Protein AF-A0A7V2ATK8-F1 (afdb_monomer)

Solvent-accessible surface area (backbone atoms only — not comparable to full-atom values): 25005 Å² total; per-residue (Å²): 130,80,75,52,64,51,72,69,40,52,53,53,44,49,57,53,54,50,50,41,46,72,74,73,40,47,52,65,52,58,71,57,48,42,53,46,40,42,64,72,70,39,56,60,68,49,69,48,78,30,74,48,62,85,65,54,37,71,79,61,50,65,74,38,65,80,65,39,28,36,37,32,56,36,33,90,87,51,83,70,33,68,83,74,60,32,58,45,78,42,64,74,40,50,69,60,49,36,50,51,46,51,53,43,51,53,44,25,58,74,71,76,41,70,70,64,30,38,34,40,28,40,59,75,93,74,73,95,51,88,72,29,25,24,26,44,33,27,35,60,40,96,88,73,39,31,28,26,35,45,29,60,23,46,94,59,33,68,67,52,51,73,76,41,62,90,60,27,50,42,40,78,42,51,21,79,55,43,74,44,87,65,42,46,57,58,58,41,60,64,26,66,53,47,39,42,41,59,17,72,34,95,92,26,64,59,52,50,37,60,91,63,51,66,52,49,52,51,22,39,44,16,34,46,27,49,44,21,22,33,79,26,86,82,43,78,48,14,50,46,31,40,41,25,56,24,29,30,48,40,97,88,28,46,59,30,54,78,34,60,50,44,36,44,43,70,66,64,53,71,79,62,68,78,46,67,80,36,50,51,27,62,43,47,36,73,27,35,34,38,35,48,48,50,93,86,56,91,44,57,28,32,46,20,49,54,41,39,61,64,24,88,64,35,54,40,89,37,32,38,32,52,32,86,79,57,61,58,57,89,77,18,47,31,29,73,48,80,85,69,51,95,63,66,27,24,22,33,39,37,48,54,59,64,47,72,71,50,48,53,51,50,40,50,35,35,70,63,59,40,30,40,8,34,37,30,38,24,46,55,59,63,79,41,81,72,13,42,55,53,40,49,50,52,52,49,44,50,50,56,13,26,74,40,96,83,33,28,50,40,72,50,57,65,55,39,56,62,53,76,29,32,90,22,36,36,37,44,51,53,70,56,65,92,83,52,69,84,85,73,77,66,67,68,102,69,86,88,86,66,91,49,49,69,57,46,52,50,54,52,62,73,73,105

Secondary structure (DSSP, 8-state):
--SS--HHHHHHHHHHHHHHHHTT-SS--HHHHHHHHHHTT-----EEEESSGGG--HHHHTTS-SSEEEEEEE-TT-S-TTTTT-EEEEES-HHHHHHHHHHHHHHHHHTT----EEEEEEPP-----TTSEEEEEEEEETTTEEEEEEEE-STTHHHHHHHSPTTSSEEEEETTGGGSTTHHHHHHHTSSHHHHHTT-SSS--S-SS-TTHHHHHHHHHHHHHHHTSTT-TT-S-EEEEEEEEEEEE-TTS-EEES-EEEEEE---SPPPPP-GGGHHHHHS-S-EEEES--SSS--HHHHHHHHHTT-SSS-GGGEEEE-SS-SEETTEEEESSGGG-SS-EEEEEE-SPS-HHHHHHHHHHHHTT-EEEEEE----SSSSHHHHHHHHHHHHHHHHHHTSTT---EEE-SS----EETTTTEE-----TTT----S-S--S-----S-HHHHHHHHHHH-

Structure (mmCIF, N/CA/C/O backbone):
data_AF-A0A7V2ATK8-F1
#
_entry.id   AF-A0A7V2ATK8-F1
#
loop_
_atom_site.group_PDB
_atom_site.id
_atom_site.type_symbol
_atom_site.label_atom_id
_atom_site.label_alt_id
_atom_site.label_comp_id
_atom_site.label_asym_id
_atom_site.label_entity_id
_atom_site.label_seq_id
_atom_site.pdbx_PDB_ins_code
_atom_site.Cartn_x
_atom_site.Cartn_y
_atom_site.Cartn_z
_atom_site.occupancy
_atom_site.B_iso_or_equiv
_atom_site.auth_seq_id
_atom_site.auth_comp_id
_atom_site.auth_asym_id
_atom_site.auth_atom_id
_atom_site.pdbx_PDB_model_num
ATOM 1 N N . MET A 1 1 ? 10.519 -24.478 -20.041 1.00 38.47 1 MET A N 1
ATOM 2 C CA . MET A 1 1 ? 11.430 -23.539 -19.350 1.00 38.47 1 MET A CA 1
ATOM 3 C C . MET A 1 1 ? 10.728 -23.119 -18.071 1.00 38.47 1 MET A C 1
ATOM 5 O O . MET A 1 1 ? 9.508 -23.027 -18.102 1.00 38.47 1 MET A O 1
ATOM 9 N N . SER A 1 2 ? 11.445 -23.041 -16.950 1.00 41.34 2 SER A N 1
ATOM 10 C CA . SER A 1 2 ? 10.868 -22.871 -15.607 1.00 41.34 2 SER A CA 1
ATOM 11 C C . SER A 1 2 ? 9.946 -21.646 -15.541 1.00 41.34 2 SER A C 1
ATOM 13 O O . SER A 1 2 ? 10.397 -20.537 -15.789 1.00 41.34 2 SER A O 1
ATOM 15 N N . ASN A 1 3 ? 8.671 -21.837 -15.177 1.00 53.31 3 ASN A N 1
ATOM 16 C CA . ASN A 1 3 ? 7.683 -20.761 -14.963 1.00 53.31 3 ASN A CA 1
ATOM 17 C C . ASN A 1 3 ? 7.953 -19.946 -13.675 1.00 53.31 3 ASN A C 1
ATOM 19 O O . ASN A 1 3 ? 7.067 -19.247 -13.187 1.00 53.31 3 ASN A O 1
ATOM 23 N N . THR A 1 4 ? 9.138 -20.093 -13.082 1.00 65.12 4 THR A N 1
ATOM 24 C CA . THR A 1 4 ? 9.500 -19.541 -11.775 1.00 65.12 4 THR A CA 1
ATOM 25 C C . THR A 1 4 ? 10.707 -18.644 -11.958 1.00 65.12 4 THR A C 1
ATOM 27 O O . THR A 1 4 ? 11.659 -19.031 -12.634 1.00 65.12 4 THR A O 1
ATOM 30 N N . ILE A 1 5 ? 10.685 -17.466 -11.335 1.00 77.50 5 ILE A N 1
ATOM 31 C CA . ILE A 1 5 ? 11.885 -16.641 -11.230 1.00 77.50 5 ILE A CA 1
ATOM 32 C C . ILE A 1 5 ? 12.997 -17.479 -10.584 1.00 77.50 5 ILE A C 1
ATOM 34 O O . ILE A 1 5 ? 12.778 -18.168 -9.583 1.00 77.50 5 ILE A O 1
ATOM 38 N N . GLU A 1 6 ? 14.178 -17.467 -11.193 1.00 81.38 6 GLU A N 1
ATOM 39 C CA . GLU A 1 6 ? 15.278 -18.312 -10.747 1.00 81.38 6 GLU A CA 1
ATOM 40 C C . GLU A 1 6 ? 15.703 -17.949 -9.309 1.00 81.38 6 GLU A C 1
ATOM 42 O O . GLU A 1 6 ? 15.742 -16.763 -8.963 1.00 81.38 6 GLU A O 1
ATOM 47 N N . PRO A 1 7 ? 16.078 -18.920 -8.453 1.00 84.44 7 PRO A N 1
ATOM 48 C CA . PRO A 1 7 ? 16.456 -18.641 -7.063 1.00 84.44 7 PRO A CA 1
ATOM 49 C C . PRO A 1 7 ? 17.575 -17.598 -6.921 1.00 84.44 7 PRO A C 1
ATOM 51 O O . PRO A 1 7 ? 17.558 -16.777 -6.003 1.00 84.44 7 PRO A O 1
ATOM 54 N N . HIS A 1 8 ? 18.529 -17.587 -7.858 1.00 87.69 8 HIS A N 1
ATOM 55 C CA . HIS A 1 8 ? 19.602 -16.593 -7.876 1.00 87.69 8 HIS A CA 1
ATOM 56 C C . HIS A 1 8 ? 19.074 -15.174 -8.144 1.00 87.69 8 HIS A C 1
ATOM 58 O O . HIS A 1 8 ? 19.567 -14.218 -7.547 1.00 87.69 8 HIS A O 1
ATOM 64 N N . ALA A 1 9 ? 18.050 -15.036 -8.993 1.00 90.69 9 ALA A N 1
ATOM 65 C CA . ALA A 1 9 ? 17.414 -13.760 -9.286 1.00 90.69 9 ALA A CA 1
ATOM 66 C C . ALA A 1 9 ? 16.624 -13.252 -8.071 1.00 90.69 9 ALA A C 1
ATOM 68 O O . ALA A 1 9 ? 16.753 -12.080 -7.735 1.00 90.69 9 ALA A O 1
ATOM 69 N N . VAL A 1 10 ? 15.913 -14.124 -7.339 1.00 93.75 10 VAL A N 1
ATOM 70 C CA . VAL A 1 10 ? 15.263 -13.747 -6.062 1.00 93.75 10 VAL A CA 1
ATOM 71 C C . VAL A 1 10 ? 16.282 -13.185 -5.077 1.00 93.75 10 VAL A C 1
ATOM 73 O O . VAL A 1 10 ? 16.075 -12.100 -4.543 1.00 93.75 10 VAL A O 1
ATOM 76 N N . SER A 1 11 ? 17.402 -13.885 -4.873 1.00 95.25 11 SER A N 1
ATOM 77 C CA . SER A 1 11 ? 18.446 -13.434 -3.947 1.00 95.25 11 SER A CA 1
ATOM 78 C C . SER A 1 11 ? 19.074 -12.104 -4.380 1.00 95.25 11 SER A C 1
ATOM 80 O O . SER A 1 11 ? 19.348 -11.247 -3.541 1.00 95.25 11 SER A O 1
ATOM 82 N N . ALA A 1 12 ? 19.291 -11.901 -5.683 1.00 96.62 12 ALA A N 1
ATOM 83 C CA . ALA A 1 12 ? 19.823 -10.647 -6.211 1.00 96.62 12 ALA A CA 1
ATOM 84 C C . ALA A 1 12 ? 18.840 -9.477 -6.030 1.00 96.62 12 ALA A C 1
ATOM 86 O O . ALA A 1 12 ? 19.255 -8.4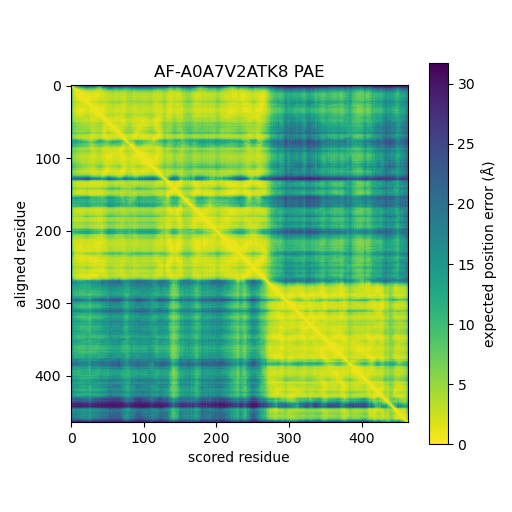06 -5.583 1.00 96.62 12 ALA A O 1
ATOM 87 N N . VAL A 1 13 ? 17.549 -9.693 -6.312 1.00 97.62 13 VAL A N 1
ATOM 88 C CA . VAL A 1 13 ? 16.494 -8.699 -6.063 1.00 97.62 13 VAL A CA 1
ATOM 89 C C . VAL A 1 13 ? 16.418 -8.379 -4.571 1.00 97.62 13 VAL A C 1
ATOM 91 O O . VAL A 1 13 ? 16.450 -7.213 -4.200 1.00 97.62 13 VAL A O 1
ATOM 94 N N . GLU A 1 14 ? 16.395 -9.385 -3.698 1.00 97.44 14 GLU A N 1
ATOM 95 C CA . GLU A 1 14 ? 16.317 -9.172 -2.251 1.00 97.44 14 GLU A CA 1
ATOM 96 C C . GLU A 1 14 ? 17.494 -8.348 -1.720 1.00 97.44 14 GLU A C 1
ATOM 98 O O . GLU A 1 14 ? 17.276 -7.389 -0.983 1.00 97.44 14 GLU A O 1
ATOM 103 N N . LYS A 1 15 ? 18.728 -8.661 -2.134 1.00 97.69 15 LYS A N 1
ATOM 104 C CA . LYS A 1 15 ? 19.919 -7.888 -1.743 1.00 97.69 15 LYS A CA 1
ATOM 105 C C . LYS A 1 15 ? 19.829 -6.422 -2.162 1.00 97.69 15 LYS A C 1
ATOM 107 O O . LYS A 1 15 ? 20.250 -5.552 -1.404 1.00 97.69 15 LYS A O 1
ATOM 112 N N . LEU A 1 16 ? 19.308 -6.147 -3.359 1.00 97.56 16 LEU A N 1
ATOM 113 C CA . LEU A 1 16 ? 19.101 -4.781 -3.836 1.00 97.56 16 LEU A CA 1
ATOM 114 C C . LEU A 1 16 ? 18.055 -4.056 -2.980 1.00 97.56 16 LEU A C 1
ATOM 116 O O . LEU A 1 16 ? 18.319 -2.961 -2.496 1.00 97.56 16 LEU A O 1
ATOM 120 N N . LEU A 1 17 ? 16.894 -4.676 -2.760 1.00 98.06 17 LEU A N 1
ATOM 121 C CA . LEU A 1 17 ? 15.796 -4.048 -2.024 1.00 98.06 17 LEU A CA 1
ATOM 122 C C . LEU A 1 17 ? 16.108 -3.865 -0.529 1.00 98.06 17 LEU A C 1
ATOM 124 O O . LEU A 1 17 ? 15.699 -2.868 0.058 1.00 98.06 17 LEU A O 1
ATOM 128 N N . LEU A 1 18 ? 16.861 -4.785 0.085 1.00 97.44 18 LEU A N 1
ATOM 129 C CA . LEU A 1 18 ? 17.327 -4.640 1.468 1.00 97.44 18 LEU A CA 1
ATOM 130 C C . LEU A 1 18 ? 18.228 -3.421 1.638 1.00 97.44 18 LEU A C 1
ATOM 132 O O . LEU A 1 18 ? 18.026 -2.670 2.587 1.00 97.44 18 LEU A O 1
ATOM 136 N N . ARG A 1 19 ? 19.152 -3.186 0.699 1.00 97.12 19 ARG A N 1
ATOM 137 C CA . ARG A 1 19 ? 20.018 -2.000 0.717 1.00 97.12 19 ARG A CA 1
ATOM 138 C C . ARG A 1 19 ? 19.205 -0.709 0.644 1.00 97.12 19 ARG A C 1
ATOM 140 O O . ARG A 1 19 ? 19.450 0.213 1.402 1.00 97.12 19 ARG A O 1
ATOM 147 N N . ILE A 1 20 ? 18.197 -0.669 -0.226 1.00 95.38 20 ILE A N 1
ATOM 148 C CA . ILE A 1 20 ? 17.306 0.494 -0.361 1.00 95.38 20 ILE A CA 1
ATOM 149 C C . ILE A 1 20 ? 16.570 0.773 0.963 1.00 95.38 20 ILE A C 1
ATOM 151 O O . ILE A 1 20 ? 16.494 1.920 1.394 1.00 95.38 20 ILE A O 1
ATOM 155 N N . LEU A 1 21 ? 16.094 -0.274 1.646 1.00 94.75 21 LEU A N 1
ATOM 156 C CA . LEU A 1 21 ? 15.472 -0.150 2.969 1.00 94.75 21 LEU A CA 1
ATOM 157 C C . LEU A 1 21 ? 16.470 0.233 4.073 1.00 94.75 21 LEU A C 1
ATOM 159 O O . LEU A 1 21 ? 16.082 0.888 5.035 1.00 94.75 21 LEU A O 1
ATOM 163 N N . GLU A 1 22 ? 17.728 -0.204 3.985 1.00 95.12 22 GLU A N 1
ATOM 164 C CA . GLU A 1 22 ? 18.815 0.206 4.891 1.00 95.12 22 GLU A CA 1
ATOM 165 C C . GLU A 1 22 ? 19.172 1.688 4.718 1.00 95.12 22 GLU A C 1
ATOM 167 O O . GLU A 1 22 ? 19.457 2.354 5.709 1.00 95.12 22 GLU A O 1
ATOM 172 N N . ASP A 1 23 ? 19.036 2.226 3.501 1.00 91.12 23 ASP A N 1
ATOM 173 C CA . ASP A 1 23 ? 19.121 3.666 3.216 1.00 91.12 23 ASP A CA 1
ATOM 174 C C . ASP A 1 23 ? 17.888 4.452 3.724 1.00 91.12 23 ASP A C 1
ATOM 176 O O . ASP A 1 23 ? 17.776 5.654 3.483 1.00 91.12 23 ASP A O 1
ATOM 180 N N . GLY A 1 24 ? 16.922 3.791 4.376 1.00 89.31 24 GLY A N 1
ATOM 181 C CA . GLY A 1 24 ? 15.690 4.408 4.875 1.00 89.31 24 GLY A CA 1
ATOM 182 C C . GLY A 1 24 ? 14.647 4.712 3.794 1.00 89.31 24 GLY A C 1
ATOM 183 O O . GLY A 1 24 ? 13.731 5.495 4.037 1.00 89.31 24 GLY A O 1
ATOM 184 N N . ARG A 1 25 ? 14.765 4.115 2.599 1.00 90.38 25 ARG A N 1
ATOM 185 C CA . ARG A 1 25 ? 13.852 4.348 1.470 1.00 90.38 25 ARG A CA 1
ATOM 186 C C . ARG A 1 25 ? 12.896 3.170 1.273 1.00 90.38 25 ARG A C 1
ATOM 188 O O . ARG A 1 25 ? 13.310 2.019 1.202 1.00 90.38 25 ARG A O 1
ATOM 195 N N . GLU A 1 26 ? 11.613 3.471 1.093 1.00 92.31 26 GLU A N 1
ATOM 196 C CA . GLU A 1 26 ? 10.569 2.487 0.737 1.00 92.31 26 GLU A CA 1
ATOM 197 C C . GLU A 1 26 ? 10.132 2.581 -0.734 1.00 92.31 26 GLU A C 1
ATOM 199 O O . GLU A 1 26 ? 9.349 1.763 -1.223 1.00 92.31 26 GLU A O 1
ATOM 204 N N . VAL A 1 27 ? 10.669 3.567 -1.454 1.00 92.12 27 VAL A N 1
ATOM 205 C CA . VAL A 1 27 ? 10.418 3.808 -2.876 1.00 92.12 27 VAL A CA 1
ATOM 206 C C . VAL A 1 27 ? 11.755 3.712 -3.617 1.00 92.12 27 VAL A C 1
ATOM 208 O O . VAL A 1 27 ? 12.573 4.636 -3.537 1.00 92.12 27 VAL A O 1
ATOM 211 N N . PRO A 1 28 ? 12.032 2.585 -4.297 1.00 93.62 28 PRO A N 1
ATOM 212 C CA . PRO A 1 28 ? 13.175 2.461 -5.191 1.00 93.62 28 PRO A CA 1
ATOM 213 C C . PRO A 1 28 ? 13.142 3.515 -6.301 1.00 93.62 28 PRO A C 1
ATOM 215 O O . PRO A 1 28 ? 12.077 3.853 -6.820 1.00 93.62 28 PRO A O 1
ATOM 218 N N . ARG A 1 29 ? 14.317 4.001 -6.709 1.00 91.75 29 ARG A N 1
ATOM 219 C CA . ARG A 1 29 ? 14.435 4.833 -7.912 1.00 91.75 29 ARG A CA 1
ATOM 220 C C . ARG A 1 29 ? 14.192 3.987 -9.157 1.00 91.75 29 ARG A C 1
ATOM 222 O O . ARG A 1 29 ? 14.387 2.774 -9.160 1.00 91.75 29 ARG A O 1
ATOM 229 N N . GLU A 1 30 ? 13.828 4.635 -10.252 1.00 91.94 30 GLU A N 1
ATOM 230 C CA . GLU A 1 30 ? 13.503 3.937 -11.496 1.00 91.94 30 GLU A CA 1
ATOM 231 C C . GLU A 1 30 ? 14.675 3.111 -12.065 1.00 91.94 30 GLU A C 1
ATOM 233 O O . GLU A 1 30 ? 14.456 2.002 -12.547 1.00 91.94 30 GLU A O 1
ATOM 238 N N . ASP A 1 31 ? 15.926 3.568 -11.926 1.00 92.31 31 ASP A N 1
ATOM 239 C CA . ASP A 1 31 ? 17.127 2.809 -12.314 1.00 92.31 31 ASP A CA 1
ATOM 240 C C . ASP A 1 31 ? 17.302 1.514 -11.495 1.00 92.31 31 ASP A C 1
ATOM 242 O O . ASP A 1 31 ? 17.701 0.470 -12.030 1.00 92.31 31 ASP A O 1
ATOM 246 N N . GLU A 1 32 ? 16.949 1.560 -10.207 1.00 95.44 32 GLU A N 1
ATOM 247 C CA . GLU A 1 32 ? 16.950 0.408 -9.300 1.00 95.44 32 GLU A CA 1
ATOM 248 C C . GLU A 1 32 ? 15.815 -0.563 -9.667 1.00 95.44 32 GLU A C 1
ATOM 250 O O . GLU A 1 32 ? 16.020 -1.778 -9.703 1.00 95.44 32 GLU A O 1
ATOM 255 N N . ILE A 1 33 ? 14.640 -0.042 -10.038 1.00 96.81 33 ILE A N 1
ATOM 256 C CA . ILE A 1 33 ? 13.518 -0.851 -10.537 1.00 96.81 33 ILE A CA 1
ATOM 257 C C . ILE A 1 33 ? 13.897 -1.534 -11.856 1.00 96.81 33 ILE A C 1
ATOM 259 O O . ILE A 1 33 ? 13.643 -2.726 -12.034 1.00 96.81 33 ILE A O 1
ATOM 263 N N . TYR A 1 34 ? 14.573 -0.833 -12.766 1.00 96.81 34 TYR A N 1
ATOM 264 C CA . TYR A 1 34 ? 15.084 -1.426 -14.000 1.00 96.81 34 TYR A CA 1
ATOM 265 C C . TYR A 1 34 ? 16.106 -2.533 -13.732 1.00 96.81 34 TYR A C 1
ATOM 267 O O . TYR A 1 34 ? 16.124 -3.525 -14.459 1.00 96.81 34 TYR A O 1
ATOM 275 N N . ALA A 1 35 ? 16.915 -2.436 -12.673 1.00 96.69 35 ALA A N 1
ATOM 276 C CA . ALA A 1 35 ? 17.786 -3.538 -12.269 1.00 96.69 35 ALA A CA 1
ATOM 277 C C . ALA A 1 35 ? 16.985 -4.789 -11.865 1.00 96.69 35 ALA A C 1
ATOM 279 O O . ALA A 1 35 ? 17.347 -5.893 -12.276 1.00 96.69 35 ALA A O 1
ATOM 280 N N . VAL A 1 36 ? 15.865 -4.624 -11.151 1.00 97.44 36 VAL A N 1
ATOM 281 C CA . VAL A 1 36 ? 14.931 -5.725 -10.854 1.00 97.44 36 VAL A CA 1
ATOM 282 C C . VAL A 1 36 ? 14.334 -6.292 -12.144 1.00 97.44 36 VAL A C 1
ATOM 284 O O . VAL A 1 36 ? 14.391 -7.499 -12.364 1.00 97.44 36 VAL A O 1
ATOM 287 N N . LEU A 1 37 ? 13.824 -5.447 -13.044 1.00 97.25 37 LEU A N 1
ATOM 288 C CA . LEU A 1 37 ? 13.221 -5.897 -14.306 1.00 97.25 37 LEU A CA 1
ATOM 289 C C . LEU A 1 37 ? 14.224 -6.632 -15.213 1.00 97.25 37 LEU A C 1
ATOM 291 O O . LEU A 1 37 ? 13.864 -7.632 -15.835 1.00 97.25 37 LEU A O 1
ATOM 295 N N . ARG A 1 38 ? 15.500 -6.223 -15.239 1.00 96.06 38 ARG A N 1
ATOM 296 C CA . ARG A 1 38 ? 16.567 -6.961 -15.940 1.00 96.06 38 ARG A CA 1
ATOM 297 C C . ARG A 1 38 ? 16.782 -8.361 -15.362 1.00 96.06 38 ARG A C 1
ATOM 299 O O . ARG A 1 38 ? 16.959 -9.303 -16.129 1.00 96.06 38 ARG A O 1
ATOM 306 N N . LEU A 1 39 ? 16.701 -8.528 -14.039 1.00 95.25 39 LEU A N 1
ATOM 307 C CA . LEU A 1 39 ? 16.750 -9.849 -13.387 1.00 95.25 39 LEU A CA 1
ATOM 308 C C . LEU A 1 39 ? 15.517 -10.712 -13.710 1.00 95.25 39 LEU A C 1
ATOM 310 O O . LEU A 1 39 ? 15.601 -11.937 -13.677 1.00 95.25 39 LEU A O 1
ATOM 314 N N . LEU A 1 40 ? 14.394 -10.087 -14.080 1.00 93.06 40 LEU A N 1
ATOM 315 C CA . LEU A 1 40 ? 13.214 -10.752 -14.648 1.00 93.06 40 LEU A CA 1
ATOM 316 C C . LEU A 1 40 ? 13.329 -10.968 -16.172 1.00 93.06 40 LEU A C 1
ATOM 318 O O . LEU A 1 40 ? 12.394 -11.461 -16.803 1.00 93.06 40 LEU A O 1
ATOM 322 N N . GLY A 1 41 ? 14.457 -10.619 -16.791 1.00 92.56 41 GLY A N 1
ATOM 323 C CA . GLY A 1 41 ? 14.716 -10.830 -18.215 1.00 92.56 41 GLY A CA 1
ATOM 324 C C . GLY A 1 41 ? 14.070 -9.806 -19.152 1.00 92.56 41 GLY A C 1
ATOM 325 O O . GLY A 1 41 ? 13.921 -10.103 -20.337 1.00 92.56 41 GLY A O 1
ATOM 326 N N . PHE A 1 42 ? 13.675 -8.630 -18.657 1.00 94.50 42 PHE A N 1
ATOM 327 C CA . PHE A 1 42 ? 13.264 -7.515 -19.513 1.00 94.50 42 PHE A CA 1
ATOM 328 C C . PHE A 1 42 ? 14.484 -6.773 -20.066 1.00 94.50 42 PHE A C 1
ATOM 330 O O . PHE A 1 42 ? 15.489 -6.590 -19.373 1.00 94.50 42 PHE A O 1
ATOM 337 N N . LYS A 1 43 ? 14.371 -6.282 -21.304 1.00 94.00 43 LYS A N 1
ATOM 338 C CA . LYS A 1 43 ? 15.265 -5.235 -21.810 1.00 94.00 43 LYS A CA 1
ATOM 339 C C . LYS A 1 43 ? 14.813 -3.913 -21.199 1.00 94.00 43 LYS A C 1
ATOM 341 O O . LYS A 1 43 ? 13.623 -3.632 -21.203 1.00 94.00 43 LYS A O 1
ATOM 346 N N . THR A 1 44 ? 15.737 -3.102 -20.702 1.00 95.62 44 THR A N 1
ATOM 347 C CA . THR A 1 44 ? 15.439 -1.783 -20.121 1.00 95.62 44 THR A CA 1
ATOM 348 C C . THR A 1 44 ? 16.281 -0.716 -20.808 1.00 95.62 44 THR A C 1
ATOM 350 O O . THR A 1 44 ? 17.402 -1.043 -21.208 1.00 95.62 44 THR A O 1
ATOM 353 N N . PRO A 1 45 ? 15.820 0.543 -20.886 1.00 94.19 45 PRO A N 1
ATOM 354 C CA . PRO A 1 45 ? 16.662 1.644 -21.339 1.00 94.19 45 PRO A CA 1
ATOM 355 C C . PRO A 1 45 ? 17.936 1.763 -20.494 1.00 94.19 45 PRO A C 1
ATOM 357 O O . PRO A 1 45 ? 17.917 1.510 -19.286 1.00 94.19 45 PRO A O 1
ATOM 360 N N . GLU A 1 46 ? 19.039 2.167 -21.117 1.00 94.44 46 GLU A N 1
ATOM 361 C CA . GLU A 1 46 ? 20.226 2.622 -20.401 1.00 94.44 46 GLU A CA 1
ATOM 362 C C . GLU A 1 46 ? 19.908 3.933 -19.676 1.00 94.44 46 GLU A C 1
ATOM 364 O O . GLU A 1 46 ? 19.253 4.822 -20.230 1.00 94.44 46 GLU A O 1
ATOM 369 N N . THR A 1 47 ? 20.364 4.047 -18.430 1.00 95.50 47 THR A N 1
ATOM 370 C CA . THR A 1 47 ? 20.045 5.171 -17.546 1.00 95.50 47 THR A CA 1
ATOM 371 C C . THR A 1 47 ? 21.272 5.628 -16.773 1.00 95.50 47 THR A C 1
ATOM 373 O O . THR A 1 47 ? 22.079 4.802 -16.350 1.00 95.50 47 THR A O 1
ATOM 376 N N . VAL A 1 48 ? 21.359 6.929 -16.513 1.00 95.50 48 VAL A N 1
ATOM 377 C CA . VAL A 1 48 ? 22.313 7.537 -15.580 1.00 95.50 48 VAL A CA 1
ATOM 378 C C . VAL A 1 48 ? 21.528 8.402 -14.600 1.00 95.50 48 VAL A C 1
ATOM 380 O O . VAL A 1 48 ? 20.655 9.169 -15.008 1.00 95.50 48 VAL A O 1
ATOM 383 N N . PHE A 1 49 ? 21.812 8.253 -13.310 1.00 95.44 49 PHE A N 1
ATOM 384 C CA . PHE A 1 49 ? 21.230 9.071 -12.252 1.00 95.44 49 PHE A CA 1
ATOM 385 C C . PHE A 1 49 ? 22.226 10.147 -11.821 1.00 95.44 49 PHE A C 1
ATOM 387 O O . PHE A 1 49 ? 23.415 9.867 -11.688 1.00 95.44 49 PHE A O 1
ATOM 394 N N . PHE A 1 50 ? 21.715 11.352 -11.588 1.00 96.06 50 PHE A N 1
ATOM 395 C CA . PHE A 1 50 ? 22.461 12.501 -11.103 1.00 96.06 50 PHE A CA 1
ATOM 396 C C . PHE A 1 50 ? 21.825 12.985 -9.803 1.00 96.06 50 PHE A C 1
ATOM 398 O O . PHE A 1 50 ? 20.644 13.346 -9.790 1.00 96.06 50 PHE A O 1
ATOM 405 N N . SER A 1 51 ? 22.602 13.015 -8.722 1.00 95.12 51 SER A N 1
ATOM 406 C CA . SER A 1 51 ? 22.178 13.586 -7.438 1.00 95.12 51 SER A CA 1
ATOM 407 C C . SER A 1 51 ? 22.378 15.103 -7.391 1.00 95.12 51 SER A C 1
ATOM 409 O O . SER A 1 51 ? 21.711 15.814 -6.641 1.00 95.12 51 SER A O 1
ATOM 411 N N . SER A 1 52 ? 23.266 15.619 -8.245 1.00 95.69 52 SER A N 1
ATOM 412 C CA . SER A 1 52 ? 23.578 17.039 -8.339 1.00 95.69 52 SER A CA 1
ATOM 413 C C . SER A 1 52 ? 23.923 17.456 -9.776 1.00 95.69 52 SER A C 1
ATOM 415 O O . SER A 1 52 ? 24.375 16.628 -10.572 1.00 95.69 52 SER A O 1
ATOM 417 N N . PRO A 1 53 ? 23.795 18.751 -10.125 1.00 94.88 53 PRO A N 1
ATOM 418 C CA . PRO A 1 53 ? 24.210 19.254 -11.438 1.00 94.88 53 PRO A CA 1
ATOM 419 C C . PRO A 1 53 ? 25.704 19.054 -11.745 1.00 94.88 53 PRO A C 1
ATOM 421 O O . PRO A 1 53 ? 26.094 19.050 -12.913 1.00 94.88 53 PRO A O 1
ATOM 424 N N . GLY A 1 54 ? 26.544 18.917 -10.711 1.00 94.50 54 GLY A N 1
ATOM 425 C CA . GLY A 1 54 ? 27.991 18.740 -10.852 1.00 94.50 54 GLY A CA 1
ATOM 426 C C . GLY A 1 54 ? 28.393 17.385 -11.438 1.00 94.50 54 GLY A C 1
ATOM 427 O O . GLY A 1 54 ? 29.438 17.292 -12.061 1.00 94.50 54 GLY A O 1
ATOM 428 N N . GLU A 1 55 ? 27.548 16.360 -11.307 1.00 96.12 55 GLU A N 1
ATOM 429 C CA . GLU A 1 55 ? 27.802 15.006 -11.834 1.00 96.12 55 GLU A CA 1
ATOM 430 C C . GLU A 1 55 ? 27.517 14.871 -13.340 1.00 96.12 55 GLU A C 1
ATOM 432 O O . GLU A 1 55 ? 27.844 13.860 -13.969 1.00 96.12 55 GLU A O 1
ATOM 437 N N . ILE A 1 56 ? 26.870 15.879 -13.928 1.00 96.69 56 ILE A N 1
ATOM 438 C CA . ILE A 1 56 ? 26.495 15.892 -15.339 1.00 96.69 56 ILE A CA 1
ATOM 439 C C . ILE A 1 56 ? 27.723 16.311 -16.146 1.00 96.69 56 ILE A C 1
ATOM 441 O O . ILE A 1 56 ? 28.019 17.499 -16.262 1.00 96.69 56 ILE A O 1
ATOM 445 N N . GLU A 1 57 ? 28.436 15.345 -16.714 1.00 95.44 57 GLU A N 1
ATOM 446 C CA . GLU A 1 57 ? 29.665 15.538 -17.485 1.00 95.44 57 GLU A CA 1
ATOM 447 C C . GLU A 1 57 ? 29.637 14.678 -18.756 1.00 95.44 57 GLU A C 1
ATOM 449 O O . GLU A 1 57 ? 28.875 13.719 -18.863 1.00 95.44 57 GLU A O 1
ATOM 454 N N . GLU A 1 58 ? 30.483 14.984 -19.743 1.00 93.12 58 GLU A N 1
ATOM 455 C CA . GLU A 1 58 ? 30.570 14.162 -20.963 1.00 93.12 58 GLU A CA 1
ATOM 456 C C . GLU A 1 58 ? 30.941 12.702 -20.656 1.00 93.12 58 GLU A C 1
ATOM 458 O O . GLU A 1 58 ? 30.423 11.780 -21.285 1.00 93.12 58 GLU A O 1
ATOM 463 N N . SER A 1 59 ? 31.794 12.493 -19.649 1.00 93.25 59 SER A N 1
ATOM 464 C CA . SER A 1 59 ? 32.248 11.182 -19.181 1.00 93.25 59 SER A CA 1
ATOM 465 C C . SER A 1 59 ? 31.095 10.318 -18.656 1.00 93.25 59 SER A C 1
ATOM 467 O O . SER A 1 59 ? 31.008 9.137 -18.992 1.00 93.25 59 SER A O 1
ATOM 469 N N . THR A 1 60 ? 30.179 10.902 -17.877 1.00 92.62 60 THR A N 1
ATOM 470 C CA . THR A 1 60 ? 29.016 10.200 -17.323 1.00 92.62 60 THR A CA 1
ATOM 471 C C . THR A 1 60 ? 27.950 9.966 -18.392 1.00 92.62 60 THR A C 1
ATOM 473 O O . THR A 1 60 ? 27.356 8.889 -18.451 1.00 92.62 60 THR A O 1
ATOM 476 N N . LEU A 1 61 ? 27.767 10.914 -19.317 1.00 93.38 61 LEU A N 1
ATOM 477 C CA . LEU A 1 61 ? 26.841 10.776 -20.446 1.00 93.38 61 LEU A CA 1
ATOM 478 C C . LEU A 1 61 ? 27.317 9.801 -21.530 1.00 93.38 61 LEU A C 1
ATOM 480 O O . LEU A 1 61 ? 26.491 9.314 -22.305 1.00 93.38 61 LEU A O 1
ATOM 484 N N . ALA A 1 62 ? 28.609 9.470 -21.584 1.00 92.69 62 ALA A N 1
ATOM 485 C CA . ALA A 1 62 ? 29.143 8.475 -22.515 1.00 92.69 62 ALA A CA 1
ATOM 486 C C . ALA A 1 62 ? 28.523 7.078 -22.320 1.00 92.69 62 ALA A C 1
ATOM 488 O O . ALA A 1 62 ? 28.490 6.288 -23.262 1.00 92.69 62 ALA A O 1
ATOM 489 N N . ALA A 1 63 ? 27.975 6.791 -21.132 1.00 91.38 63 ALA A N 1
ATOM 490 C CA . ALA A 1 63 ? 27.240 5.559 -20.850 1.00 91.38 63 ALA A CA 1
ATOM 491 C C . ALA A 1 63 ? 25.878 5.471 -21.570 1.00 91.38 63 ALA A C 1
ATOM 493 O O . ALA A 1 63 ? 25.320 4.381 -21.691 1.00 91.38 63 ALA A O 1
ATOM 494 N N . LEU A 1 64 ? 25.334 6.596 -22.051 1.00 93.31 64 LEU A N 1
ATOM 495 C CA . LEU A 1 64 ? 24.054 6.648 -22.756 1.00 93.31 64 LEU A CA 1
ATOM 496 C C . LEU A 1 64 ? 24.284 6.637 -24.275 1.00 93.31 64 LEU A C 1
ATOM 498 O O . LEU A 1 64 ? 24.956 7.533 -24.799 1.00 93.31 64 LEU A O 1
ATOM 502 N N . PRO A 1 65 ? 23.725 5.671 -25.022 1.00 91.31 65 PRO A N 1
ATOM 503 C CA . PRO A 1 65 ? 23.849 5.641 -26.474 1.00 91.31 65 PRO A CA 1
ATOM 504 C C . PRO A 1 65 ? 22.952 6.700 -27.138 1.00 91.31 65 PRO A C 1
ATOM 506 O O . PRO A 1 65 ? 21.961 7.152 -26.567 1.00 91.31 65 PRO A O 1
ATOM 509 N N . GLY A 1 66 ? 23.282 7.066 -28.379 1.00 90.81 66 GLY A N 1
ATOM 510 C CA . GLY A 1 66 ? 22.530 8.057 -29.157 1.00 90.81 66 GLY A CA 1
ATOM 511 C C . GLY A 1 66 ? 22.842 9.513 -28.787 1.00 90.81 66 GLY A C 1
ATOM 512 O O . GLY A 1 66 ? 23.682 9.789 -27.926 1.00 90.81 66 GLY A O 1
ATOM 513 N N . GLY A 1 67 ? 22.197 10.443 -29.497 1.00 92.50 67 GLY A N 1
ATOM 514 C CA . GLY A 1 67 ? 22.358 11.893 -29.320 1.00 92.50 67 GLY A CA 1
ATOM 515 C C . GLY A 1 67 ? 21.267 12.557 -28.477 1.00 92.50 67 GLY A C 1
ATOM 516 O O . GLY A 1 67 ? 21.378 13.741 -28.182 1.00 92.50 67 GLY A O 1
ATOM 517 N N . GLU A 1 68 ? 20.237 11.811 -28.075 1.00 95.25 68 GLU A N 1
ATOM 518 C CA . GLU A 1 68 ? 19.077 12.320 -27.341 1.00 95.25 68 GLU A CA 1
ATOM 519 C C . GLU A 1 68 ? 18.781 11.472 -26.104 1.00 95.25 68 GLU A C 1
ATOM 521 O O . GLU A 1 68 ? 18.987 10.254 -26.083 1.00 95.25 68 GLU A O 1
ATOM 526 N N . VAL A 1 69 ? 18.258 12.130 -25.075 1.00 96.56 69 VAL A N 1
ATOM 527 C CA . VAL A 1 69 ? 17.902 11.531 -23.791 1.00 96.56 69 VAL A CA 1
ATOM 528 C C . VAL A 1 69 ? 16.532 12.011 -23.323 1.00 96.56 69 VAL A C 1
ATOM 530 O O . VAL A 1 69 ? 16.026 13.058 -23.733 1.00 96.56 69 VAL A O 1
ATOM 533 N N . VAL A 1 70 ? 15.934 11.228 -22.431 1.00 95.50 70 VAL A N 1
ATOM 534 C CA . VAL A 1 70 ? 14.744 11.601 -21.669 1.00 95.50 70 VAL A CA 1
ATOM 535 C C . VAL A 1 70 ? 15.160 11.828 -20.225 1.00 95.50 70 VAL A C 1
ATOM 537 O O . VAL A 1 70 ? 15.621 10.909 -19.552 1.00 95.50 70 VAL A O 1
ATOM 540 N N . CYS A 1 71 ? 14.994 13.052 -19.749 1.00 96.00 71 CYS A N 1
ATOM 541 C CA . CYS A 1 71 ? 15.253 13.449 -18.377 1.00 96.00 71 CYS A CA 1
ATOM 542 C C . CYS A 1 71 ? 13.981 13.320 -17.552 1.00 96.00 71 CYS A C 1
ATOM 544 O O . CYS A 1 71 ? 12.927 13.827 -17.940 1.00 96.00 71 CYS A O 1
ATOM 546 N N . LYS A 1 72 ? 14.097 12.669 -16.399 1.00 94.75 72 LYS A N 1
ATOM 547 C CA . LYS A 1 72 ? 13.010 12.455 -15.455 1.00 94.75 72 LYS A CA 1
ATOM 548 C C . LYS A 1 72 ? 13.396 12.970 -14.077 1.00 94.75 72 LYS A C 1
ATOM 550 O O . LYS A 1 72 ? 14.471 12.652 -13.568 1.00 94.75 72 LYS A O 1
ATOM 555 N N . LEU A 1 73 ? 12.497 13.736 -13.477 1.00 93.75 73 LEU A N 1
ATOM 556 C CA . LEU A 1 73 ? 12.567 14.164 -12.086 1.00 93.75 73 LEU A CA 1
ATOM 557 C C . LEU A 1 73 ? 12.415 12.939 -11.176 1.00 93.75 73 LEU A C 1
ATOM 559 O O . LEU A 1 73 ? 11.504 12.137 -11.377 1.00 93.75 73 LEU A O 1
ATOM 563 N N . ILE A 1 74 ? 13.288 12.784 -10.181 1.00 91.69 74 ILE A N 1
ATOM 564 C CA . ILE A 1 74 ? 13.207 11.700 -9.197 1.00 91.69 74 ILE A CA 1
ATOM 565 C C . ILE A 1 74 ? 12.854 12.289 -7.835 1.00 91.69 74 ILE A C 1
ATOM 567 O O . ILE A 1 74 ? 13.588 13.117 -7.299 1.00 91.69 74 ILE A O 1
ATOM 571 N N . SER A 1 75 ? 11.723 11.854 -7.285 1.00 87.38 75 SER A N 1
ATOM 572 C CA . SER A 1 75 ? 11.233 12.249 -5.965 1.00 87.38 75 SER A CA 1
ATOM 573 C C . SER A 1 75 ? 10.478 11.082 -5.323 1.00 87.38 75 SER A C 1
ATOM 575 O O . SER A 1 75 ? 9.690 10.441 -6.023 1.00 87.38 75 SER A O 1
ATOM 577 N N . PRO A 1 76 ? 10.633 10.817 -4.012 1.00 76.06 76 PRO A N 1
ATOM 578 C CA . PRO A 1 76 ? 9.877 9.773 -3.321 1.00 76.06 76 PRO A CA 1
ATOM 579 C C . PRO A 1 76 ? 8.372 10.074 -3.272 1.00 76.06 76 PRO A C 1
ATOM 581 O O . PRO A 1 76 ? 7.560 9.160 -3.159 1.00 76.06 76 PRO A O 1
ATOM 584 N N . ALA A 1 77 ? 8.000 11.357 -3.358 1.00 73.38 77 ALA A N 1
ATOM 585 C CA . ALA A 1 77 ? 6.623 11.828 -3.250 1.00 73.38 77 ALA A CA 1
ATOM 586 C C . ALA A 1 77 ? 5.885 11.900 -4.599 1.00 73.38 77 ALA A C 1
ATOM 588 O O . ALA A 1 77 ? 4.677 12.133 -4.616 1.00 73.38 77 ALA A O 1
ATOM 589 N N . VAL A 1 78 ? 6.582 11.719 -5.729 1.00 71.25 78 VAL A N 1
ATOM 590 C CA . VAL A 1 78 ? 6.015 11.923 -7.071 1.00 71.25 78 VAL A CA 1
ATOM 591 C C . VAL A 1 78 ? 6.077 10.636 -7.887 1.00 71.25 78 VAL A C 1
ATOM 593 O O . VAL A 1 78 ? 7.073 10.339 -8.543 1.00 71.25 78 VAL A O 1
ATOM 596 N N . ALA A 1 79 ? 4.963 9.906 -7.895 1.00 65.19 79 ALA A N 1
ATOM 597 C CA . ALA A 1 79 ? 4.748 8.764 -8.780 1.00 65.19 79 ALA A CA 1
ATOM 598 C C . ALA A 1 79 ? 4.479 9.211 -10.233 1.00 65.19 79 ALA A C 1
ATOM 600 O O . ALA A 1 79 ? 5.217 8.848 -11.150 1.00 65.19 79 ALA A O 1
ATOM 601 N N . HIS A 1 80 ? 3.472 10.070 -10.441 1.00 72.50 80 HIS A N 1
ATOM 602 C CA . HIS A 1 80 ? 3.043 10.555 -11.761 1.00 72.50 80 HIS A CA 1
ATOM 603 C C . HIS A 1 80 ? 3.760 11.850 -12.164 1.00 72.50 80 HIS A C 1
ATOM 605 O O . HIS A 1 80 ? 3.232 12.958 -12.104 1.00 72.50 80 HIS A O 1
ATOM 611 N N . ARG A 1 81 ? 5.011 11.711 -12.603 1.00 80.19 81 ARG A N 1
ATOM 612 C CA . ARG A 1 81 ? 5.917 12.845 -12.878 1.00 80.19 81 ARG A CA 1
ATOM 613 C C . ARG A 1 81 ? 5.442 13.736 -14.021 1.00 80.19 81 ARG A C 1
ATOM 615 O O . ARG A 1 81 ? 5.741 14.926 -14.024 1.00 80.19 81 ARG A O 1
ATOM 622 N N . THR A 1 82 ? 4.716 13.182 -14.989 1.00 77.06 82 THR A N 1
ATOM 623 C CA . THR A 1 82 ? 4.198 13.930 -16.143 1.00 77.06 82 THR A CA 1
ATOM 624 C C . THR A 1 82 ? 3.298 15.090 -15.714 1.00 77.06 82 THR A C 1
ATOM 626 O O . THR A 1 82 ? 3.397 16.169 -16.291 1.00 77.06 82 THR A O 1
ATOM 629 N N . GLU A 1 83 ? 2.488 14.906 -14.669 1.00 77.00 83 GLU A N 1
ATOM 630 C CA . GLU A 1 83 ? 1.504 15.896 -14.203 1.00 77.00 83 GLU A CA 1
ATOM 631 C C . GLU A 1 83 ? 2.156 17.163 -13.646 1.00 77.00 83 GLU A C 1
ATOM 633 O O . GLU A 1 83 ? 1.648 18.265 -13.840 1.00 77.00 83 GLU A O 1
ATOM 638 N N . ILE A 1 84 ? 3.326 17.023 -13.018 1.00 82.19 84 ILE A N 1
ATOM 639 C CA . ILE A 1 84 ? 4.115 18.161 -12.527 1.00 82.19 84 IL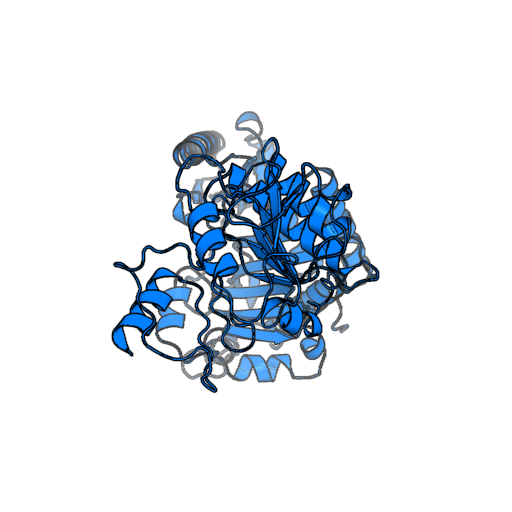E A CA 1
ATOM 640 C C . ILE A 1 84 ? 5.123 18.669 -13.566 1.00 82.19 84 ILE A C 1
ATOM 642 O O . ILE A 1 84 ? 5.957 19.520 -13.271 1.00 82.19 84 ILE A O 1
ATOM 646 N N . GLY A 1 85 ? 5.099 18.130 -14.789 1.00 84.31 85 GLY A N 1
ATOM 647 C CA . GLY A 1 85 ? 6.073 18.460 -15.825 1.00 84.31 85 GLY A CA 1
ATOM 648 C C . GLY A 1 85 ? 7.478 17.918 -15.542 1.00 84.31 85 GLY A C 1
ATOM 649 O O . GLY A 1 85 ? 8.450 18.487 -16.031 1.00 84.31 85 GLY A O 1
ATOM 650 N N . GLY A 1 86 ? 7.600 16.821 -14.797 1.00 89.50 86 GLY A N 1
ATOM 651 C CA . GLY A 1 86 ? 8.853 16.161 -14.421 1.00 89.50 86 GLY A CA 1
ATOM 652 C C . GLY A 1 86 ? 9.485 15.279 -15.506 1.00 89.50 86 GLY A C 1
ATOM 653 O O . GLY A 1 86 ? 10.318 14.441 -15.176 1.00 89.50 86 GLY A O 1
ATOM 654 N N . ILE A 1 87 ? 9.094 15.427 -16.778 1.00 91.88 87 ILE A N 1
ATOM 655 C CA . ILE A 1 87 ? 9.690 14.726 -17.929 1.00 91.88 87 ILE A CA 1
ATOM 656 C C . ILE A 1 87 ? 10.103 15.751 -18.993 1.00 91.88 87 ILE A C 1
ATOM 658 O O . ILE A 1 87 ? 9.328 16.648 -19.341 1.00 91.88 87 ILE A O 1
ATOM 662 N N . ARG A 1 88 ? 11.327 15.631 -19.519 1.00 94.38 88 ARG A N 1
ATOM 663 C CA . ARG A 1 88 ? 11.868 16.481 -20.593 1.00 94.38 88 ARG A CA 1
ATOM 664 C C . ARG A 1 88 ? 12.665 15.655 -21.597 1.00 94.38 88 ARG A C 1
ATOM 666 O O . ARG A 1 88 ? 13.507 14.857 -21.208 1.00 94.38 88 ARG A O 1
ATOM 673 N N . PHE A 1 89 ? 12.422 15.877 -22.883 1.00 94.25 89 PHE A N 1
ATOM 674 C CA . PHE A 1 89 ? 13.261 15.356 -23.964 1.00 94.25 89 PHE A CA 1
ATOM 675 C C . PHE A 1 89 ? 14.360 16.374 -24.263 1.00 94.25 89 PHE A C 1
ATOM 677 O O . PHE A 1 89 ? 14.082 17.573 -24.285 1.00 94.25 89 PHE A O 1
ATOM 684 N N . SER A 1 90 ? 15.593 15.912 -24.460 1.00 94.88 90 SER A N 1
ATOM 685 C CA . SER A 1 90 ? 16.743 16.798 -24.642 1.00 94.88 90 SER A CA 1
ATOM 686 C C . SER A 1 90 ? 17.828 16.157 -25.504 1.00 94.88 90 SER A C 1
ATOM 688 O O . SER A 1 90 ? 18.025 14.941 -25.414 1.00 94.88 90 SER A O 1
ATOM 690 N N . PRO A 1 91 ? 18.609 16.948 -26.265 1.00 95.69 91 PRO A N 1
ATOM 691 C CA . PRO A 1 91 ? 19.910 16.488 -26.728 1.00 95.69 91 PRO A CA 1
ATOM 692 C C . PRO A 1 91 ? 20.789 16.088 -25.535 1.00 95.69 91 PRO A C 1
ATOM 694 O O . PRO A 1 91 ? 20.652 16.616 -24.424 1.00 95.69 91 PRO A O 1
ATOM 697 N N . LYS A 1 92 ? 21.710 15.156 -25.779 1.00 95.12 92 LYS A N 1
ATOM 698 C CA . LYS A 1 92 ? 22.708 14.683 -24.817 1.00 95.12 92 LYS A CA 1
ATOM 699 C C . LYS A 1 92 ? 23.849 15.700 -24.684 1.00 95.12 92 LYS A C 1
ATOM 701 O O . LYS A 1 92 ? 24.984 15.424 -25.057 1.00 95.12 92 LYS A O 1
ATOM 706 N N . ASP A 1 93 ? 23.511 16.882 -24.180 1.00 96.25 93 ASP A N 1
ATOM 707 C CA . ASP A 1 93 ? 24.422 18.007 -23.970 1.00 96.25 93 ASP A CA 1
ATOM 708 C C . ASP A 1 93 ? 24.524 18.344 -22.468 1.00 96.25 93 ASP A C 1
ATOM 710 O O . ASP A 1 93 ? 23.502 18.656 -21.847 1.00 96.25 93 ASP A O 1
ATOM 714 N N . PRO A 1 94 ? 25.724 18.304 -21.854 1.00 96.81 94 PRO A N 1
ATOM 715 C CA . PRO A 1 94 ? 25.881 18.560 -20.424 1.00 96.81 94 PRO A CA 1
ATOM 716 C C . PRO A 1 94 ? 25.331 19.912 -19.952 1.00 96.81 94 PRO A C 1
ATOM 718 O O . PRO A 1 94 ? 24.798 19.998 -18.846 1.00 96.81 94 PRO A O 1
ATOM 721 N N . ALA A 1 95 ? 25.455 20.979 -20.747 1.00 96.81 95 ALA A N 1
ATOM 722 C CA . ALA A 1 95 ? 24.975 22.300 -20.353 1.00 96.81 95 ALA A CA 1
ATOM 723 C C . ALA A 1 95 ? 23.441 22.347 -20.339 1.00 96.81 95 ALA A C 1
ATOM 725 O O . ALA A 1 95 ? 22.855 22.823 -19.364 1.00 96.81 95 ALA A O 1
ATOM 726 N N . VAL A 1 96 ? 22.794 21.777 -21.361 1.00 97.31 96 VAL A N 1
ATOM 727 C CA . VAL A 1 96 ? 21.328 21.665 -21.420 1.00 97.31 96 VAL A CA 1
ATOM 728 C C . VAL A 1 96 ? 20.802 20.810 -20.265 1.00 97.31 96 VAL A C 1
ATOM 730 O O . VAL A 1 96 ? 19.845 21.194 -19.594 1.00 97.31 96 VAL A O 1
ATOM 733 N N . LEU A 1 97 ? 21.455 19.685 -19.966 1.00 97.50 97 LEU A N 1
ATOM 734 C CA . LEU A 1 97 ? 21.029 18.798 -18.883 1.00 97.50 97 LEU A CA 1
ATOM 735 C C . LEU A 1 97 ? 21.159 19.436 -17.492 1.00 97.50 97 LEU A C 1
ATOM 737 O O . LEU A 1 97 ? 20.288 19.230 -16.646 1.00 97.50 97 LEU A O 1
ATOM 741 N N . ARG A 1 98 ? 22.189 20.259 -17.252 1.00 98.00 98 ARG A N 1
ATOM 742 C CA . ARG A 1 98 ? 22.300 21.043 -16.006 1.00 98.00 98 ARG A CA 1
ATOM 743 C C . ARG A 1 98 ? 21.184 22.073 -15.873 1.00 98.00 98 ARG A C 1
ATOM 745 O O . ARG A 1 98 ? 20.677 22.269 -14.768 1.00 98.00 98 ARG A O 1
ATOM 752 N N . GLN A 1 99 ? 20.771 22.692 -16.978 1.00 97.44 99 GLN A N 1
ATOM 753 C CA . GLN A 1 99 ? 19.626 23.597 -16.966 1.00 97.44 99 GLN A CA 1
ATOM 754 C C . GLN A 1 99 ? 18.332 22.847 -16.626 1.00 97.44 99 GLN A C 1
ATOM 756 O O . GLN A 1 99 ? 17.601 23.279 -15.739 1.00 97.44 99 GLN A O 1
ATOM 761 N N . ILE A 1 100 ? 18.094 21.686 -17.246 1.00 97.44 100 ILE A N 1
ATOM 762 C CA . ILE A 1 100 ? 16.929 20.840 -16.940 1.00 97.44 100 ILE A CA 1
ATOM 763 C C . ILE A 1 100 ? 16.916 20.429 -15.464 1.00 97.44 100 ILE A C 1
ATOM 765 O O . ILE A 1 100 ? 15.862 20.461 -14.833 1.00 97.44 100 ILE A O 1
ATOM 769 N N . PHE A 1 101 ? 18.074 20.091 -14.887 1.00 97.44 101 PHE A N 1
ATOM 770 C CA . PHE A 1 101 ? 18.171 19.793 -13.459 1.00 97.44 101 PHE A CA 1
ATOM 771 C C . PHE A 1 101 ? 17.710 20.986 -12.608 1.00 97.44 101 PHE A C 1
ATOM 773 O O . PHE A 1 101 ? 16.897 20.820 -11.700 1.00 97.44 101 PHE A O 1
ATOM 780 N N . SER A 1 102 ? 18.192 22.196 -12.911 1.00 96.06 102 SER A N 1
ATOM 781 C CA . SER A 1 102 ? 17.778 23.424 -12.214 1.00 96.06 102 SER A CA 1
ATOM 782 C C . SER A 1 102 ? 16.266 23.666 -12.325 1.00 96.06 102 SER A C 1
ATOM 784 O O . SER A 1 102 ? 15.598 23.964 -11.331 1.00 96.06 102 SER A O 1
ATOM 786 N N . ASP A 1 103 ? 15.697 23.446 -13.512 1.00 95.94 103 ASP A N 1
ATOM 787 C CA . ASP A 1 103 ? 14.260 23.578 -13.757 1.00 95.94 103 ASP A CA 1
ATOM 788 C C . ASP A 1 103 ? 13.446 22.543 -12.961 1.00 95.94 103 ASP A C 1
ATOM 790 O O . ASP A 1 103 ? 12.367 22.853 -12.442 1.00 95.94 103 ASP A O 1
ATOM 794 N N . PHE A 1 104 ? 13.960 21.317 -12.815 1.00 96.06 104 PHE A N 1
ATOM 795 C CA . PHE A 1 104 ? 13.372 20.292 -11.953 1.00 96.06 104 PHE A CA 1
ATOM 796 C C . PHE A 1 104 ? 13.446 20.669 -10.472 1.00 96.06 104 PHE A C 1
ATOM 798 O O . PHE A 1 104 ? 12.441 20.514 -9.783 1.00 96.06 104 PHE A O 1
ATOM 805 N N . SER A 1 105 ? 14.547 21.254 -9.992 1.00 94.62 105 SER A N 1
ATOM 806 C CA . SER A 1 105 ? 14.646 21.786 -8.621 1.00 94.62 105 SER A CA 1
ATOM 807 C C . SER A 1 105 ? 13.617 22.885 -8.350 1.00 94.62 105 SER A C 1
ATOM 809 O O . SER A 1 105 ? 12.961 22.891 -7.303 1.00 94.62 105 SER A O 1
ATOM 811 N N . ALA A 1 106 ? 13.419 23.791 -9.312 1.00 94.25 106 ALA A N 1
ATOM 812 C CA . ALA A 1 106 ? 12.405 24.838 -9.222 1.00 94.25 106 ALA A CA 1
ATOM 813 C C . ALA A 1 106 ? 10.979 24.261 -9.253 1.00 94.25 106 ALA A C 1
ATOM 815 O O . ALA A 1 106 ? 10.095 24.725 -8.533 1.00 94.25 106 ALA A O 1
ATOM 816 N N . THR A 1 107 ? 10.754 23.231 -10.070 1.00 92.56 107 THR A N 1
ATOM 817 C CA . THR A 1 107 ? 9.470 22.524 -10.166 1.00 92.56 107 THR A CA 1
ATOM 818 C C . THR A 1 107 ? 9.143 21.795 -8.867 1.00 92.56 107 THR A C 1
ATOM 820 O O . THR A 1 107 ? 8.051 21.976 -8.335 1.00 92.56 107 THR A O 1
ATOM 823 N N . ALA A 1 108 ? 10.097 21.052 -8.309 1.00 90.88 108 ALA A N 1
ATOM 824 C CA . ALA A 1 108 ? 9.944 20.354 -7.040 1.00 90.88 108 ALA A CA 1
ATOM 825 C C . ALA A 1 108 ? 9.590 21.332 -5.905 1.00 90.88 108 ALA A C 1
ATOM 827 O O . ALA A 1 108 ? 8.571 21.168 -5.235 1.00 90.88 108 ALA A O 1
ATOM 828 N N . SER A 1 109 ? 10.340 22.435 -5.802 1.00 91.75 109 SER A N 1
ATOM 829 C CA . SER A 1 109 ? 10.070 23.517 -4.844 1.00 91.75 109 SER A CA 1
ATOM 830 C C . SER A 1 109 ? 8.663 24.109 -4.995 1.00 91.75 109 SER A C 1
ATOM 832 O O . SER A 1 109 ? 7.969 24.310 -4.003 1.00 91.75 109 SER A O 1
ATOM 834 N N . ARG A 1 110 ? 8.209 24.361 -6.233 1.00 91.75 110 ARG A N 1
ATOM 835 C CA . ARG A 1 110 ? 6.870 24.916 -6.511 1.00 91.75 110 ARG A CA 1
ATOM 836 C C . ARG A 1 110 ? 5.747 23.987 -6.050 1.00 91.75 110 ARG A C 1
ATOM 838 O O . ARG A 1 110 ? 4.710 24.469 -5.608 1.00 91.75 110 ARG A O 1
ATOM 845 N N . HIS A 1 111 ? 5.952 22.680 -6.175 1.00 88.25 111 HIS A N 1
ATOM 846 C CA . HIS A 1 111 ? 4.982 21.662 -5.777 1.00 88.25 111 HIS A CA 1
ATOM 847 C C . HIS A 1 111 ? 5.163 21.183 -4.329 1.00 88.25 111 HIS A C 1
ATOM 849 O O . HIS A 1 111 ? 4.418 20.309 -3.895 1.00 88.25 111 HIS A O 1
ATOM 855 N N . GLY A 1 112 ? 6.116 21.750 -3.579 1.00 87.69 112 GLY A N 1
ATOM 856 C CA . GLY A 1 112 ? 6.387 21.359 -2.195 1.00 87.69 112 GLY A CA 1
ATOM 857 C C . GLY A 1 112 ? 6.881 19.918 -2.057 1.00 87.69 112 GLY A C 1
ATOM 858 O O . GLY A 1 112 ? 6.616 19.282 -1.043 1.00 87.69 112 GLY A O 1
ATOM 859 N N . VAL A 1 113 ? 7.557 19.386 -3.078 1.00 87.44 113 VAL A N 1
ATOM 860 C CA . VAL A 1 113 ? 8.101 18.022 -3.076 1.00 87.44 113 VAL A CA 1
ATOM 861 C C . VAL A 1 113 ? 9.622 18.055 -3.028 1.00 87.44 113 VAL A C 1
ATOM 863 O O . VAL A 1 113 ? 10.261 18.930 -3.610 1.00 87.44 113 VAL A O 1
ATOM 866 N N . GLU A 1 114 ? 10.215 17.085 -2.341 1.00 88.38 114 GLU A N 1
ATOM 867 C CA . GLU A 1 114 ? 11.667 16.927 -2.293 1.00 88.38 114 GLU A CA 1
ATOM 868 C C . GLU A 1 114 ? 12.196 16.396 -3.632 1.00 88.38 114 GLU A C 1
ATOM 870 O O . GLU A 1 114 ? 11.657 15.433 -4.182 1.00 88.38 114 GLU A O 1
ATOM 875 N N . LEU A 1 115 ? 13.270 16.994 -4.151 1.00 91.31 115 LEU A N 1
ATOM 876 C CA . LEU A 1 115 ? 13.997 16.471 -5.304 1.00 91.31 115 LEU A CA 1
ATOM 877 C C . LEU A 1 115 ? 15.134 15.564 -4.826 1.00 91.31 115 LEU A C 1
ATOM 879 O O . LEU A 1 115 ? 16.111 16.055 -4.270 1.00 91.31 115 LEU A O 1
ATOM 883 N N . SER A 1 116 ? 15.057 14.266 -5.118 1.00 91.44 116 SER A N 1
ATOM 884 C CA . SER A 1 116 ? 16.192 13.356 -4.901 1.00 91.44 116 SER A CA 1
ATOM 885 C C . SER A 1 116 ? 17.250 13.470 -5.996 1.00 91.44 116 SER A C 1
ATOM 887 O O . SER A 1 116 ? 18.413 13.165 -5.757 1.00 91.44 116 SER A O 1
ATOM 889 N N . GLY A 1 117 ? 16.855 13.865 -7.208 1.00 94.50 117 GLY A N 1
ATOM 890 C CA . GLY A 1 117 ? 17.775 14.079 -8.320 1.00 94.50 117 GLY A CA 1
ATOM 891 C C . GLY A 1 117 ? 17.098 13.977 -9.682 1.00 94.50 117 GLY A C 1
ATOM 892 O O . GLY A 1 117 ? 15.873 14.052 -9.806 1.00 94.50 117 GLY A O 1
ATOM 893 N N . MET A 1 118 ? 17.908 13.771 -10.714 1.00 95.88 118 MET A N 1
ATOM 894 C CA . MET A 1 118 ? 17.460 13.612 -12.094 1.00 95.88 118 MET A CA 1
ATOM 895 C C . MET A 1 118 ? 17.986 12.302 -12.671 1.00 95.88 118 MET A C 1
ATOM 897 O O . MET A 1 118 ? 19.169 12.000 -12.562 1.00 95.88 118 MET A O 1
ATOM 901 N N . MET A 1 119 ? 17.128 11.554 -13.356 1.00 95.38 119 MET A N 1
ATOM 902 C CA . MET A 1 119 ? 17.546 10.422 -14.177 1.00 95.38 119 MET A CA 1
ATOM 903 C C . MET A 1 119 ? 17.532 10.824 -15.652 1.00 95.38 119 MET A C 1
ATOM 905 O O . MET A 1 119 ? 16.521 11.322 -16.139 1.00 95.38 119 MET A O 1
ATOM 909 N N . ALA A 1 120 ? 18.621 10.580 -16.377 1.00 96.50 120 ALA A N 1
ATOM 910 C CA . ALA A 1 120 ? 18.649 10.623 -17.834 1.00 96.50 120 ALA A CA 1
ATOM 911 C C . ALA A 1 120 ? 18.598 9.196 -18.386 1.00 96.50 120 ALA A C 1
ATOM 913 O O . ALA A 1 120 ? 19.436 8.364 -18.044 1.00 96.50 120 ALA A O 1
ATOM 914 N N . ALA A 1 121 ? 17.621 8.916 -19.241 1.00 95.12 121 ALA A N 1
ATOM 915 C CA . ALA A 1 121 ? 17.458 7.641 -19.924 1.00 95.12 121 ALA A CA 1
ATOM 916 C C . ALA A 1 121 ? 17.702 7.802 -21.426 1.00 95.12 121 ALA A C 1
ATOM 918 O O . ALA A 1 121 ? 17.404 8.852 -22.001 1.00 95.12 121 ALA A O 1
ATOM 919 N N . ARG A 1 122 ? 18.192 6.750 -22.085 1.00 94.12 122 ARG A N 1
ATOM 920 C CA . ARG A 1 122 ? 18.259 6.690 -23.550 1.00 94.12 122 ARG A CA 1
ATOM 921 C C . ARG A 1 122 ? 16.888 7.005 -24.160 1.00 94.12 122 ARG A C 1
ATOM 923 O O . ARG A 1 122 ? 15.883 6.400 -23.780 1.00 94.12 122 ARG A O 1
ATOM 930 N N . ARG A 1 123 ? 16.849 7.875 -25.177 1.00 92.62 123 ARG A N 1
ATOM 931 C CA . ARG A 1 123 ? 15.646 8.041 -26.001 1.00 92.62 123 ARG A CA 1
ATOM 932 C C . ARG A 1 123 ? 15.430 6.805 -26.877 1.00 92.62 123 ARG A C 1
ATOM 934 O O . ARG A 1 123 ? 16.277 6.447 -27.693 1.00 92.62 123 ARG A O 1
ATOM 941 N N . LEU A 1 124 ? 14.282 6.158 -26.699 1.00 90.88 124 LEU A N 1
ATOM 942 C CA . LEU A 1 124 ? 13.819 5.080 -27.571 1.00 90.88 124 LEU A CA 1
ATOM 943 C C . LEU A 1 124 ? 12.889 5.634 -28.645 1.00 90.88 124 LEU A C 1
ATOM 945 O O . LEU A 1 124 ? 12.020 6.453 -28.340 1.00 90.88 124 LEU A O 1
ATOM 949 N N . GLU A 1 125 ? 13.050 5.161 -29.876 1.00 87.56 125 GLU A N 1
ATOM 950 C CA . GLU A 1 125 ? 12.072 5.362 -30.943 1.00 87.56 125 GLU A CA 1
ATOM 951 C C . GLU A 1 125 ? 10.901 4.412 -30.698 1.00 87.56 125 GLU A C 1
ATOM 953 O O . GLU A 1 125 ? 11.065 3.191 -30.706 1.00 87.56 125 GLU A O 1
ATOM 958 N N . ILE A 1 126 ? 9.734 4.982 -30.405 1.00 85.31 126 ILE A N 1
ATOM 959 C CA . ILE A 1 126 ? 8.528 4.225 -30.073 1.00 85.31 126 ILE A CA 1
ATOM 960 C C . ILE A 1 126 ? 7.439 4.524 -31.095 1.00 85.31 126 ILE A C 1
ATOM 962 O O . ILE A 1 126 ? 7.281 5.660 -31.541 1.00 85.31 126 ILE A O 1
ATOM 966 N N . GLU A 1 127 ? 6.675 3.497 -31.444 1.00 78.44 127 GLU A N 1
ATOM 967 C CA . GLU A 1 127 ? 5.458 3.653 -32.229 1.00 78.44 127 GLU A CA 1
ATOM 968 C C . GLU A 1 127 ? 4.298 3.939 -31.277 1.00 78.44 127 GLU A C 1
ATOM 970 O O . GLU A 1 127 ? 3.897 3.070 -30.498 1.00 78.44 127 GLU A O 1
ATOM 975 N N . ASP A 1 128 ? 3.756 5.153 -31.354 1.00 67.12 128 ASP A N 1
ATOM 976 C CA . ASP A 1 128 ? 2.684 5.633 -30.477 1.00 67.12 128 ASP A CA 1
ATOM 977 C C . ASP A 1 128 ? 1.291 5.195 -30.973 1.00 67.12 128 ASP A C 1
ATOM 979 O O . ASP A 1 128 ? 0.359 5.987 -31.100 1.00 67.12 128 ASP A O 1
ATOM 983 N N . CYS A 1 129 ? 1.158 3.911 -31.327 1.00 64.31 129 CYS A N 1
ATOM 984 C CA . CYS A 1 129 ? -0.122 3.300 -31.676 1.00 64.31 129 CYS A CA 1
ATOM 985 C C . CYS A 1 129 ? -0.569 2.323 -30.582 1.00 64.31 129 CYS A C 1
ATOM 987 O O . CYS A 1 129 ? 0.184 1.465 -30.125 1.00 64.31 129 CYS A O 1
ATOM 989 N N . VAL A 1 130 ? -1.819 2.443 -30.142 1.00 65.44 130 VAL A N 1
ATOM 990 C CA . VAL A 1 130 ? -2.420 1.527 -29.163 1.00 65.44 130 VAL A CA 1
ATOM 991 C C . VAL A 1 130 ? -2.881 0.254 -29.892 1.00 65.44 130 VAL A C 1
ATOM 993 O 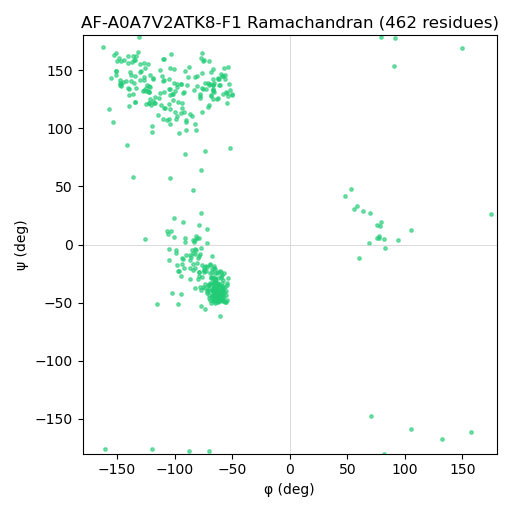O . VAL A 1 130 ? -3.483 0.377 -30.960 1.00 65.44 130 VAL A O 1
ATOM 996 N N . PRO A 1 131 ? -2.645 -0.961 -29.349 1.00 73.88 131 PRO A N 1
ATOM 997 C CA . PRO A 1 131 ? -2.135 -1.268 -28.009 1.00 73.88 131 PRO A CA 1
ATOM 998 C C . PRO A 1 131 ? -0.658 -1.706 -27.987 1.00 73.88 131 PRO A C 1
ATOM 1000 O O . PRO A 1 131 ? -0.339 -2.774 -27.470 1.00 73.88 131 PRO A O 1
ATOM 1003 N N . ARG A 1 132 ? 0.274 -0.892 -28.505 1.00 86.00 132 ARG A N 1
ATOM 1004 C CA . ARG A 1 132 ? 1.714 -1.122 -28.271 1.00 86.00 132 ARG A CA 1
ATOM 1005 C C . ARG A 1 132 ? 2.192 -0.684 -26.892 1.00 86.00 132 ARG A C 1
ATOM 1007 O O . ARG A 1 132 ? 3.320 -0.989 -26.529 1.00 86.00 132 ARG A O 1
ATOM 1014 N N . GLN A 1 133 ? 1.349 -0.003 -26.125 1.00 91.06 133 GLN A N 1
ATOM 1015 C CA . GLN A 1 133 ? 1.605 0.341 -24.732 1.00 91.06 133 GLN A CA 1
ATOM 1016 C C . GLN A 1 133 ? 0.689 -0.497 -23.844 1.00 91.06 133 GLN A C 1
ATOM 1018 O O . GLN A 1 133 ? -0.538 -0.415 -23.931 1.00 91.06 133 GLN A O 1
ATOM 1023 N N . LEU A 1 134 ? 1.301 -1.333 -23.015 1.00 93.56 134 LEU A N 1
ATOM 1024 C CA . LEU A 1 134 ? 0.624 -2.191 -22.053 1.00 93.56 134 LEU A CA 1
ATOM 1025 C C . LEU A 1 134 ? 0.869 -1.685 -20.631 1.00 93.56 134 LEU A C 1
ATOM 1027 O O . LEU A 1 134 ? 1.836 -0.977 -20.366 1.00 93.56 134 LEU A O 1
ATOM 1031 N N . LEU A 1 135 ? 0.005 -2.085 -19.711 1.00 94.50 135 LEU A N 1
ATOM 1032 C CA . LEU A 1 135 ? 0.248 -2.029 -18.277 1.00 94.50 135 LEU A CA 1
ATOM 1033 C C . LEU A 1 135 ? 0.567 -3.445 -17.809 1.00 94.50 135 LEU A C 1
ATOM 1035 O O . LEU A 1 135 ? -0.147 -4.383 -18.170 1.00 94.50 135 LEU A O 1
ATOM 1039 N N . LEU A 1 136 ? 1.611 -3.597 -16.998 1.00 97.56 136 LEU A N 1
ATOM 1040 C CA . LEU A 1 136 ? 1.898 -4.834 -16.277 1.00 97.56 136 LEU A CA 1
ATOM 1041 C C . LEU A 1 136 ? 2.247 -4.497 -14.831 1.00 97.56 136 LEU A C 1
ATOM 1043 O O . LEU A 1 136 ? 3.181 -3.738 -14.578 1.00 97.56 136 LEU A O 1
ATOM 1047 N N . SER A 1 137 ? 1.512 -5.064 -13.882 1.00 98.00 137 SER A N 1
ATOM 1048 C CA . SER A 1 137 ? 1.734 -4.796 -12.467 1.00 98.00 137 SER A CA 1
ATOM 1049 C C . SER A 1 137 ? 1.594 -6.032 -11.591 1.00 98.00 137 SER A C 1
ATOM 1051 O O . SER A 1 137 ? 1.030 -7.056 -11.985 1.00 98.00 137 SER A O 1
ATOM 1053 N N . LEU A 1 138 ? 2.139 -5.926 -10.385 1.00 97.75 138 LEU A N 1
ATOM 1054 C CA . LEU A 1 138 ? 1.849 -6.791 -9.254 1.00 97.75 138 LEU A CA 1
ATOM 1055 C C . LEU A 1 138 ? 1.509 -5.939 -8.035 1.00 97.75 138 LEU A C 1
ATOM 1057 O O . LEU A 1 138 ? 2.062 -4.849 -7.872 1.00 97.75 138 LEU A O 1
ATOM 1061 N N . SER A 1 139 ? 0.656 -6.463 -7.163 1.00 96.69 139 SER A N 1
ATOM 1062 C CA . SER A 1 139 ? 0.370 -5.874 -5.857 1.00 96.69 139 SER A CA 1
ATOM 1063 C C . SER A 1 139 ? 0.038 -6.941 -4.812 1.00 96.69 139 SER A C 1
ATOM 1065 O O . SER A 1 139 ? -0.281 -8.085 -5.141 1.00 96.69 139 SER A O 1
ATOM 1067 N N . GLN A 1 140 ? 0.159 -6.577 -3.536 1.00 94.62 140 GLN A N 1
ATOM 1068 C CA . GLN A 1 140 ? -0.259 -7.405 -2.404 1.00 94.62 140 GLN A CA 1
ATOM 1069 C C . GLN A 1 140 ? -1.635 -6.932 -1.940 1.00 94.62 140 GLN A C 1
ATOM 1071 O O . GLN A 1 140 ? -1.748 -5.851 -1.368 1.00 94.62 140 GLN A O 1
ATOM 1076 N N . ASP A 1 141 ? -2.664 -7.727 -2.213 1.00 90.75 141 ASP A N 1
ATOM 1077 C CA . ASP A 1 141 ? -4.035 -7.456 -1.798 1.00 90.75 141 ASP A CA 1
ATOM 1078 C C . ASP A 1 141 ? -4.343 -8.158 -0.467 1.00 90.75 141 ASP A C 1
ATOM 1080 O O . ASP A 1 141 ? -3.969 -9.316 -0.263 1.00 90.75 141 ASP A O 1
ATOM 1084 N N . ASP A 1 142 ? -5.033 -7.474 0.445 1.00 81.19 142 ASP A N 1
ATOM 1085 C CA . ASP A 1 142 ? -5.328 -8.008 1.780 1.00 81.19 142 ASP A CA 1
ATOM 1086 C C . ASP A 1 142 ? -6.303 -9.199 1.750 1.00 81.19 142 ASP A C 1
ATOM 1088 O O . ASP A 1 142 ? -6.249 -10.064 2.626 1.00 81.19 142 ASP A O 1
ATOM 1092 N N . ALA A 1 143 ? -7.191 -9.260 0.753 1.00 79.88 143 ALA A N 1
ATOM 1093 C CA . ALA A 1 143 ? -8.187 -10.317 0.612 1.00 79.88 143 ALA A CA 1
ATOM 1094 C C . ALA A 1 143 ? -7.710 -11.445 -0.313 1.00 79.88 143 ALA A C 1
ATOM 1096 O O . ALA A 1 143 ? -7.920 -12.622 -0.016 1.00 79.88 143 ALA A O 1
ATOM 1097 N N . PHE A 1 144 ? -7.075 -11.098 -1.434 1.00 84.00 144 PHE A N 1
ATOM 1098 C CA . PHE A 1 144 ? -6.685 -12.053 -2.477 1.00 84.00 144 PHE A CA 1
ATOM 1099 C C . PHE A 1 144 ? -5.214 -12.481 -2.407 1.00 84.00 144 PHE A C 1
ATOM 1101 O O . PHE A 1 144 ? -4.806 -13.398 -3.126 1.00 84.00 144 PHE A O 1
ATOM 1108 N N . GLY A 1 145 ? -4.416 -11.859 -1.538 1.00 90.25 145 GLY A N 1
ATOM 1109 C CA . GLY A 1 145 ? -2.978 -12.077 -1.477 1.00 90.25 145 GLY A CA 1
ATOM 1110 C C . GLY A 1 145 ? -2.261 -11.470 -2.691 1.00 90.25 145 GLY A C 1
ATOM 1111 O O . GLY A 1 145 ? -2.680 -10.437 -3.212 1.00 90.25 145 GLY A O 1
ATOM 1112 N N . PRO A 1 146 ? -1.159 -12.076 -3.166 1.00 95.44 146 PRO A N 1
ATOM 1113 C CA . PRO A 1 146 ? -0.426 -11.548 -4.310 1.00 95.44 146 PRO A CA 1
ATOM 1114 C C . PRO A 1 146 ? -1.258 -11.635 -5.592 1.00 95.44 146 PRO A C 1
ATOM 1116 O O . PRO A 1 146 ? -1.678 -12.721 -6.010 1.00 95.44 146 PRO A O 1
ATOM 1119 N N . VAL A 1 147 ? -1.431 -10.501 -6.261 1.00 97.25 147 VAL A N 1
ATOM 1120 C CA . VAL A 1 147 ? -2.136 -10.393 -7.539 1.00 97.25 147 VAL A CA 1
ATOM 1121 C C . VAL A 1 147 ? -1.235 -9.771 -8.599 1.00 97.25 147 VAL A C 1
ATOM 1123 O O . VAL A 1 147 ? -0.291 -9.043 -8.297 1.00 97.25 147 VAL A O 1
ATOM 1126 N N . VAL A 1 148 ? -1.528 -10.076 -9.859 1.00 98.12 148 VAL A N 1
ATOM 1127 C CA . VAL A 1 148 ? -0.897 -9.465 -11.030 1.00 98.12 148 VAL A CA 1
ATOM 1128 C C . VAL A 1 148 ? -1.958 -8.925 -11.967 1.00 98.12 148 VAL A C 1
ATOM 1130 O O . VAL A 1 148 ? -3.020 -9.532 -12.119 1.00 98.12 148 VAL A O 1
ATOM 1133 N N . ALA A 1 149 ? -1.679 -7.800 -12.613 1.00 97.06 149 ALA A N 1
ATOM 1134 C CA . ALA A 1 149 ? -2.582 -7.207 -13.583 1.00 97.06 149 ALA A CA 1
ATOM 1135 C C . ALA A 1 149 ? -1.879 -6.947 -14.912 1.00 97.06 149 ALA A C 1
ATOM 1137 O O . ALA A 1 149 ? -0.718 -6.547 -14.944 1.00 97.06 149 ALA A O 1
ATOM 1138 N N . ALA A 1 150 ? -2.598 -7.169 -16.009 1.00 96.62 150 ALA A N 1
ATOM 1139 C CA . ALA A 1 150 ? -2.152 -6.830 -17.353 1.00 96.62 150 ALA A CA 1
ATOM 1140 C C . ALA A 1 150 ? -3.278 -6.128 -18.115 1.00 96.62 150 ALA A C 1
ATOM 1142 O O . ALA A 1 150 ? -4.433 -6.563 -18.067 1.00 96.62 150 ALA A O 1
ATOM 1143 N N . GLY A 1 151 ? -2.958 -5.039 -18.807 1.00 93.75 151 GLY A N 1
ATOM 1144 C CA . GLY A 1 151 ? -3.958 -4.189 -19.447 1.00 93.75 151 GLY A CA 1
ATOM 1145 C C . GLY A 1 151 ? -3.402 -3.305 -20.552 1.00 93.75 151 GLY A C 1
ATOM 1146 O O . GLY A 1 151 ? -2.220 -3.367 -20.882 1.00 93.75 151 GLY A O 1
ATOM 1147 N N . ILE A 1 152 ? -4.271 -2.459 -21.099 1.00 91.31 152 ILE A N 1
ATOM 1148 C CA . ILE A 1 152 ? -3.862 -1.314 -21.919 1.00 91.31 152 ILE A CA 1
ATOM 1149 C C . ILE A 1 152 ? -3.127 -0.324 -21.007 1.00 91.31 152 ILE A C 1
ATOM 1151 O O . ILE A 1 152 ? -3.597 -0.050 -19.903 1.00 91.31 152 ILE A O 1
ATOM 1155 N N . GLY A 1 153 ? -1.977 0.172 -21.458 1.00 87.50 153 GLY A N 1
ATOM 1156 C CA . GLY A 1 153 ? -1.185 1.181 -20.759 1.00 87.50 153 GLY A CA 1
ATOM 1157 C C . GLY A 1 153 ? -1.007 2.452 -21.584 1.00 87.50 153 GLY A C 1
ATOM 1158 O O . GLY A 1 153 ? -1.540 2.584 -22.689 1.00 87.50 153 GLY A O 1
ATOM 1159 N N . GLY A 1 154 ? -0.228 3.385 -21.037 1.00 83.19 154 GLY A N 1
ATOM 1160 C CA . GLY A 1 154 ? 0.040 4.679 -21.661 1.00 83.19 154 GLY A CA 1
ATOM 1161 C C . GLY A 1 154 ? -0.926 5.787 -21.247 1.00 83.19 154 GLY A C 1
ATOM 1162 O O . GLY A 1 154 ? -1.885 5.576 -20.501 1.00 83.19 154 GLY A O 1
ATOM 1163 N N . THR A 1 155 ? -0.686 6.993 -21.757 1.00 70.75 155 THR A N 1
ATOM 1164 C CA . THR A 1 155 ? -1.412 8.220 -21.373 1.00 70.75 155 THR A CA 1
ATOM 1165 C C . THR A 1 155 ? -2.892 8.214 -21.769 1.00 70.75 155 THR A C 1
ATOM 1167 O O . THR A 1 155 ? -3.687 8.935 -21.178 1.00 70.75 155 THR A O 1
ATOM 1170 N N . GLY A 1 156 ? -3.294 7.378 -22.732 1.00 67.44 156 GLY A N 1
ATOM 1171 C CA . GLY A 1 156 ? -4.691 7.241 -23.159 1.00 67.44 156 GLY A CA 1
ATOM 1172 C C . GLY A 1 156 ? -5.540 6.276 -22.323 1.00 67.44 156 GLY A C 1
ATOM 1173 O O . GLY A 1 156 ? -6.733 6.143 -22.593 1.00 67.44 156 GLY A O 1
ATOM 1174 N N . THR A 1 157 ? -4.960 5.570 -21.346 1.00 71.81 157 THR A N 1
ATOM 1175 C CA . THR A 1 157 ? -5.605 4.438 -20.646 1.00 71.81 157 THR A CA 1
ATOM 1176 C C . THR A 1 157 ? -6.952 4.797 -20.012 1.00 71.81 157 THR A C 1
ATOM 1178 O O . THR A 1 157 ? -7.901 4.017 -20.104 1.00 71.81 157 THR A O 1
ATOM 1181 N N . GLU A 1 158 ? -7.071 5.985 -19.415 1.00 69.94 158 GLU A N 1
ATOM 1182 C CA . GLU A 1 158 ? -8.309 6.453 -18.775 1.00 69.94 158 GLU A CA 1
ATOM 1183 C C . GLU A 1 158 ? -9.467 6.582 -19.772 1.00 69.94 158 GLU A C 1
ATOM 1185 O O . GLU A 1 158 ? -10.581 6.132 -19.501 1.00 69.94 158 GLU A O 1
ATOM 1190 N N . VAL A 1 159 ? -9.184 7.120 -20.963 1.00 69.81 159 VAL A N 1
ATOM 1191 C CA . VAL A 1 159 ? -10.172 7.302 -22.036 1.00 69.81 159 VAL A CA 1
ATOM 1192 C C . VAL A 1 159 ? -10.677 5.950 -22.538 1.00 69.81 159 VAL A C 1
ATOM 1194 O O . VAL A 1 159 ? -11.880 5.763 -22.723 1.00 69.81 159 VAL A O 1
ATOM 1197 N N . TRP A 1 160 ? -9.775 4.981 -22.717 1.00 71.38 160 TRP A N 1
ATOM 1198 C CA . TRP A 1 160 ? -10.148 3.633 -23.148 1.00 71.38 160 TRP A CA 1
ATOM 1199 C C . TRP A 1 160 ? -10.975 2.913 -22.086 1.00 71.38 160 TRP A C 1
ATOM 1201 O O . TRP A 1 160 ? -12.040 2.381 -22.392 1.00 71.38 160 TRP A O 1
ATOM 1211 N N . ASN A 1 161 ? -10.527 2.925 -20.831 1.00 73.12 161 ASN A N 1
ATOM 1212 C CA . ASN A 1 161 ? -11.216 2.216 -19.755 1.00 73.12 161 ASN A CA 1
ATOM 1213 C C . ASN A 1 161 ? -12.608 2.789 -19.458 1.00 73.12 161 ASN A C 1
ATOM 1215 O O . ASN A 1 161 ? -13.498 2.016 -19.111 1.00 73.12 161 ASN A O 1
ATOM 1219 N N . ALA A 1 162 ? -12.833 4.092 -19.658 1.00 75.00 162 ALA A N 1
ATOM 1220 C CA . ALA A 1 162 ? -14.155 4.701 -19.510 1.00 75.00 162 ALA A CA 1
ATOM 1221 C C . ALA A 1 162 ? -15.185 4.175 -20.531 1.00 75.00 162 ALA A C 1
ATOM 1223 O O . ALA A 1 162 ? -16.370 4.069 -20.217 1.00 75.00 162 ALA A O 1
ATOM 1224 N N . GLY A 1 163 ? -14.746 3.842 -21.750 1.00 76.50 163 GLY A N 1
ATOM 1225 C CA . GLY A 1 163 ? -15.618 3.343 -22.822 1.00 76.50 163 GLY A CA 1
ATOM 1226 C C . GLY A 1 163 ? -15.732 1.817 -22.902 1.00 76.50 163 GLY A C 1
ATOM 1227 O O . GLY A 1 163 ? -16.589 1.293 -23.617 1.00 76.50 163 GLY A O 1
ATOM 1228 N N . LEU A 1 164 ? -14.864 1.088 -22.201 1.00 81.44 164 LEU A N 1
ATOM 1229 C CA . LEU A 1 164 ? -14.775 -0.366 -22.265 1.00 81.44 164 LEU A CA 1
ATOM 1230 C C . LEU A 1 164 ? -15.656 -1.043 -21.208 1.00 81.44 164 LEU A C 1
ATOM 1232 O O . LEU A 1 164 ? -15.864 -0.546 -20.105 1.00 81.44 164 LEU A O 1
ATOM 1236 N N . ARG A 1 165 ? -16.154 -2.245 -21.526 1.00 80.75 165 ARG A N 1
ATOM 1237 C CA . ARG A 1 165 ? -16.844 -3.082 -20.531 1.00 80.75 165 ARG A CA 1
ATOM 1238 C C . ARG A 1 165 ? -15.878 -3.423 -19.395 1.00 80.75 165 ARG A C 1
ATOM 1240 O O . ARG A 1 165 ? -14.704 -3.706 -19.655 1.00 80.75 165 ARG A O 1
ATOM 1247 N N . SER A 1 166 ? -16.367 -3.467 -18.158 1.00 77.19 166 SER A N 1
ATOM 1248 C CA . SER A 1 166 ? -15.549 -3.820 -16.992 1.00 77.19 166 SER A CA 1
ATOM 1249 C C . SER A 1 166 ? -14.766 -5.118 -17.221 1.00 77.19 166 SER A C 1
ATOM 1251 O O . SER A 1 166 ? -15.319 -6.130 -17.653 1.00 77.19 166 SER A O 1
ATOM 1253 N N . GLY A 1 167 ? -13.456 -5.076 -16.961 1.00 76.19 167 GLY A N 1
ATOM 1254 C CA . GLY A 1 167 ? -12.553 -6.218 -17.132 1.00 76.19 167 GLY A CA 1
ATOM 1255 C C . GLY A 1 167 ? -12.136 -6.531 -18.575 1.00 76.19 167 GLY A C 1
ATOM 1256 O O . GLY A 1 167 ? -11.517 -7.568 -18.798 1.00 76.19 167 GLY A O 1
ATOM 1257 N N . SER A 1 168 ? -12.478 -5.687 -19.558 1.00 85.25 168 SER A N 1
ATOM 1258 C CA . SER A 1 168 ? -12.057 -5.881 -20.957 1.00 85.25 168 SER A CA 1
ATOM 1259 C C . SER A 1 168 ? -10.779 -5.118 -21.337 1.00 85.25 168 SER A C 1
ATOM 1261 O O . SER A 1 168 ? -10.042 -5.589 -22.201 1.00 85.25 168 SER A O 1
ATOM 1263 N N . GLY A 1 169 ? -10.475 -3.994 -20.674 1.00 87.31 169 GLY A N 1
ATOM 1264 C CA . GLY A 1 169 ? -9.230 -3.222 -20.857 1.00 87.31 169 GLY A CA 1
ATOM 1265 C C . GLY A 1 169 ? -8.096 -3.584 -19.887 1.00 87.31 169 GLY A C 1
ATOM 1266 O O . GLY A 1 169 ? -6.937 -3.280 -20.152 1.00 87.31 169 GLY A O 1
ATOM 1267 N N . LEU A 1 170 ? -8.422 -4.272 -18.790 1.00 91.50 170 LEU A N 1
ATOM 1268 C CA . LEU A 1 170 ? -7.499 -4.680 -17.731 1.00 91.50 170 LEU A CA 1
ATOM 1269 C C . LEU A 1 170 ? -7.954 -6.024 -17.162 1.00 91.50 170 LEU A C 1
ATOM 1271 O O . LEU A 1 170 ? -9.143 -6.213 -16.890 1.00 91.50 170 LEU A O 1
ATOM 1275 N N . ARG A 1 171 ? -7.013 -6.941 -16.940 1.00 94.75 171 ARG A N 1
ATOM 1276 C CA . ARG A 1 171 ? -7.268 -8.218 -16.276 1.00 94.75 171 ARG A CA 1
ATOM 1277 C C . ARG A 1 171 ? -6.385 -8.359 -15.043 1.00 94.75 171 ARG A C 1
ATOM 1279 O O . ARG A 1 171 ? -5.167 -8.343 -15.164 1.00 94.75 171 ARG A O 1
ATOM 1286 N N . VAL A 1 172 ? -7.021 -8.539 -13.885 1.00 95.88 172 VAL A N 1
ATOM 1287 C CA . VAL A 1 172 ? -6.375 -8.874 -12.607 1.00 95.88 172 VAL A CA 1
ATOM 1288 C C . VAL A 1 172 ? -6.477 -10.382 -12.381 1.00 95.88 172 VAL A C 1
ATOM 1290 O O . VAL A 1 172 ? -7.511 -10.988 -12.670 1.00 95.88 172 VAL A O 1
ATOM 1293 N N . MET A 1 173 ? -5.398 -10.992 -11.905 1.00 96.38 173 MET A N 1
ATOM 1294 C CA . MET A 1 173 ? -5.244 -12.433 -11.728 1.00 96.38 173 MET A CA 1
ATOM 1295 C C . MET A 1 173 ? -4.552 -12.723 -10.396 1.00 96.38 173 MET A C 1
ATOM 1297 O O . MET A 1 173 ? -3.591 -12.046 -10.034 1.00 96.38 173 MET A O 1
ATOM 1301 N N . ALA A 1 174 ? -4.989 -13.767 -9.689 1.00 96.12 174 ALA A N 1
ATOM 1302 C CA . ALA A 1 174 ? -4.253 -14.274 -8.536 1.00 96.12 174 ALA A CA 1
ATOM 1303 C C . ALA A 1 174 ? -2.903 -14.850 -8.995 1.00 96.12 174 ALA A C 1
ATOM 1305 O O . ALA A 1 174 ? -2.844 -15.649 -9.937 1.00 96.12 174 ALA A O 1
ATOM 1306 N N . ALA A 1 175 ? -1.811 -14.470 -8.328 1.00 96.06 175 ALA A N 1
ATOM 1307 C CA . ALA A 1 175 ? -0.470 -14.897 -8.722 1.00 96.06 175 ALA A CA 1
ATOM 1308 C C . ALA A 1 175 ? -0.297 -16.424 -8.643 1.00 96.06 175 ALA A C 1
ATOM 1310 O O . ALA A 1 175 ? 0.373 -17.017 -9.489 1.00 96.06 175 ALA A O 1
ATOM 1311 N N . SER A 1 176 ? -0.953 -17.075 -7.676 1.00 93.19 176 SER A N 1
ATOM 1312 C CA . SER A 1 176 ? -0.943 -18.534 -7.505 1.00 93.19 176 SER A CA 1
ATOM 1313 C C . SER A 1 176 ? -1.464 -19.276 -8.742 1.00 93.19 176 SER A C 1
ATOM 1315 O O . SER A 1 176 ? -0.852 -20.252 -9.183 1.00 93.19 176 SER A O 1
ATOM 1317 N N . MET A 1 177 ? -2.532 -18.764 -9.357 1.00 94.94 177 MET A N 1
ATOM 1318 C CA . MET A 1 177 ? -3.161 -19.355 -10.543 1.00 94.94 177 MET A CA 1
ATOM 1319 C C . MET A 1 177 ? -2.348 -19.135 -11.821 1.00 94.94 177 MET A C 1
ATOM 1321 O O . MET A 1 177 ? -2.466 -19.898 -12.774 1.00 94.94 177 MET A O 1
ATOM 1325 N N . CYS A 1 178 ? -1.477 -18.122 -11.863 1.00 95.62 178 CYS A N 1
ATOM 1326 C CA . CYS A 1 178 ? -0.681 -17.824 -13.059 1.00 95.62 178 CYS A CA 1
ATOM 1327 C C . CYS A 1 178 ? 0.332 -18.931 -13.401 1.00 95.62 178 CYS A C 1
ATOM 1329 O O . CYS A 1 178 ? 0.803 -19.005 -14.535 1.00 95.62 178 CYS A O 1
ATOM 1331 N N . SER A 1 179 ? 0.651 -19.809 -12.446 1.00 89.44 179 SER A N 1
ATOM 1332 C CA . SER A 1 179 ? 1.490 -20.989 -12.679 1.00 89.44 179 SER A CA 1
ATOM 1333 C C . SER A 1 179 ? 0.770 -22.109 -13.447 1.00 89.44 179 SER A C 1
ATOM 1335 O O . SER A 1 179 ? 1.432 -22.961 -14.049 1.00 89.44 179 SER A O 1
ATOM 1337 N N . GLU A 1 180 ? -0.567 -22.094 -13.469 1.00 92.56 180 GLU A N 1
ATOM 1338 C CA . GLU A 1 180 ? -1.389 -23.105 -14.126 1.00 92.56 180 GLU A CA 1
ATOM 1339 C C . GLU A 1 180 ? -1.305 -23.005 -15.653 1.00 92.56 180 GLU A C 1
ATOM 1341 O O . GLU A 1 180 ? -1.350 -21.930 -16.260 1.00 92.56 180 GLU A O 1
ATOM 1346 N N . SER A 1 181 ? -1.233 -24.164 -16.308 1.00 90.56 181 SER A N 1
ATOM 1347 C CA . SER A 1 181 ? -1.082 -24.231 -17.762 1.00 90.56 181 SER A CA 1
ATOM 1348 C C . SER A 1 181 ? -2.284 -23.613 -18.492 1.00 90.56 181 SER A C 1
ATOM 1350 O O . SER A 1 181 ? -3.444 -23.984 -18.286 1.00 90.56 181 SER A O 1
ATOM 1352 N N . GLY A 1 182 ? -1.995 -22.645 -19.365 1.00 92.19 182 GLY A N 1
ATOM 1353 C CA . GLY A 1 182 ? -2.985 -21.933 -20.177 1.00 92.19 182 GLY A CA 1
ATOM 1354 C C . GLY A 1 182 ? -3.923 -21.000 -19.401 1.00 92.19 182 GLY A C 1
ATOM 1355 O O . GLY A 1 182 ? -4.801 -20.405 -20.018 1.00 92.19 182 GLY A O 1
ATOM 1356 N N . PHE A 1 183 ? -3.783 -20.854 -18.075 1.00 96.12 183 PHE A N 1
ATOM 1357 C CA . PHE A 1 183 ? -4.639 -19.947 -17.299 1.00 96.12 183 PHE A CA 1
ATOM 1358 C C . PHE A 1 183 ? -4.467 -18.495 -17.751 1.00 96.12 183 PHE A C 1
ATOM 1360 O O . PHE A 1 183 ? -5.455 -17.833 -18.067 1.00 96.12 183 PHE A O 1
ATOM 1367 N N . VAL A 1 184 ? -3.217 -18.033 -17.852 1.00 96.88 184 VAL A N 1
ATOM 1368 C CA . VAL A 1 184 ? -2.897 -16.655 -18.254 1.00 96.88 184 VAL A CA 1
ATOM 1369 C C . VAL A 1 184 ? -3.425 -16.352 -19.657 1.00 96.88 184 VAL A C 1
ATOM 1371 O O . VAL A 1 184 ? -4.115 -15.358 -19.843 1.00 96.88 184 VAL A O 1
ATOM 1374 N N . GLU A 1 185 ? -3.193 -17.240 -20.626 1.00 95.44 185 GLU A N 1
ATOM 1375 C CA . GLU A 1 185 ? -3.697 -17.083 -21.998 1.00 95.44 185 GLU A CA 1
ATOM 1376 C C . GLU A 1 185 ? -5.230 -16.969 -22.035 1.00 95.44 185 GLU A C 1
ATOM 1378 O O . GLU A 1 185 ? -5.767 -16.056 -22.660 1.00 95.44 185 GLU A O 1
ATOM 1383 N N . ARG A 1 186 ? -5.957 -17.831 -21.304 1.00 95.31 186 ARG A N 1
ATOM 1384 C CA . ARG A 1 186 ? -7.427 -17.748 -21.206 1.00 95.31 186 ARG A CA 1
ATOM 1385 C C . ARG A 1 186 ? -7.889 -16.444 -20.553 1.00 95.31 186 ARG A C 1
ATOM 1387 O O . ARG A 1 186 ? -8.855 -15.838 -21.016 1.00 95.31 186 ARG A O 1
ATOM 1394 N N . ALA A 1 187 ? -7.216 -16.009 -19.488 1.00 94.94 187 ALA A N 1
ATOM 1395 C CA . ALA A 1 187 ? -7.556 -14.785 -18.769 1.00 94.94 187 ALA A CA 1
ATOM 1396 C C . ALA A 1 187 ? -7.358 -13.534 -19.644 1.00 94.94 187 ALA A C 1
ATOM 1398 O O . ALA A 1 187 ? -8.231 -12.655 -19.671 1.00 94.94 187 ALA A O 1
ATOM 1399 N N . LEU A 1 188 ? -6.246 -13.480 -20.386 1.00 95.38 188 LEU A N 1
ATOM 1400 C CA . LEU A 1 188 ? -5.927 -12.400 -21.319 1.00 95.38 188 LEU A CA 1
ATOM 1401 C C . LEU A 1 188 ? -6.781 -12.457 -22.591 1.00 95.38 188 LEU A C 1
ATOM 1403 O O . LEU A 1 188 ? -7.191 -11.409 -23.082 1.00 95.38 188 LEU A O 1
ATOM 1407 N N . GLY A 1 189 ? -7.143 -13.644 -23.082 1.00 93.19 189 GLY A N 1
ATOM 1408 C CA . GLY A 1 189 ? -8.016 -13.833 -24.249 1.00 93.19 189 GLY A CA 1
ATOM 1409 C C . GLY A 1 189 ? -9.390 -13.168 -24.128 1.00 93.19 189 GLY A C 1
ATOM 1410 O O . GLY A 1 189 ? -9.989 -12.806 -25.135 1.00 93.19 189 GLY A O 1
ATOM 1411 N N . GLY A 1 190 ? -9.872 -12.941 -22.901 1.00 88.69 190 GLY A N 1
ATOM 1412 C CA . GLY A 1 190 ? -11.100 -12.184 -22.638 1.00 88.69 190 GLY A CA 1
ATOM 1413 C C . GLY A 1 190 ? -10.944 -10.656 -22.650 1.00 88.69 190 GLY A C 1
ATOM 1414 O O . GLY A 1 190 ? -11.872 -9.963 -22.235 1.00 88.69 190 GLY A O 1
ATOM 1415 N N . THR A 1 191 ? -9.780 -10.128 -23.033 1.00 92.25 191 THR A N 1
ATOM 1416 C CA . THR A 1 191 ? -9.493 -8.686 -23.116 1.00 92.25 191 THR A CA 1
ATOM 1417 C C . THR A 1 191 ? -9.526 -8.198 -24.562 1.00 92.25 191 THR A C 1
ATOM 1419 O O . THR A 1 191 ? -9.464 -8.991 -25.499 1.00 92.25 191 THR A O 1
ATOM 1422 N N . VAL A 1 192 ? -9.608 -6.882 -24.763 1.00 89.50 192 VAL A N 1
ATOM 1423 C CA . VAL A 1 192 ? -9.587 -6.296 -26.115 1.00 89.50 192 VAL A CA 1
ATOM 1424 C C . VAL A 1 192 ? -8.179 -6.196 -26.700 1.00 89.50 192 VAL A C 1
ATOM 1426 O O . VAL A 1 192 ? -8.021 -6.272 -27.914 1.00 89.50 192 VAL A O 1
ATOM 1429 N N . PHE A 1 193 ? -7.153 -6.038 -25.860 1.00 90.81 193 PHE A N 1
ATOM 1430 C CA . PHE A 1 193 ? -5.787 -5.797 -26.328 1.00 90.81 193 PHE A CA 1
ATOM 1431 C C . PHE A 1 193 ? -5.070 -7.093 -26.712 1.00 90.81 193 PHE A C 1
ATOM 1433 O O . PHE A 1 193 ? -4.344 -7.111 -27.703 1.00 90.81 193 PHE A O 1
ATOM 1440 N N . PHE A 1 194 ? -5.291 -8.185 -25.972 1.00 94.06 194 PHE A N 1
ATOM 1441 C CA . PHE A 1 194 ? -4.548 -9.429 -26.174 1.00 94.06 194 PHE A CA 1
ATOM 1442 C C . PHE A 1 194 ? -4.746 -10.045 -27.571 1.00 94.06 194 PHE A C 1
ATOM 1444 O O . PHE A 1 194 ? -3.742 -10.396 -28.197 1.00 94.06 194 PHE A O 1
ATOM 1451 N N . PRO A 1 195 ? -5.973 -10.119 -28.134 1.00 91.12 195 PRO A N 1
ATOM 1452 C CA . PRO A 1 195 ? -6.164 -10.595 -29.504 1.00 91.12 195 PRO A CA 1
ATOM 1453 C C . PRO A 1 195 ? -5.478 -9.706 -30.549 1.00 91.12 195 PRO A C 1
ATOM 1455 O O . PRO A 1 195 ? -4.976 -10.219 -31.546 1.00 91.12 195 PRO A O 1
ATOM 1458 N N . VAL A 1 196 ? -5.437 -8.386 -30.325 1.00 90.69 196 VAL A N 1
ATOM 1459 C CA . VAL A 1 196 ? -4.813 -7.423 -31.247 1.00 90.69 196 VAL A CA 1
ATOM 1460 C C . VAL A 1 196 ? -3.300 -7.610 -31.273 1.00 90.69 196 VAL A C 1
ATOM 1462 O O . VAL A 1 196 ? -2.724 -7.769 -32.347 1.00 90.69 196 VAL A O 1
ATOM 1465 N N . ILE A 1 197 ? -2.656 -7.660 -30.105 1.00 92.31 197 ILE A N 1
ATOM 1466 C CA . ILE A 1 197 ? -1.199 -7.838 -30.042 1.00 92.31 197 ILE A CA 1
ATOM 1467 C C . ILE A 1 197 ? -0.772 -9.237 -30.497 1.00 92.31 197 ILE A C 1
ATOM 1469 O O . ILE A 1 197 ? 0.308 -9.391 -31.054 1.00 92.31 197 ILE A O 1
ATOM 1473 N N . SER A 1 198 ? -1.627 -10.248 -30.327 1.00 90.88 198 SER A N 1
ATOM 1474 C CA . SER A 1 198 ? -1.331 -11.635 -30.714 1.00 90.88 198 SER A CA 1
ATOM 1475 C C . SER A 1 198 ? -1.587 -11.942 -32.196 1.00 90.88 198 SER A C 1
ATOM 1477 O O . SER A 1 198 ? -1.422 -13.089 -32.602 1.00 90.88 198 SER A O 1
ATOM 1479 N N . GLY A 1 199 ? -2.005 -10.962 -33.006 1.00 86.75 199 GLY A N 1
ATOM 1480 C CA . GLY A 1 199 ? -2.243 -11.166 -34.441 1.00 86.75 199 GLY A CA 1
ATOM 1481 C C . GLY A 1 199 ? -3.573 -11.860 -34.777 1.00 86.75 199 GLY A C 1
ATOM 1482 O O . GLY A 1 199 ? -3.757 -12.376 -35.872 1.00 86.75 199 GLY A O 1
ATOM 1483 N N . ALA A 1 200 ? -4.522 -11.929 -33.839 1.00 77.56 200 ALA A N 1
ATOM 1484 C CA . ALA A 1 200 ? -5.762 -12.699 -33.989 1.00 77.56 200 ALA A CA 1
ATOM 1485 C C . ALA A 1 200 ? -6.939 -11.868 -34.540 1.00 77.56 200 ALA A C 1
ATOM 1487 O O . ALA A 1 200 ? -8.105 -12.228 -34.352 1.00 77.56 200 ALA A O 1
ATOM 1488 N N . THR A 1 201 ? -6.671 -10.724 -35.180 1.00 83.38 201 THR A N 1
ATOM 1489 C CA . THR A 1 201 ? -7.711 -9.767 -35.596 1.00 83.38 201 THR A CA 1
ATOM 1490 C C . THR A 1 201 ? -7.525 -9.290 -37.033 1.00 83.38 201 THR A C 1
ATOM 1492 O O . THR A 1 201 ? -6.444 -9.365 -37.600 1.00 83.38 201 THR A O 1
ATOM 1495 N N . ARG A 1 202 ? -8.583 -8.727 -37.634 1.00 81.06 202 ARG A N 1
ATOM 1496 C CA . ARG A 1 202 ? -8.491 -8.125 -38.978 1.00 81.06 202 ARG A CA 1
ATOM 1497 C C . ARG A 1 202 ? -7.606 -6.874 -39.028 1.00 81.06 202 ARG A C 1
ATOM 1499 O O . ARG A 1 202 ? -7.076 -6.567 -40.086 1.00 81.06 202 ARG A O 1
ATOM 1506 N N . ILE A 1 203 ? -7.497 -6.146 -37.914 1.00 82.06 203 ILE A N 1
ATOM 1507 C CA . ILE A 1 203 ? -6.728 -4.892 -37.818 1.00 82.06 203 ILE A CA 1
ATOM 1508 C C . ILE A 1 203 ? -5.249 -5.129 -37.495 1.00 82.06 203 ILE A C 1
ATOM 1510 O O . ILE A 1 203 ? -4.424 -4.260 -37.744 1.00 82.06 203 ILE A O 1
ATOM 1514 N N . SER A 1 204 ? -4.926 -6.302 -36.956 1.00 82.75 204 SER A N 1
ATOM 1515 C CA . SER A 1 204 ? -3.573 -6.749 -36.643 1.00 82.75 204 SER A CA 1
ATOM 1516 C C . SER A 1 204 ? -3.515 -8.241 -36.981 1.00 82.75 204 SER A C 1
ATOM 1518 O O . SER A 1 204 ? -3.871 -9.060 -36.128 1.00 82.75 204 SER A O 1
ATOM 1520 N N . PRO A 1 205 ? -3.229 -8.587 -38.253 1.00 79.88 205 PRO A N 1
ATOM 1521 C CA . PRO A 1 205 ? -3.192 -9.974 -38.719 1.00 79.88 205 PRO A CA 1
ATOM 1522 C C . PRO A 1 205 ? -1.894 -10.691 -38.332 1.00 79.88 205 PRO A C 1
ATOM 1524 O O . PRO A 1 205 ? -1.875 -11.912 -38.241 1.00 79.88 205 PRO A O 1
ATOM 1527 N N . GLU A 1 206 ? -0.820 -9.936 -38.099 1.00 88.12 206 GLU A N 1
ATOM 1528 C CA . GLU A 1 206 ? 0.472 -10.462 -37.667 1.00 88.12 206 GLU A CA 1
ATOM 1529 C C . GLU A 1 206 ? 0.680 -10.172 -36.175 1.00 88.12 206 GLU A C 1
ATOM 1531 O O . GLU A 1 206 ? 0.287 -9.103 -35.695 1.00 88.12 206 GLU A O 1
ATOM 1536 N N . PRO A 1 207 ? 1.287 -11.098 -35.415 1.00 91.25 207 PRO A N 1
ATOM 1537 C CA . PRO A 1 207 ? 1.570 -10.874 -34.008 1.00 91.25 207 PRO A CA 1
ATOM 1538 C C . PRO A 1 207 ? 2.618 -9.769 -33.831 1.00 91.25 207 PRO A C 1
ATOM 1540 O O . PRO A 1 207 ? 3.665 -9.763 -34.473 1.00 91.25 207 PRO A O 1
ATOM 1543 N N . MET A 1 208 ? 2.350 -8.852 -32.905 1.00 91.94 208 MET A N 1
ATOM 1544 C CA . MET A 1 208 ? 3.233 -7.729 -32.571 1.00 91.94 208 MET A CA 1
ATOM 1545 C C . MET A 1 208 ? 4.379 -8.143 -31.640 1.00 91.94 208 MET A C 1
ATOM 1547 O O . MET A 1 208 ? 5.345 -7.408 -31.477 1.00 91.94 208 MET A O 1
ATOM 1551 N N . LEU A 1 209 ? 4.257 -9.307 -31.002 1.00 92.19 209 LEU A N 1
ATOM 1552 C CA . LEU A 1 209 ? 5.221 -9.887 -30.074 1.00 92.19 209 LEU A CA 1
ATOM 1553 C C . LEU A 1 209 ? 5.327 -11.404 -30.294 1.00 92.19 209 LEU A C 1
ATOM 1555 O O . LEU A 1 209 ? 4.369 -12.021 -30.769 1.00 92.19 209 LEU A O 1
ATOM 1559 N N . PRO A 1 210 ? 6.449 -12.042 -29.918 1.00 93.69 210 PRO A N 1
ATOM 1560 C CA . PRO A 1 210 ? 6.572 -13.492 -29.982 1.00 93.69 210 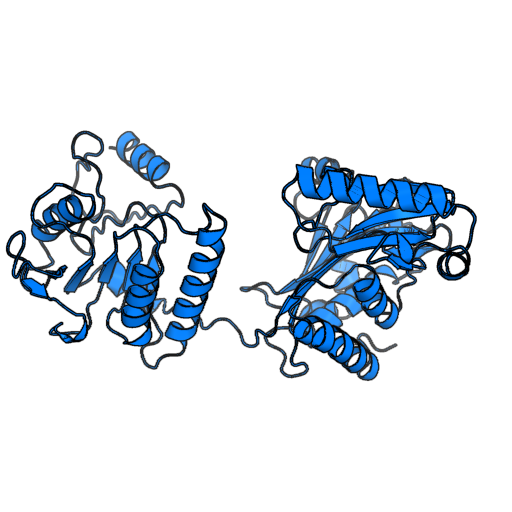PRO A CA 1
ATOM 1561 C C . PRO A 1 210 ? 5.472 -14.199 -29.181 1.00 93.69 210 PRO A C 1
ATOM 1563 O O . PRO A 1 210 ? 5.097 -13.765 -28.089 1.00 93.69 210 PRO A O 1
ATOM 1566 N N . LYS A 1 211 ? 4.984 -15.330 -29.701 1.00 91.56 211 LYS A N 1
ATOM 1567 C CA . LYS A 1 211 ? 3.945 -16.131 -29.041 1.00 91.56 211 LYS A CA 1
ATOM 1568 C C . LYS A 1 211 ? 4.354 -16.484 -27.604 1.00 91.56 211 LYS A C 1
ATOM 1570 O O . LYS A 1 211 ? 5.432 -17.037 -27.390 1.00 91.56 211 LYS A O 1
ATOM 1575 N N . GLY A 1 212 ? 3.480 -16.208 -26.637 1.00 92.69 212 GLY A N 1
ATOM 1576 C CA . GLY A 1 212 ? 3.716 -16.508 -25.224 1.00 92.69 212 GLY A CA 1
ATOM 1577 C C . GLY A 1 212 ? 4.558 -15.473 -24.470 1.00 92.69 212 GLY A C 1
ATOM 1578 O O . GLY A 1 212 ? 4.782 -15.649 -23.272 1.00 92.69 212 GLY A O 1
ATOM 1579 N N . ALA A 1 213 ? 5.065 -14.423 -25.129 1.00 94.31 213 ALA A N 1
ATOM 1580 C CA . ALA A 1 213 ? 5.980 -13.470 -24.500 1.00 94.31 213 ALA A CA 1
ATOM 1581 C C . ALA A 1 213 ? 5.318 -12.657 -23.374 1.00 94.31 213 ALA A C 1
ATOM 1583 O O . ALA A 1 213 ? 5.933 -12.457 -22.325 1.00 94.31 213 ALA A O 1
ATOM 1584 N N . LEU A 1 214 ? 4.064 -12.226 -23.551 1.00 95.25 214 LEU A N 1
ATOM 1585 C CA . LEU A 1 214 ? 3.338 -11.505 -22.502 1.00 95.25 214 LEU A CA 1
ATOM 1586 C C . LEU A 1 214 ? 2.937 -12.442 -21.359 1.00 95.25 214 LEU A C 1
ATOM 1588 O O . LEU A 1 214 ? 3.046 -12.084 -20.191 1.00 95.25 214 LEU A O 1
ATOM 1592 N N . GLU A 1 215 ? 2.514 -13.660 -21.674 1.00 96.06 215 GLU A N 1
ATOM 1593 C CA . GLU A 1 215 ? 2.141 -14.670 -20.690 1.00 96.06 215 GLU A CA 1
ATOM 1594 C C . GLU A 1 215 ? 3.341 -15.067 -19.826 1.00 96.06 215 GLU A C 1
ATOM 1596 O O . GLU A 1 215 ? 3.219 -15.266 -18.618 1.00 96.06 215 GLU A O 1
ATOM 1601 N N . GLU A 1 216 ? 4.525 -15.143 -20.427 1.00 95.25 216 GLU A N 1
ATOM 1602 C CA . GLU A 1 216 ? 5.783 -15.329 -19.718 1.00 95.25 216 GLU A CA 1
ATOM 1603 C C . GLU A 1 216 ? 6.112 -14.133 -18.814 1.00 95.25 216 GLU A C 1
ATOM 1605 O O . GLU A 1 216 ? 6.442 -14.328 -17.645 1.00 95.25 216 GLU A O 1
ATOM 1610 N N . ALA A 1 217 ? 5.949 -12.899 -19.300 1.00 95.94 217 ALA A N 1
ATOM 1611 C CA . ALA A 1 217 ? 6.124 -11.694 -18.490 1.00 95.94 217 ALA A CA 1
ATOM 1612 C C . ALA A 1 217 ? 5.180 -11.669 -17.269 1.00 95.94 217 ALA A C 1
ATOM 1614 O O . ALA A 1 217 ? 5.631 -11.435 -16.144 1.00 95.94 217 ALA A O 1
ATOM 1615 N N . VAL A 1 218 ? 3.897 -11.999 -17.462 1.00 97.38 218 VAL A N 1
ATOM 1616 C CA . VAL A 1 218 ? 2.898 -12.127 -16.386 1.00 97.38 218 VAL A CA 1
ATOM 1617 C C . VAL A 1 218 ? 3.310 -13.196 -15.375 1.00 97.38 218 VAL A C 1
ATOM 1619 O O . VAL A 1 218 ? 3.252 -12.956 -14.170 1.00 97.38 218 VAL A O 1
ATOM 1622 N N . ARG A 1 219 ? 3.778 -14.365 -15.830 1.00 96.69 219 ARG A N 1
ATOM 1623 C CA . ARG A 1 219 ? 4.236 -15.442 -14.936 1.00 96.69 219 ARG A CA 1
ATOM 1624 C C . ARG A 1 219 ? 5.452 -15.042 -14.108 1.00 96.69 219 ARG A C 1
ATOM 1626 O O . ARG A 1 219 ? 5.508 -15.367 -12.923 1.00 96.69 219 ARG A O 1
ATOM 1633 N N . ARG A 1 220 ? 6.389 -14.282 -14.678 1.00 96.00 220 ARG A N 1
ATOM 1634 C CA . ARG A 1 220 ? 7.539 -13.743 -13.934 1.00 96.00 220 ARG A CA 1
ATOM 1635 C C . ARG A 1 220 ? 7.110 -12.735 -12.872 1.00 96.00 220 ARG A C 1
ATOM 1637 O O . ARG A 1 220 ? 7.587 -12.826 -11.742 1.00 96.00 220 ARG A O 1
ATOM 1644 N N . PHE A 1 221 ? 6.163 -11.848 -13.188 1.00 97.56 221 PHE A N 1
ATOM 1645 C CA . PHE A 1 221 ? 5.554 -10.945 -12.203 1.00 97.56 221 PHE A CA 1
ATOM 1646 C C . PHE A 1 221 ? 4.825 -11.718 -11.100 1.00 97.56 221 PHE A C 1
ATOM 1648 O O . PHE A 1 221 ? 5.013 -11.417 -9.927 1.00 97.56 221 PHE A O 1
ATOM 1655 N N . ALA A 1 222 ? 4.071 -12.765 -11.442 1.00 97.12 222 ALA A N 1
ATOM 1656 C CA . ALA A 1 222 ? 3.356 -13.588 -10.466 1.00 97.12 222 ALA A CA 1
ATOM 1657 C C . ALA A 1 222 ? 4.319 -14.346 -9.541 1.00 97.12 222 ALA A C 1
ATOM 1659 O O . ALA A 1 222 ? 4.125 -14.406 -8.322 1.00 97.12 222 ALA A O 1
ATOM 1660 N N . SER A 1 223 ? 5.403 -14.878 -10.106 1.00 95.69 223 SER A N 1
ATOM 1661 C CA . SER A 1 223 ? 6.459 -15.528 -9.340 1.00 95.69 223 SER A CA 1
ATOM 1662 C C . SER A 1 223 ? 7.170 -14.545 -8.405 1.00 95.69 223 SER A C 1
ATOM 1664 O O . SER A 1 223 ? 7.470 -14.913 -7.268 1.00 95.69 223 SER A O 1
ATOM 1666 N N . LEU A 1 224 ? 7.420 -13.308 -8.852 1.00 96.69 224 LEU A N 1
ATOM 1667 C CA . LEU A 1 224 ? 8.001 -12.248 -8.028 1.00 96.69 224 LEU A CA 1
ATOM 1668 C C . LEU A 1 224 ? 7.039 -11.828 -6.903 1.00 96.69 224 LEU A C 1
ATOM 1670 O O . LEU A 1 224 ? 7.440 -11.801 -5.741 1.00 96.69 224 LEU A O 1
ATOM 1674 N N . ALA A 1 225 ? 5.765 -11.591 -7.227 1.00 96.69 225 ALA A N 1
ATOM 1675 C CA . ALA A 1 225 ? 4.715 -11.221 -6.278 1.00 96.69 225 ALA A CA 1
ATOM 1676 C C . ALA A 1 225 ? 4.557 -12.264 -5.164 1.00 96.69 225 ALA A C 1
ATOM 1678 O O . ALA A 1 225 ? 4.427 -11.913 -3.994 1.00 96.69 225 ALA A O 1
ATOM 1679 N N . THR A 1 226 ? 4.627 -13.547 -5.528 1.00 95.56 226 THR A N 1
ATOM 1680 C CA . THR A 1 226 ? 4.575 -14.666 -4.581 1.00 95.56 226 THR A CA 1
ATOM 1681 C C . THR A 1 226 ? 5.834 -14.723 -3.718 1.00 95.56 226 THR A C 1
ATOM 1683 O O . THR A 1 226 ? 5.738 -14.841 -2.500 1.00 95.56 226 THR A O 1
ATOM 1686 N N . ALA A 1 227 ? 7.026 -14.621 -4.319 1.00 95.31 227 ALA A N 1
ATOM 1687 C CA . ALA A 1 227 ? 8.291 -14.710 -3.588 1.00 95.31 227 ALA A CA 1
ATOM 1688 C C . ALA A 1 227 ? 8.458 -13.575 -2.565 1.00 95.31 227 ALA A C 1
ATOM 1690 O O . ALA A 1 227 ? 8.880 -13.840 -1.439 1.00 95.31 227 ALA A O 1
ATOM 1691 N N . PHE A 1 228 ? 8.062 -12.357 -2.938 1.00 96.56 228 PHE A N 1
ATOM 1692 C CA . PHE A 1 228 ? 8.134 -11.143 -2.121 1.00 96.56 228 PHE A CA 1
ATOM 1693 C C . PHE A 1 228 ? 6.791 -10.776 -1.474 1.00 96.56 228 PHE A C 1
ATOM 1695 O O . PHE A 1 228 ? 6.562 -9.620 -1.127 1.00 96.56 228 PHE A O 1
ATOM 1702 N N . SER A 1 229 ? 5.895 -11.747 -1.303 1.00 94.62 229 SER A N 1
ATOM 1703 C CA . SER A 1 229 ? 4.652 -11.554 -0.557 1.00 94.62 229 SER A CA 1
ATOM 1704 C C . SER A 1 229 ? 4.936 -11.304 0.929 1.00 94.62 229 SER A C 1
ATOM 1706 O O . SER A 1 229 ? 5.911 -11.861 1.457 1.00 94.62 229 SER A O 1
ATOM 1708 N N . PRO A 1 230 ? 4.074 -10.561 1.654 1.00 92.25 230 PRO A N 1
ATOM 1709 C CA . PRO A 1 230 ? 4.128 -10.548 3.109 1.00 92.25 230 PRO A CA 1
ATOM 1710 C C . PRO A 1 230 ? 3.927 -11.955 3.695 1.00 92.25 230 PRO A C 1
ATOM 1712 O O . PRO A 1 230 ? 4.474 -12.260 4.748 1.00 92.25 230 PRO A O 1
ATOM 1715 N N . LEU A 1 231 ? 3.228 -12.850 2.988 1.00 88.19 231 LEU A N 1
ATOM 1716 C CA . LEU A 1 231 ? 2.968 -14.233 3.413 1.00 88.19 231 LEU A CA 1
ATOM 1717 C C . LEU A 1 231 ? 4.120 -15.196 3.110 1.00 88.19 231 LEU A C 1
ATOM 1719 O O . LEU A 1 231 ? 4.098 -16.352 3.527 1.00 88.19 231 LEU A O 1
ATOM 1723 N N . SER A 1 232 ? 5.124 -14.739 2.365 1.00 88.44 232 SER A N 1
ATOM 1724 C CA . SER A 1 232 ? 6.266 -15.554 1.976 1.00 88.44 232 SER A CA 1
ATOM 1725 C C . SER A 1 232 ? 7.410 -15.388 2.969 1.00 88.44 232 SER A C 1
ATOM 1727 O O . SER A 1 232 ? 7.962 -14.297 3.124 1.00 88.44 232 SER A O 1
ATOM 1729 N N . GLY A 1 233 ? 7.829 -16.507 3.566 1.00 86.56 233 GLY A N 1
ATOM 1730 C CA . GLY A 1 233 ? 9.064 -16.603 4.350 1.00 86.56 233 GLY A CA 1
ATOM 1731 C C . GLY A 1 233 ? 10.338 -16.737 3.505 1.00 86.56 233 GLY A C 1
ATOM 1732 O O . GLY A 1 233 ? 11.406 -16.964 4.060 1.00 86.56 233 GLY A O 1
ATOM 1733 N N . ARG A 1 234 ? 10.247 -16.649 2.167 1.00 88.19 234 ARG A N 1
ATOM 1734 C CA . ARG A 1 234 ? 11.414 -16.785 1.271 1.00 88.19 234 ARG A CA 1
ATOM 1735 C C . ARG A 1 234 ? 12.318 -15.558 1.268 1.00 88.19 234 ARG A C 1
ATOM 1737 O O . ARG A 1 234 ? 13.477 -15.686 0.896 1.00 88.19 234 ARG A O 1
ATOM 1744 N N . THR A 1 235 ? 11.774 -14.398 1.620 1.00 93.75 235 THR A N 1
ATOM 1745 C CA . THR A 1 235 ? 12.491 -13.123 1.633 1.00 93.75 235 THR A CA 1
ATOM 1746 C C . THR A 1 235 ? 12.148 -12.335 2.893 1.00 93.75 235 THR A C 1
ATOM 1748 O O . THR A 1 235 ? 11.076 -12.507 3.474 1.00 93.75 235 THR A O 1
ATOM 1751 N N . GLN A 1 236 ? 13.029 -11.422 3.286 1.00 94.00 236 GLN A N 1
ATOM 1752 C CA . GLN A 1 236 ? 12.847 -10.460 4.376 1.00 94.00 236 GLN A CA 1
ATOM 1753 C C . GLN A 1 236 ? 12.150 -9.173 3.918 1.00 94.00 236 GLN A C 1
ATOM 1755 O O . GLN A 1 236 ? 11.700 -8.380 4.739 1.00 94.00 236 GLN A O 1
ATOM 1760 N N . VAL A 1 237 ? 12.046 -8.968 2.604 1.00 96.00 237 VAL A N 1
ATOM 1761 C CA . VAL A 1 237 ? 11.426 -7.785 1.998 1.00 96.00 237 VAL A CA 1
ATOM 1762 C C . VAL A 1 237 ? 10.109 -8.155 1.342 1.00 96.00 237 VAL A C 1
ATOM 1764 O O . VAL A 1 237 ? 9.984 -9.211 0.715 1.00 96.00 237 VAL A O 1
ATOM 1767 N N . THR A 1 238 ? 9.138 -7.263 1.464 1.00 96.38 238 THR A N 1
ATOM 1768 C CA . THR A 1 238 ? 7.874 -7.322 0.743 1.00 96.38 238 THR A CA 1
ATOM 1769 C C . THR A 1 238 ? 7.883 -6.306 -0.389 1.00 96.38 238 THR A C 1
ATOM 1771 O O . THR A 1 238 ? 8.163 -5.132 -0.156 1.00 96.38 238 THR A O 1
ATOM 1774 N N . ILE A 1 239 ? 7.553 -6.744 -1.607 1.00 97.44 239 ILE A N 1
ATOM 1775 C CA . ILE A 1 239 ? 7.212 -5.833 -2.705 1.00 97.44 239 ILE A CA 1
ATOM 1776 C C . ILE A 1 239 ? 5.705 -5.630 -2.623 1.00 97.44 239 ILE A C 1
ATOM 1778 O O . ILE A 1 239 ? 4.941 -6.550 -2.923 1.00 97.44 239 ILE A O 1
ATOM 1782 N N . ARG A 1 240 ? 5.291 -4.444 -2.169 1.00 95.62 240 ARG A N 1
ATOM 1783 C CA . ARG A 1 240 ? 3.879 -4.069 -2.025 1.00 95.62 240 ARG A CA 1
ATOM 1784 C C . ARG A 1 240 ? 3.222 -3.892 -3.373 1.00 95.62 240 ARG A C 1
ATOM 1786 O O . ARG A 1 240 ? 2.153 -4.447 -3.592 1.00 95.62 240 ARG A O 1
ATOM 1793 N N . THR A 1 241 ? 3.913 -3.179 -4.253 1.00 96.56 241 THR A N 1
ATOM 1794 C CA . THR A 1 241 ? 3.485 -2.915 -5.620 1.00 96.56 241 THR A CA 1
ATOM 1795 C C . THR A 1 241 ? 4.713 -2.818 -6.511 1.00 96.56 241 THR A C 1
ATOM 1797 O O . THR A 1 241 ? 5.727 -2.251 -6.107 1.00 96.56 241 THR A O 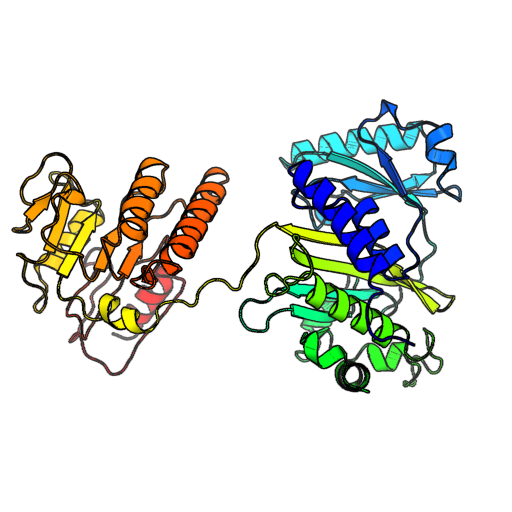1
ATOM 1800 N N . LEU A 1 242 ? 4.610 -3.340 -7.727 1.00 97.88 242 LEU A N 1
ATOM 1801 C CA . LEU A 1 242 ? 5.467 -2.979 -8.852 1.00 97.88 242 LEU A CA 1
ATOM 1802 C C . LEU A 1 242 ? 4.555 -2.770 -10.055 1.00 97.88 242 LEU A C 1
ATOM 1804 O O . LEU A 1 242 ? 3.828 -3.682 -10.432 1.00 97.88 242 LEU A O 1
ATOM 1808 N N . GLU A 1 243 ? 4.606 -1.592 -10.655 1.00 96.56 243 GLU A N 1
ATOM 1809 C CA . GLU A 1 243 ? 3.848 -1.241 -11.850 1.00 96.56 243 GLU A CA 1
ATOM 1810 C C . GLU A 1 243 ? 4.805 -0.795 -12.948 1.00 96.56 243 GLU A C 1
ATOM 1812 O O . GLU A 1 243 ? 5.694 0.020 -12.715 1.00 96.56 243 GLU A O 1
ATOM 1817 N N . VAL A 1 244 ? 4.615 -1.337 -14.146 1.00 96.12 244 VAL A N 1
ATOM 1818 C CA . VAL A 1 244 ? 5.268 -0.893 -15.372 1.00 96.12 244 VAL A CA 1
ATOM 1819 C C . VAL A 1 244 ? 4.194 -0.338 -16.290 1.00 96.12 244 VAL A C 1
ATOM 1821 O O . VAL A 1 244 ? 3.346 -1.085 -16.788 1.00 96.12 244 VAL A O 1
ATOM 1824 N N . ASN A 1 245 ? 4.234 0.974 -16.503 1.00 92.69 245 ASN A N 1
ATOM 1825 C CA . ASN A 1 245 ? 3.236 1.677 -17.291 1.00 92.69 245 ASN A CA 1
ATOM 1826 C C . ASN A 1 245 ? 3.825 2.961 -17.914 1.00 92.69 245 ASN A C 1
ATOM 1828 O O . ASN A 1 245 ? 3.985 3.947 -17.200 1.00 92.69 245 ASN A O 1
ATOM 1832 N N . PRO A 1 246 ? 4.118 2.991 -19.229 1.00 92.19 246 PRO A N 1
ATOM 1833 C CA . PRO A 1 246 ? 3.831 1.940 -20.202 1.00 92.19 246 PRO A CA 1
ATOM 1834 C C . PRO A 1 246 ? 4.943 0.881 -20.313 1.00 92.19 246 PRO A C 1
ATOM 1836 O O . PRO A 1 246 ? 6.140 1.176 -20.285 1.00 92.19 246 PRO A O 1
ATOM 1839 N N . LEU A 1 247 ? 4.522 -0.365 -20.528 1.00 94.62 247 LEU A N 1
ATOM 1840 C CA . LEU A 1 247 ? 5.319 -1.457 -21.078 1.00 94.62 247 LEU A CA 1
ATOM 1841 C C . LEU A 1 247 ? 5.163 -1.449 -22.606 1.00 94.62 247 LEU A C 1
ATOM 1843 O O . LEU A 1 247 ? 4.118 -1.827 -23.135 1.00 94.62 247 LEU A O 1
ATOM 1847 N N . GLN A 1 248 ? 6.193 -0.993 -23.311 1.00 94.44 248 GLN A N 1
ATOM 1848 C CA . GLN A 1 248 ? 6.180 -0.812 -24.758 1.00 94.44 248 GLN A CA 1
ATOM 1849 C C . GLN A 1 248 ? 6.494 -2.118 -25.495 1.00 94.44 248 GLN A C 1
ATOM 1851 O O . GLN A 1 248 ? 7.493 -2.776 -25.205 1.00 94.44 248 GLN A O 1
ATOM 1856 N N . ILE A 1 249 ? 5.688 -2.442 -26.505 1.00 94.25 249 ILE A N 1
ATOM 1857 C CA . ILE A 1 249 ? 6.009 -3.410 -27.556 1.00 94.25 249 ILE A CA 1
ATOM 1858 C C . ILE A 1 249 ? 6.812 -2.673 -28.634 1.00 94.25 249 ILE A C 1
ATOM 1860 O O . ILE A 1 249 ? 6.293 -1.791 -29.330 1.00 94.25 249 ILE A O 1
ATOM 1864 N N . MET A 1 250 ? 8.094 -3.004 -28.741 1.00 93.38 250 MET A N 1
ATOM 1865 C CA . MET A 1 250 ? 9.001 -2.455 -29.750 1.00 93.38 250 MET A CA 1
ATOM 1866 C C . MET A 1 250 ? 8.745 -3.088 -31.124 1.00 93.38 250 MET A C 1
ATOM 1868 O O . MET A 1 250 ? 8.105 -4.132 -31.232 1.00 93.38 250 MET A O 1
ATOM 1872 N N . SER A 1 251 ? 9.270 -2.482 -32.189 1.00 89.75 251 SER A N 1
ATOM 1873 C CA . SER A 1 251 ? 9.148 -3.007 -33.560 1.00 89.75 251 SER A CA 1
ATOM 1874 C C . SER A 1 251 ? 9.815 -4.377 -33.758 1.00 89.75 251 SER A C 1
ATOM 1876 O O . SER A 1 251 ? 9.401 -5.132 -34.632 1.00 89.75 251 SER A O 1
ATOM 1878 N N . ASP A 1 252 ? 10.800 -4.729 -32.924 1.00 91.00 252 ASP A N 1
ATOM 1879 C CA . ASP A 1 252 ? 11.423 -6.062 -32.876 1.00 91.00 252 ASP A CA 1
ATOM 1880 C C . ASP A 1 252 ? 10.619 -7.085 -32.042 1.00 91.00 252 ASP A C 1
ATOM 1882 O O . ASP A 1 252 ? 11.073 -8.210 -31.829 1.00 91.00 252 ASP A O 1
ATOM 1886 N N . GLY A 1 253 ? 9.445 -6.692 -31.536 1.00 91.12 253 GLY A N 1
ATOM 1887 C CA . GLY A 1 253 ? 8.573 -7.497 -30.684 1.00 91.12 253 GLY A CA 1
ATOM 1888 C C . GLY A 1 253 ? 9.039 -7.629 -29.232 1.00 91.12 253 GLY A C 1
ATOM 1889 O O . GLY A 1 253 ? 8.434 -8.381 -28.463 1.00 91.12 253 GLY A O 1
ATOM 1890 N N . SER A 1 254 ? 10.107 -6.931 -28.827 1.00 93.25 254 SER A N 1
ATOM 1891 C CA . SER A 1 254 ? 10.556 -6.932 -27.434 1.00 93.25 254 SER A CA 1
ATOM 1892 C C . SER A 1 254 ? 9.678 -6.055 -26.536 1.00 93.25 254 SER A C 1
ATOM 1894 O O . SER A 1 254 ? 9.138 -5.035 -26.961 1.00 93.25 254 SER A O 1
ATOM 1896 N N . LEU A 1 255 ? 9.546 -6.470 -25.272 1.00 94.81 255 LEU A N 1
ATOM 1897 C CA . LEU A 1 255 ? 8.838 -5.733 -24.226 1.00 94.81 255 LEU A CA 1
ATOM 1898 C C . LEU A 1 255 ? 9.837 -4.871 -23.448 1.00 94.81 255 LEU A C 1
ATOM 1900 O O . LEU A 1 255 ? 10.748 -5.411 -22.813 1.00 94.81 255 LEU A O 1
ATOM 1904 N N . VAL A 1 256 ? 9.660 -3.550 -23.492 1.00 96.06 256 VAL A N 1
ATOM 1905 C CA . VAL A 1 256 ? 10.557 -2.575 -22.857 1.00 96.06 256 VAL A CA 1
ATOM 1906 C C . VAL A 1 256 ? 9.761 -1.658 -21.919 1.00 96.06 256 VAL A C 1
ATOM 1908 O O . VAL A 1 256 ? 8.834 -0.989 -22.374 1.00 96.06 256 VAL A O 1
ATOM 1911 N N . PRO A 1 257 ? 10.084 -1.600 -20.615 1.00 95.38 257 PRO A N 1
ATOM 1912 C CA . PRO A 1 257 ? 9.473 -0.646 -19.701 1.00 95.38 257 PRO A CA 1
ATOM 1913 C C . PRO A 1 257 ? 9.946 0.767 -20.062 1.00 95.38 257 PRO A C 1
ATOM 1915 O O . PRO A 1 257 ? 11.150 1.002 -20.179 1.00 95.38 257 PRO A O 1
ATOM 1918 N N . LEU A 1 258 ? 9.012 1.700 -20.251 1.00 91.94 258 LEU A N 1
ATOM 1919 C CA . LEU A 1 258 ? 9.343 3.120 -20.433 1.00 91.94 258 LEU A CA 1
ATOM 1920 C C . LEU A 1 258 ? 9.219 3.909 -19.135 1.00 91.94 258 LEU A C 1
ATOM 1922 O O . LEU A 1 258 ? 9.814 4.978 -19.024 1.00 91.94 258 LEU A O 1
ATOM 1926 N N . ASP A 1 259 ? 8.432 3.409 -18.189 1.00 90.38 259 ASP A N 1
ATOM 1927 C CA . ASP A 1 259 ? 8.307 3.937 -16.838 1.00 90.38 259 ASP A CA 1
ATOM 1928 C C . ASP A 1 259 ? 7.940 2.802 -15.881 1.00 90.38 259 ASP A C 1
ATOM 1930 O O . ASP A 1 259 ? 7.299 1.818 -16.273 1.00 90.38 259 ASP A O 1
ATOM 1934 N N . ALA A 1 260 ? 8.384 2.925 -14.635 1.00 93.00 260 ALA A N 1
ATOM 1935 C CA . ALA A 1 260 ? 8.108 1.948 -13.601 1.00 93.00 260 ALA A CA 1
ATOM 1936 C C . ALA A 1 260 ? 8.077 2.585 -12.210 1.00 93.00 260 ALA A C 1
ATOM 1938 O O . ALA A 1 260 ? 8.853 3.487 -11.892 1.00 93.00 260 ALA A O 1
ATOM 1939 N N . MET A 1 261 ? 7.205 2.047 -11.366 1.00 93.06 261 MET A N 1
ATOM 1940 C CA . MET A 1 261 ? 7.030 2.439 -9.975 1.00 93.06 261 MET A CA 1
ATOM 1941 C C . MET A 1 261 ? 7.047 1.199 -9.087 1.00 93.06 261 MET A C 1
ATOM 1943 O O . MET A 1 261 ? 6.509 0.154 -9.451 1.00 93.06 261 MET A O 1
ATOM 1947 N N . MET A 1 262 ? 7.657 1.308 -7.908 1.00 95.50 262 MET A N 1
ATOM 1948 C CA . MET A 1 262 ? 7.722 0.222 -6.938 1.00 95.50 262 MET A CA 1
ATOM 1949 C C . MET A 1 262 ? 7.586 0.764 -5.517 1.00 95.50 262 MET A C 1
ATOM 1951 O O . MET A 1 262 ? 8.173 1.790 -5.188 1.00 95.50 262 MET A O 1
ATOM 1955 N N . TYR A 1 263 ? 6.857 0.033 -4.676 1.00 94.69 263 TYR A N 1
ATOM 1956 C CA . TYR A 1 263 ? 6.793 0.256 -3.234 1.00 94.69 263 TYR A CA 1
ATOM 1957 C C . TYR A 1 263 ? 7.231 -1.013 -2.511 1.00 94.69 263 TYR A C 1
ATOM 1959 O O . TYR A 1 263 ? 6.754 -2.111 -2.822 1.00 94.69 263 TYR A O 1
ATOM 1967 N N . ILE A 1 264 ? 8.131 -0.869 -1.542 1.00 96.31 264 ILE A N 1
ATOM 1968 C CA . ILE A 1 264 ? 8.680 -1.976 -0.756 1.00 96.31 264 ILE A CA 1
ATOM 1969 C C . ILE A 1 264 ? 8.515 -1.718 0.740 1.00 96.31 264 ILE A C 1
ATOM 1971 O O . ILE A 1 264 ? 8.408 -0.581 1.174 1.00 96.31 264 ILE A O 1
ATOM 1975 N N . SER A 1 265 ? 8.499 -2.779 1.543 1.00 93.94 265 SER A N 1
ATOM 1976 C CA . SER A 1 265 ? 8.424 -2.671 3.005 1.00 93.94 265 SER A CA 1
ATOM 1977 C C . SER A 1 265 ? 9.079 -3.870 3.687 1.00 93.94 265 SER A C 1
ATOM 1979 O O . SER A 1 265 ? 9.212 -4.935 3.079 1.00 93.94 265 SER A O 1
ATOM 1981 N N . ARG A 1 266 ? 9.398 -3.748 4.979 1.00 92.88 266 ARG A N 1
ATOM 1982 C CA . ARG A 1 266 ? 9.828 -4.884 5.826 1.00 92.88 266 ARG A CA 1
ATOM 1983 C C . ARG A 1 266 ? 8.671 -5.693 6.414 1.00 92.88 266 ARG A C 1
ATOM 1985 O O . ARG A 1 266 ? 8.899 -6.729 7.027 1.00 92.88 266 ARG A O 1
ATOM 1992 N N . GLU A 1 267 ? 7.437 -5.227 6.247 1.00 86.12 267 GLU A N 1
ATOM 1993 C CA . GLU A 1 267 ? 6.264 -5.899 6.799 1.00 86.12 267 GLU A CA 1
ATOM 1994 C C . GLU A 1 267 ? 6.078 -7.302 6.209 1.00 86.12 267 GLU A C 1
ATOM 1996 O O . GLU A 1 267 ? 6.008 -7.489 4.989 1.00 86.12 267 GLU A O 1
ATOM 2001 N N . LYS A 1 268 ? 5.981 -8.284 7.106 1.00 88.38 268 LYS A N 1
ATOM 2002 C CA . LYS A 1 268 ? 5.744 -9.701 6.834 1.00 88.38 268 LYS A CA 1
ATOM 2003 C C . LYS A 1 268 ? 4.598 -10.195 7.711 1.00 88.38 268 LYS A C 1
ATOM 2005 O O . LYS A 1 268 ? 4.356 -9.658 8.788 1.00 88.38 268 LYS A O 1
ATOM 2010 N N . GLY A 1 269 ? 3.932 -11.245 7.253 1.00 75.75 269 GLY A N 1
ATOM 2011 C CA . GLY A 1 269 ? 2.710 -11.775 7.838 1.00 75.75 269 GLY A CA 1
ATOM 2012 C C . GLY A 1 269 ? 1.457 -11.154 7.231 1.00 75.75 269 GLY A C 1
ATOM 2013 O O . GLY A 1 269 ? 1.460 -10.040 6.711 1.00 75.75 269 GLY A O 1
ATOM 2014 N N . MET A 1 270 ? 0.370 -11.914 7.289 1.00 66.50 270 MET A N 1
ATOM 2015 C CA . MET A 1 270 ? -0.956 -11.377 7.025 1.00 66.50 270 MET A CA 1
ATOM 2016 C C . MET A 1 270 ? -1.304 -10.433 8.179 1.00 66.50 270 MET A C 1
ATOM 2018 O O . MET A 1 270 ? -1.022 -10.794 9.329 1.00 66.50 270 MET A O 1
ATOM 2022 N N . PRO A 1 271 ? -1.913 -9.261 7.931 1.00 66.31 271 PRO A N 1
ATOM 2023 C CA . PRO A 1 271 ? -2.520 -8.505 9.012 1.00 66.31 271 PRO A CA 1
ATOM 2024 C C . PRO A 1 271 ? -3.423 -9.462 9.786 1.00 66.31 271 PRO A C 1
ATOM 2026 O O . PRO A 1 271 ? -4.228 -10.174 9.179 1.00 66.31 271 PRO A O 1
ATOM 2029 N N . ALA A 1 272 ? -3.267 -9.527 11.109 1.00 70.75 272 ALA A N 1
ATOM 2030 C CA . ALA A 1 272 ? -4.145 -10.356 11.921 1.00 70.75 272 ALA A CA 1
ATOM 2031 C C . ALA A 1 272 ? -5.605 -9.997 11.594 1.00 70.75 272 ALA A C 1
ATOM 2033 O O . ALA A 1 272 ? -5.931 -8.821 11.372 1.00 70.75 272 ALA A O 1
ATOM 2034 N N . SER A 1 273 ? -6.462 -11.012 11.486 1.00 73.44 273 SER A N 1
ATOM 2035 C CA . SER A 1 273 ? -7.867 -10.821 11.131 1.00 73.44 273 SER A CA 1
ATOM 2036 C C . SER A 1 273 ? -8.545 -9.902 12.141 1.00 73.44 273 SER A C 1
ATOM 2038 O O . SER A 1 273 ? -8.229 -9.935 13.330 1.00 73.44 273 SER A O 1
ATOM 2040 N N . ALA A 1 274 ? -9.483 -9.075 11.680 1.00 78.31 274 ALA A N 1
ATOM 2041 C CA . ALA A 1 274 ? -10.309 -8.309 12.603 1.00 78.31 274 ALA A CA 1
ATOM 2042 C C . ALA A 1 274 ? -11.099 -9.275 13.517 1.00 78.31 274 ALA A C 1
ATOM 2044 O O . ALA A 1 274 ? -11.623 -10.266 13.001 1.00 78.31 274 ALA A O 1
ATOM 2045 N N . PRO A 1 275 ? -11.206 -9.005 14.833 1.00 87.19 275 PRO A N 1
ATOM 2046 C CA . PRO A 1 275 ? -11.969 -9.841 15.764 1.00 87.19 275 PRO A CA 1
ATOM 2047 C C . PRO A 1 275 ? -13.476 -9.626 15.550 1.00 87.19 275 PRO A C 1
ATOM 2049 O O . PRO A 1 275 ? -14.120 -8.825 16.230 1.00 87.19 275 PRO A O 1
ATOM 2052 N N . LEU A 1 276 ? -14.036 -10.278 14.526 1.00 87.62 276 LEU A N 1
ATOM 2053 C CA . LEU A 1 276 ? -15.416 -10.076 14.063 1.00 87.62 276 LEU A CA 1
ATOM 2054 C C . LEU A 1 276 ? -16.449 -10.359 15.160 1.00 87.62 276 LEU A C 1
ATOM 2056 O O . LEU A 1 276 ? -17.476 -9.689 15.233 1.00 87.62 276 LEU A O 1
ATOM 2060 N N . GLU A 1 277 ? -16.164 -11.308 16.047 1.00 89.62 277 GLU A N 1
ATOM 2061 C CA . GLU A 1 277 ? -16.990 -11.649 17.202 1.00 89.62 277 GLU A CA 1
ATOM 2062 C C . GLU A 1 277 ? -17.196 -10.467 18.163 1.00 89.62 277 GLU A C 1
ATOM 2064 O O . GLU A 1 277 ? -18.239 -10.362 18.807 1.00 89.62 277 GLU A O 1
ATOM 2069 N N . LYS A 1 278 ? -16.252 -9.521 18.211 1.00 92.81 278 LYS A N 1
ATOM 2070 C CA . LYS A 1 278 ? -16.334 -8.332 19.069 1.00 92.81 278 LYS A CA 1
ATOM 2071 C C . LYS A 1 278 ? -17.164 -7.199 18.480 1.00 92.81 278 LYS A C 1
ATOM 2073 O O . LYS A 1 278 ? -17.408 -6.212 19.169 1.00 92.81 278 LYS A O 1
ATOM 2078 N N . ILE A 1 279 ? -17.667 -7.335 17.252 1.00 94.12 279 ILE A N 1
ATOM 2079 C CA . ILE A 1 279 ? -18.679 -6.407 16.727 1.00 94.12 279 ILE A CA 1
ATOM 2080 C C . ILE A 1 279 ? -19.910 -6.397 17.646 1.00 94.12 279 ILE A C 1
ATOM 2082 O O . ILE A 1 279 ? -20.535 -5.352 17.815 1.00 94.12 279 ILE A O 1
ATOM 2086 N N . ASP A 1 280 ? -20.228 -7.509 18.317 1.00 93.88 280 ASP A N 1
ATOM 2087 C CA . ASP A 1 280 ? -21.319 -7.522 19.294 1.00 93.88 280 ASP A CA 1
ATOM 2088 C C . ASP A 1 280 ? -21.037 -6.604 20.495 1.00 93.88 280 ASP A C 1
ATOM 2090 O O . ASP A 1 280 ? -21.952 -5.935 20.959 1.00 93.88 280 ASP A O 1
ATOM 2094 N N . ARG A 1 281 ? -19.773 -6.442 20.916 1.00 95.81 281 ARG A N 1
ATOM 2095 C CA . ARG A 1 281 ? -19.385 -5.486 21.973 1.00 95.81 281 ARG A CA 1
ATOM 2096 C C . ARG A 1 281 ? -19.541 -4.032 21.551 1.00 95.81 281 ARG A C 1
ATOM 2098 O O . ARG A 1 281 ? -19.822 -3.194 22.399 1.00 95.81 281 ARG A O 1
ATOM 2105 N N . LEU A 1 282 ? -19.434 -3.756 20.253 1.00 95.06 282 LEU A N 1
ATOM 2106 C CA . LEU A 1 282 ? -19.704 -2.442 19.678 1.00 95.06 282 LEU A CA 1
ATOM 2107 C C . LEU A 1 282 ? -21.213 -2.180 19.564 1.00 95.06 282 LEU A C 1
ATOM 2109 O O . LEU A 1 282 ? -21.677 -1.068 19.798 1.00 95.06 282 LEU A O 1
ATOM 2113 N N . LEU A 1 283 ? -22.005 -3.189 19.193 1.00 93.62 283 LEU A N 1
ATOM 2114 C CA . LEU A 1 283 ? -23.444 -3.034 18.958 1.00 93.62 283 LEU A CA 1
ATOM 2115 C C . LEU A 1 283 ? -24.289 -3.198 20.229 1.00 93.62 283 LEU A C 1
ATOM 2117 O O . LEU A 1 283 ? -25.351 -2.588 20.317 1.00 93.62 283 LEU A O 1
ATOM 2121 N N . ARG A 1 284 ? -23.859 -3.995 21.206 1.00 94.62 284 ARG A N 1
ATOM 2122 C CA . ARG A 1 284 ? -24.571 -4.303 22.458 1.00 94.62 284 ARG A CA 1
ATOM 2123 C C . ARG A 1 284 ? -23.634 -4.251 23.679 1.00 94.62 284 ARG A C 1
ATOM 2125 O O . ARG A 1 284 ? -23.513 -5.253 24.379 1.00 94.62 284 ARG A O 1
ATOM 2132 N N . PRO A 1 285 ? -22.971 -3.114 23.950 1.00 96.44 285 PRO A N 1
ATOM 2133 C CA . PRO A 1 285 ? -22.123 -2.994 25.128 1.00 96.44 285 PRO A CA 1
ATOM 2134 C C . PRO A 1 285 ? -22.948 -3.040 26.417 1.00 96.44 285 PRO A C 1
ATOM 2136 O O . PRO A 1 285 ? -24.026 -2.447 26.494 1.00 96.44 285 PRO A O 1
ATOM 2139 N N . ASP A 1 286 ? -22.396 -3.681 27.443 1.00 96.38 286 ASP A N 1
ATOM 2140 C CA . ASP A 1 286 ? -22.892 -3.636 28.817 1.00 96.38 286 ASP A CA 1
ATOM 2141 C C . ASP A 1 286 ? -22.113 -2.609 29.663 1.00 96.38 286 ASP A C 1
ATOM 2143 O O . ASP A 1 286 ? -22.593 -2.190 30.716 1.00 96.38 286 ASP A O 1
ATOM 2147 N N . SER A 1 287 ? -20.922 -2.174 29.231 1.00 97.75 287 SER A N 1
ATOM 2148 C CA . SER A 1 287 ? -20.157 -1.070 29.838 1.00 97.75 287 SER A CA 1
ATOM 2149 C C . SER A 1 287 ? -19.507 -0.168 28.792 1.00 97.75 287 SER A C 1
ATOM 2151 O O . SER A 1 287 ? -19.116 -0.611 27.708 1.00 97.75 287 SER A O 1
ATOM 2153 N N . MET A 1 288 ? -19.377 1.121 29.114 1.00 98.38 288 MET A N 1
ATOM 2154 C CA . MET A 1 288 ? -18.772 2.100 28.213 1.00 98.38 288 MET A CA 1
ATOM 2155 C C . MET A 1 288 ? -17.780 3.017 28.922 1.00 98.38 288 MET A C 1
ATOM 2157 O O . MET A 1 288 ? -18.001 3.417 30.059 1.00 98.38 288 MET A O 1
ATOM 2161 N N . LEU A 1 289 ? -16.720 3.406 28.216 1.00 98.69 289 LEU A N 1
ATOM 2162 C CA . LEU A 1 289 ? -15.803 4.472 28.619 1.00 98.69 289 LEU A CA 1
ATOM 2163 C C . LEU A 1 289 ? -15.940 5.653 27.660 1.00 98.69 289 LEU A C 1
ATOM 2165 O O . LEU A 1 289 ? -15.841 5.469 26.454 1.00 98.69 289 LEU A O 1
ATOM 2169 N N . LEU A 1 290 ? -16.103 6.872 28.166 1.00 98.50 290 LEU A N 1
ATOM 2170 C CA . LEU A 1 290 ? -16.093 8.089 27.357 1.00 98.50 290 LEU A CA 1
ATOM 2171 C C . LEU A 1 290 ? -14.879 8.958 27.693 1.00 98.50 290 LEU A C 1
ATOM 2173 O O . LEU A 1 290 ? -14.655 9.339 28.843 1.00 98.50 290 LEU A O 1
ATOM 2177 N N . ILE A 1 291 ? -14.120 9.311 26.659 1.00 98.31 291 ILE A N 1
ATOM 2178 C CA . ILE A 1 291 ? -12.910 10.127 26.750 1.00 98.31 291 ILE A CA 1
ATOM 2179 C C . ILE A 1 291 ? -13.110 11.405 25.935 1.00 98.31 291 ILE A C 1
ATOM 2181 O O . ILE A 1 291 ? -13.383 11.352 24.735 1.00 98.31 291 ILE A O 1
ATOM 2185 N N . GLY A 1 292 ? -12.950 12.560 26.590 1.00 96.12 292 GLY A N 1
ATOM 2186 C CA . GLY A 1 292 ? -13.095 13.883 25.970 1.00 96.12 292 GLY A CA 1
ATOM 2187 C C . GLY A 1 292 ? -14.386 14.638 26.313 1.00 96.12 292 GLY A C 1
ATOM 2188 O O . GLY A 1 292 ? -14.679 15.664 25.694 1.00 96.12 292 GLY A O 1
ATOM 2189 N N . ALA A 1 293 ? -15.159 14.194 27.310 1.00 96.00 293 ALA A N 1
ATOM 2190 C CA . ALA A 1 293 ? -16.274 14.973 27.857 1.00 96.00 293 ALA A CA 1
ATOM 2191 C C . ALA A 1 293 ? -15.763 16.080 28.797 1.00 96.00 293 ALA A C 1
ATOM 2193 O O . ALA A 1 293 ? -15.005 15.807 29.718 1.00 96.00 293 ALA A O 1
ATOM 2194 N N . SER A 1 294 ? -16.178 17.331 28.583 1.00 92.75 294 SER A N 1
ATOM 2195 C CA . SER A 1 294 ? -15.815 18.443 29.479 1.00 92.75 294 SER A CA 1
ATOM 2196 C C . SER A 1 294 ? -16.732 18.498 30.708 1.00 92.75 294 SER A C 1
ATOM 2198 O O . SER A 1 294 ? -17.929 18.271 30.581 1.00 92.75 294 SER A O 1
ATOM 2200 N N . ALA A 1 295 ? -16.220 18.863 31.888 1.00 91.38 295 ALA A N 1
ATOM 2201 C CA . ALA A 1 295 ? -17.069 19.143 33.053 1.00 91.38 295 ALA A CA 1
ATOM 2202 C C . ALA A 1 295 ? -17.827 20.485 32.942 1.00 91.38 295 ALA A C 1
ATOM 2204 O O . ALA A 1 295 ? -18.989 20.574 33.335 1.00 91.38 295 ALA A O 1
ATOM 2205 N N . GLY A 1 296 ? -17.186 21.519 32.379 1.00 88.00 296 GLY A N 1
ATOM 2206 C CA . GLY A 1 296 ? -17.701 22.895 32.394 1.00 88.00 296 GLY A CA 1
ATOM 2207 C C . GLY A 1 296 ? -18.457 23.330 31.135 1.00 88.00 296 GLY A C 1
ATOM 2208 O O . GLY A 1 296 ? -19.566 23.852 31.231 1.00 88.00 296 GLY A O 1
ATOM 2209 N N . LYS A 1 297 ? -17.873 23.140 29.943 1.00 89.50 297 LYS A N 1
ATOM 2210 C CA . LYS A 1 297 ? -18.448 23.641 28.679 1.00 89.50 297 LYS A CA 1
ATOM 2211 C C . LYS A 1 297 ? -19.095 22.532 27.860 1.00 89.50 297 LYS A C 1
ATOM 2213 O O . LYS A 1 297 ? -18.680 21.378 27.905 1.00 89.50 297 LYS A O 1
ATOM 2218 N N . VAL A 1 298 ? -20.091 22.886 27.052 1.00 89.25 298 VAL A N 1
ATOM 2219 C CA . VAL A 1 298 ? -20.662 21.942 26.086 1.00 89.25 298 VAL A CA 1
ATOM 2220 C C . VAL A 1 298 ? -19.648 21.710 24.963 1.00 89.25 298 VAL A C 1
ATOM 2222 O O . VAL A 1 298 ? -19.273 22.638 24.251 1.00 89.25 298 VAL A O 1
ATOM 2225 N N . ASN A 1 299 ? -19.205 20.465 24.815 1.00 93.12 299 ASN A N 1
ATOM 2226 C CA . ASN A 1 299 ? -18.420 19.970 23.685 1.00 93.12 299 ASN A CA 1
ATOM 2227 C C . ASN A 1 299 ? -19.046 18.667 23.147 1.00 93.12 299 ASN A C 1
ATOM 2229 O O . ASN A 1 299 ? -20.039 18.189 23.697 1.00 93.12 299 ASN A O 1
ATOM 2233 N N . MET A 1 300 ? -18.475 18.085 22.086 1.00 93.50 300 MET A N 1
ATOM 2234 C CA . MET A 1 300 ? -18.990 16.844 21.481 1.00 93.50 300 MET A CA 1
ATOM 2235 C C . MET A 1 300 ? -19.122 15.717 22.516 1.00 93.50 300 MET A C 1
ATOM 2237 O O . MET A 1 300 ? -20.196 15.134 22.648 1.00 93.50 300 MET A O 1
ATOM 2241 N N . GLY A 1 301 ? -18.079 15.490 23.324 1.00 95.50 301 GLY A N 1
ATOM 2242 C CA . GLY A 1 301 ? -18.109 14.512 24.412 1.00 95.50 301 GLY A CA 1
ATOM 2243 C C . GLY A 1 301 ? -19.224 14.779 25.429 1.00 95.50 301 GLY A C 1
ATOM 2244 O O . GLY A 1 301 ? -19.895 13.848 25.857 1.00 95.50 301 GLY A O 1
ATOM 2245 N N . ARG A 1 302 ? -19.517 16.042 25.769 1.00 94.62 302 ARG A N 1
ATOM 2246 C CA . ARG A 1 302 ? -20.632 16.391 26.669 1.00 94.62 302 ARG A CA 1
ATOM 2247 C C . ARG A 1 302 ? -21.995 16.015 26.091 1.00 94.62 302 ARG A C 1
ATOM 2249 O O . ARG A 1 302 ? -22.863 15.578 26.844 1.00 94.62 302 ARG A O 1
ATOM 2256 N N . VAL A 1 303 ? -22.200 16.224 24.789 1.00 93.75 303 VAL A N 1
ATOM 2257 C CA . VAL A 1 303 ? -23.450 15.858 24.101 1.00 93.75 303 VAL A CA 1
ATOM 2258 C C . VAL A 1 303 ? -23.615 14.341 24.102 1.00 93.75 303 VAL A C 1
ATOM 2260 O O . VAL A 1 303 ? -24.669 13.843 24.486 1.00 93.75 303 VAL A O 1
ATOM 2263 N N . ILE A 1 304 ? -22.544 13.619 23.770 1.00 95.69 304 ILE A N 1
ATOM 2264 C CA . ILE A 1 304 ? -22.518 12.154 23.789 1.00 95.69 304 ILE A CA 1
ATOM 2265 C C . ILE A 1 304 ? -22.812 11.625 25.189 1.00 95.69 304 ILE A C 1
ATOM 2267 O O . ILE A 1 304 ? -23.673 10.769 25.334 1.00 95.69 304 ILE A O 1
ATOM 2271 N N . LEU A 1 305 ? -22.173 12.175 26.226 1.00 96.50 305 LEU A N 1
ATOM 2272 C CA . LEU A 1 305 ? -22.414 11.767 27.609 1.00 96.50 305 LEU A CA 1
ATOM 2273 C C . LEU A 1 305 ? -23.890 11.882 27.989 1.00 96.50 305 LEU A C 1
ATOM 2275 O O . LEU A 1 305 ? -24.436 10.970 28.593 1.00 96.50 305 LEU A O 1
ATOM 2279 N N . LYS A 1 306 ? -24.558 12.977 27.613 1.00 93.19 306 LYS A N 1
ATOM 2280 C CA . LYS A 1 306 ? -25.990 13.152 27.895 1.00 93.19 306 LYS A CA 1
ATOM 2281 C C . LYS A 1 306 ? -26.851 12.106 27.190 1.00 93.19 306 LYS A C 1
ATOM 2283 O O . LYS A 1 306 ? -27.813 11.617 27.781 1.00 93.19 306 LYS A O 1
ATOM 2288 N N . ASN A 1 307 ? -26.505 11.758 25.952 1.00 92.00 307 ASN A N 1
ATOM 2289 C CA . ASN A 1 307 ? -27.202 10.717 25.202 1.00 92.00 307 ASN A CA 1
ATOM 2290 C C . ASN A 1 307 ? -26.975 9.333 25.832 1.00 92.00 307 ASN A C 1
ATOM 2292 O O . ASN A 1 307 ? -27.938 8.601 26.036 1.00 92.00 307 ASN A O 1
ATOM 2296 N N . LEU A 1 308 ? -25.735 9.010 26.212 1.00 94.00 308 LEU A N 1
ATOM 2297 C CA . LEU A 1 308 ? -25.388 7.756 26.885 1.00 94.00 308 LEU A CA 1
ATOM 2298 C C . LEU A 1 308 ? -26.035 7.642 28.271 1.00 94.00 308 LEU A C 1
ATOM 2300 O O . LEU A 1 308 ? -26.623 6.617 28.582 1.00 94.00 308 LEU A O 1
ATOM 2304 N N . ALA A 1 309 ? -26.018 8.706 29.077 1.00 91.56 309 ALA A N 1
ATOM 2305 C CA . ALA A 1 309 ? -26.645 8.743 30.403 1.00 91.56 309 ALA A CA 1
ATOM 2306 C C . ALA A 1 309 ? -28.187 8.675 30.360 1.00 91.56 309 ALA A C 1
ATOM 2308 O O . ALA A 1 309 ? -28.829 8.545 31.408 1.00 91.56 309 ALA A O 1
ATOM 2309 N N . SER A 1 310 ? -28.768 8.800 29.162 1.00 87.19 310 SER A N 1
ATOM 2310 C CA . SER A 1 310 ? -30.191 8.593 28.874 1.00 87.19 310 SER A CA 1
ATOM 2311 C C . SER A 1 310 ? -30.469 7.220 28.243 1.00 87.19 310 SER A C 1
ATOM 2313 O O . SER A 1 310 ? -31.592 6.978 27.811 1.00 87.19 310 SER A O 1
ATOM 2315 N N . SER A 1 311 ? -29.463 6.339 28.148 1.00 85.50 311 SER A N 1
ATOM 2316 C CA . SER A 1 311 ? -29.636 4.959 27.692 1.00 85.50 311 SER A CA 1
ATOM 2317 C C . SER A 1 311 ? -30.578 4.201 28.625 1.00 85.50 311 SER A C 1
ATOM 2319 O O . SER A 1 311 ? -30.462 4.285 29.845 1.00 85.50 311 SER A O 1
ATOM 2321 N N . GLU A 1 312 ? -31.486 3.421 28.045 1.00 81.25 312 GLU A N 1
ATOM 2322 C CA . GLU A 1 312 ? -32.393 2.545 28.797 1.00 81.25 312 GLU A CA 1
ATOM 2323 C C . GLU A 1 312 ? -31.750 1.191 29.142 1.00 81.25 312 GLU A C 1
ATOM 2325 O O . GLU A 1 312 ? -32.247 0.473 30.008 1.00 81.25 312 GLU A O 1
ATOM 2330 N N . ARG A 1 313 ? -30.648 0.828 28.467 1.00 89.75 313 ARG A N 1
ATOM 2331 C CA . ARG A 1 313 ? -29.975 -0.471 28.618 1.00 89.75 313 ARG A CA 1
ATOM 2332 C C . ARG A 1 313 ? -28.719 -0.386 29.478 1.00 89.75 313 ARG A C 1
ATOM 2334 O O . ARG A 1 313 ? -28.473 -1.290 30.271 1.00 89.75 313 ARG A O 1
ATOM 2341 N N . ILE A 1 314 ? -27.915 0.659 29.291 1.00 94.00 314 ILE A N 1
ATOM 2342 C CA . ILE A 1 314 ? -26.609 0.783 29.939 1.00 94.00 314 ILE A CA 1
ATOM 2343 C C . ILE A 1 314 ? -26.772 1.669 31.177 1.00 94.00 314 ILE A C 1
ATOM 2345 O O . ILE A 1 314 ? -27.014 2.870 31.033 1.00 94.00 314 ILE A O 1
ATOM 2349 N N . PRO A 1 315 ? -26.658 1.112 32.392 1.00 94.75 315 PRO A N 1
ATOM 2350 C CA . PRO A 1 315 ? -26.811 1.890 33.612 1.00 94.75 315 PRO A CA 1
ATOM 2351 C C . PRO A 1 315 ? -25.645 2.877 33.776 1.00 94.75 315 PRO A C 1
ATOM 2353 O O . PRO A 1 315 ? -24.513 2.589 33.377 1.00 94.75 315 PRO A O 1
ATOM 2356 N N . ARG A 1 316 ? -25.899 4.041 34.391 1.00 95.94 316 ARG A N 1
ATOM 2357 C CA . ARG A 1 316 ? -24.900 5.121 34.547 1.00 95.94 316 ARG A CA 1
ATOM 2358 C C . ARG A 1 316 ? -23.661 4.676 35.319 1.00 95.94 316 ARG A C 1
ATOM 2360 O O . ARG A 1 316 ? -22.563 5.147 35.053 1.00 95.94 316 ARG A O 1
ATOM 2367 N N . GLU A 1 317 ? -23.814 3.711 36.217 1.00 95.94 317 GLU A N 1
ATOM 2368 C CA . GLU A 1 317 ? -22.740 3.118 37.013 1.00 95.94 317 GLU A CA 1
ATOM 2369 C C . GLU A 1 317 ? -21.767 2.273 36.173 1.00 95.94 317 GLU A C 1
ATOM 2371 O O . GLU A 1 317 ? -20.663 1.978 36.636 1.00 95.94 317 GLU A O 1
ATOM 2376 N N . ARG A 1 318 ? -22.167 1.887 34.952 1.00 97.44 318 ARG A N 1
ATOM 2377 C CA . ARG A 1 318 ? -21.340 1.196 33.947 1.00 97.44 318 ARG A CA 1
ATOM 2378 C C . ARG A 1 318 ? -20.926 2.117 32.792 1.00 97.44 318 ARG A C 1
ATOM 2380 O O . ARG A 1 318 ? -20.355 1.649 31.807 1.00 97.44 318 ARG A O 1
ATOM 2387 N N . ILE A 1 319 ? -21.191 3.420 32.915 1.00 98.12 319 ILE A N 1
ATOM 2388 C CA . ILE A 1 319 ? -20.676 4.464 32.028 1.00 98.12 319 ILE A CA 1
ATOM 2389 C C . ILE A 1 319 ? -19.563 5.193 32.784 1.00 98.12 319 ILE A C 1
ATOM 2391 O O . ILE A 1 319 ? -19.799 5.944 33.729 1.00 98.12 319 ILE A O 1
ATOM 2395 N N . TYR A 1 320 ? -18.328 4.953 32.366 1.00 98.50 320 TYR A N 1
ATOM 2396 C CA . TYR A 1 320 ? -17.128 5.528 32.957 1.00 98.50 320 TYR A CA 1
ATOM 2397 C C . TYR A 1 320 ? -16.620 6.698 32.127 1.00 98.50 320 TYR A C 1
ATOM 2399 O O . TYR A 1 320 ? -16.773 6.730 30.906 1.00 98.50 320 TYR A O 1
ATOM 2407 N N . LEU A 1 321 ? -15.966 7.649 32.785 1.00 98.50 321 LEU A N 1
ATOM 2408 C CA . LEU A 1 321 ? -15.321 8.789 32.144 1.00 98.50 321 LEU A CA 1
ATOM 2409 C C . LEU A 1 321 ? -13.826 8.766 32.433 1.00 98.50 321 LEU A C 1
ATOM 2411 O O . LEU A 1 321 ? -13.420 8.454 33.550 1.00 98.50 321 LEU A O 1
ATOM 2415 N N . LEU A 1 322 ? -13.012 9.162 31.458 1.00 98.06 322 LEU A N 1
ATOM 2416 C CA . LEU A 1 322 ? -11.625 9.537 31.722 1.00 98.06 322 LEU A CA 1
ATOM 2417 C C . LEU A 1 322 ? -11.533 11.063 31.774 1.00 98.06 322 LEU A C 1
ATOM 2419 O O . LEU A 1 322 ? -11.776 11.736 30.768 1.00 98.06 322 LEU A O 1
ATOM 2423 N N . HIS A 1 323 ? -11.220 11.610 32.947 1.00 96.94 323 HIS A N 1
ATOM 2424 C CA . HIS A 1 323 ? -11.162 13.052 33.172 1.00 96.94 323 HIS A CA 1
ATOM 2425 C C . HIS A 1 323 ? -10.074 13.398 34.208 1.00 96.94 323 HIS A C 1
ATOM 2427 O O . HIS A 1 323 ? -9.987 12.729 35.236 1.00 96.94 323 HIS A O 1
ATOM 2433 N N . PRO A 1 324 ? -9.256 14.448 33.992 1.00 93.94 324 PRO A N 1
ATOM 2434 C CA . PRO A 1 324 ? -8.133 14.767 34.884 1.00 93.94 324 PRO A CA 1
ATOM 2435 C C . PRO A 1 324 ? -8.564 15.225 36.289 1.00 93.94 324 PRO A C 1
ATOM 2437 O O . PRO A 1 324 ? -7.913 14.892 37.279 1.00 93.94 324 PRO A O 1
ATOM 2440 N N . GLU A 1 325 ? -9.656 15.993 36.377 1.00 94.94 325 GLU A N 1
ATOM 2441 C CA . GLU A 1 325 ? -10.059 16.673 37.622 1.00 94.94 325 GLU A CA 1
ATOM 2442 C C . GLU A 1 325 ? -11.388 16.187 38.218 1.00 94.94 325 GLU A C 1
ATOM 2444 O O . GLU A 1 325 ? -11.438 15.875 39.403 1.00 94.94 325 GLU A O 1
ATOM 2449 N N . ALA A 1 326 ? -12.459 16.135 37.417 1.00 95.62 326 ALA A N 1
ATOM 2450 C CA . ALA A 1 326 ? -13.787 15.725 37.863 1.00 95.62 326 ALA A CA 1
ATOM 2451 C C . ALA A 1 326 ? -13.828 14.273 38.366 1.00 95.62 326 ALA A C 1
ATOM 2453 O O . ALA A 1 326 ? -13.199 13.395 37.780 1.00 95.62 326 ALA A O 1
ATOM 2454 N N . GLU A 1 327 ? -14.631 14.037 39.405 1.00 96.75 327 GLU A N 1
ATOM 2455 C CA . GLU A 1 327 ? -14.919 12.703 39.959 1.00 96.75 327 GLU A CA 1
ATOM 2456 C C . GLU A 1 327 ? -16.223 12.108 39.401 1.00 96.75 327 GLU A C 1
ATOM 2458 O O . GLU A 1 327 ? -16.392 10.890 39.365 1.00 96.75 327 GLU A O 1
ATOM 2463 N N . GLU A 1 328 ? -17.133 12.956 38.913 1.00 96.50 328 GLU A N 1
ATOM 2464 C CA . GLU A 1 328 ? -18.415 12.553 38.334 1.00 96.50 328 GLU A CA 1
ATOM 2465 C C . GLU A 1 328 ? -18.937 13.621 37.357 1.00 96.50 328 GLU A C 1
ATOM 2467 O O . GLU A 1 328 ? -18.781 14.822 37.594 1.00 96.50 328 GLU A O 1
ATOM 2472 N N . ILE A 1 329 ? -19.571 13.203 36.255 1.00 95.69 329 ILE A N 1
ATOM 2473 C CA . ILE A 1 329 ? -20.307 14.087 35.333 1.00 95.69 329 ILE A CA 1
ATOM 2474 C C . ILE A 1 329 ? -21.594 13.363 34.895 1.00 95.69 329 ILE A C 1
ATOM 2476 O O . ILE A 1 329 ? -21.532 12.225 34.446 1.00 95.69 329 ILE A O 1
ATOM 2480 N N . GLU A 1 330 ? -22.766 14.007 35.000 1.00 92.75 330 GLU A N 1
ATOM 2481 C CA . GLU A 1 330 ? -24.091 13.409 34.681 1.00 92.75 330 GLU A CA 1
ATOM 2482 C C . GLU A 1 330 ? -24.419 12.113 35.454 1.00 92.75 330 GLU A C 1
ATOM 2484 O O . GLU A 1 330 ? -25.133 11.243 34.949 1.00 92.75 330 GLU A O 1
ATOM 2489 N N . GLY A 1 331 ? -23.909 11.953 36.679 1.00 93.94 331 GLY A N 1
ATOM 2490 C CA . GLY A 1 331 ? -24.080 10.712 37.446 1.00 93.94 331 GLY A CA 1
ATOM 2491 C C . GLY A 1 331 ? -23.167 9.566 36.999 1.00 93.94 331 GLY A C 1
ATOM 2492 O O . GLY A 1 331 ? -23.327 8.447 37.470 1.00 93.94 331 GLY A O 1
ATOM 2493 N N . CYS A 1 332 ? -22.246 9.817 36.065 1.00 97.12 332 CYS A N 1
ATOM 2494 C CA . CYS A 1 332 ? -21.288 8.837 35.560 1.00 97.12 332 CYS A CA 1
ATOM 2495 C C . CYS A 1 332 ? -19.921 9.079 36.210 1.00 97.12 332 CYS A C 1
ATOM 2497 O O . CYS A 1 332 ? -19.416 10.207 36.205 1.00 97.12 332 CYS A O 1
ATOM 2499 N N . ARG A 1 333 ? -19.313 8.024 36.761 1.00 97.88 333 ARG A N 1
ATOM 2500 C CA . ARG A 1 333 ? -18.054 8.105 37.522 1.00 97.88 333 ARG A CA 1
ATOM 2501 C C . ARG A 1 333 ? -16.871 8.419 36.610 1.00 97.88 333 ARG A C 1
ATOM 2503 O O . ARG A 1 333 ? -16.724 7.813 35.548 1.00 97.88 333 ARG A O 1
ATOM 2510 N N . ALA A 1 334 ? -15.998 9.315 37.056 1.00 98.00 334 ALA A N 1
ATOM 2511 C CA . ALA A 1 334 ? -14.800 9.719 36.337 1.00 98.00 334 ALA A CA 1
ATOM 2512 C C . ALA A 1 334 ? -13.517 9.224 37.017 1.00 98.00 334 ALA A C 1
ATOM 2514 O O . ALA A 1 334 ? -13.384 9.220 38.240 1.00 98.00 334 ALA A O 1
ATOM 2515 N N . PHE A 1 335 ? -12.561 8.806 36.193 1.00 98.06 335 PHE A N 1
ATOM 2516 C CA . PHE A 1 335 ? -11.267 8.275 36.596 1.00 98.06 335 PHE A CA 1
ATOM 2517 C C . PHE A 1 335 ? -10.151 9.121 35.988 1.00 98.06 335 PHE A C 1
ATOM 2519 O O . PHE A 1 335 ? -10.263 9.605 34.862 1.00 98.06 335 PHE A O 1
ATOM 2526 N N . LYS A 1 336 ? -9.049 9.271 36.729 1.00 96.69 336 LYS A N 1
ATOM 2527 C CA . LYS A 1 336 ? -7.885 10.061 36.295 1.00 96.69 336 LYS A CA 1
ATOM 2528 C C . LYS A 1 336 ? -6.945 9.297 35.363 1.00 96.69 336 LYS A C 1
ATOM 2530 O O . LYS A 1 336 ? -6.150 9.913 34.664 1.00 96.69 336 LYS A O 1
ATOM 2535 N N . SER A 1 337 ? -7.015 7.968 35.367 1.00 96.12 337 SER A N 1
ATOM 2536 C CA . SER A 1 337 ? -6.185 7.089 34.540 1.00 96.12 337 SER A CA 1
ATOM 2537 C C . SER A 1 337 ? -6.929 5.800 34.196 1.00 96.12 337 SER A C 1
ATOM 2539 O O . SER A 1 337 ? -7.849 5.393 34.911 1.00 96.12 337 SER A O 1
ATOM 2541 N N . LEU A 1 338 ? -6.502 5.131 33.122 1.00 96.50 338 LEU A N 1
ATOM 2542 C CA . LEU A 1 338 ? -7.080 3.853 32.694 1.00 96.50 338 LEU A CA 1
ATOM 2543 C C . LEU A 1 338 ? -6.851 2.734 33.718 1.00 96.50 338 LEU A C 1
ATOM 2545 O O . LEU A 1 338 ? -7.688 1.848 33.861 1.00 96.50 338 LEU A O 1
ATOM 2549 N N . ALA A 1 339 ? -5.754 2.796 34.476 1.00 94.56 339 ALA A N 1
ATOM 2550 C CA . ALA A 1 339 ? -5.469 1.855 35.558 1.00 94.56 339 ALA A CA 1
ATOM 2551 C C . ALA A 1 339 ? -6.503 1.904 36.697 1.00 94.56 339 ALA A C 1
ATOM 2553 O O . ALA A 1 339 ? -6.656 0.921 37.416 1.00 94.56 339 ALA A O 1
ATOM 2554 N N . GLY A 1 340 ? -7.204 3.031 36.865 1.00 95.12 340 GLY A N 1
ATOM 2555 C CA . GLY A 1 340 ? -8.259 3.179 37.866 1.00 95.12 340 GLY A CA 1
ATOM 2556 C C . GLY A 1 340 ? -9.598 2.555 37.466 1.00 95.12 340 GLY A C 1
ATOM 2557 O O . GLY A 1 340 ? -10.490 2.479 38.309 1.00 95.12 340 GLY A O 1
ATOM 2558 N N . LEU A 1 341 ? -9.760 2.130 36.207 1.00 96.50 341 LEU A N 1
ATOM 2559 C CA . LEU A 1 341 ? -11.009 1.538 35.735 1.00 96.50 341 LEU A CA 1
ATOM 2560 C C . LEU A 1 341 ? -11.285 0.202 36.445 1.00 96.50 341 LEU A C 1
ATOM 2562 O O . LEU A 1 341 ? -10.367 -0.603 36.616 1.00 96.50 341 LEU A O 1
ATOM 2566 N N . PRO A 1 342 ? -12.544 -0.063 36.836 1.00 95.81 342 PRO A N 1
ATOM 2567 C CA . PRO A 1 342 ? -12.891 -1.261 37.598 1.00 95.81 342 PRO A CA 1
ATOM 2568 C C . PRO A 1 342 ? -12.890 -2.538 36.748 1.00 95.81 342 PRO A C 1
ATOM 2570 O O . PRO A 1 342 ? -12.773 -3.635 37.287 1.00 95.81 342 PRO A O 1
ATOM 2573 N N . GLU A 1 343 ? -13.039 -2.403 35.431 1.00 94.81 343 GLU A N 1
ATOM 2574 C CA . GLU A 1 343 ? -13.113 -3.508 34.481 1.00 94.81 343 GLU A CA 1
ATOM 2575 C C . GLU A 1 343 ? -12.570 -3.080 33.111 1.00 94.81 343 GLU A C 1
ATOM 2577 O O . GLU A 1 343 ? -12.418 -1.890 32.819 1.00 94.81 343 GLU A O 1
ATOM 2582 N N . LYS A 1 344 ? -12.299 -4.070 32.258 1.00 96.12 344 LYS A N 1
ATOM 2583 C CA . LYS A 1 344 ? -12.187 -3.858 30.814 1.00 96.12 344 LYS A CA 1
ATOM 2584 C C . LYS A 1 344 ? -13.574 -3.502 30.280 1.00 96.12 344 LYS A C 1
ATOM 2586 O O . LYS A 1 344 ? -14.529 -4.222 30.560 1.00 96.12 344 LYS A O 1
ATOM 2591 N N . VAL A 1 345 ? -13.690 -2.408 29.532 1.00 97.88 345 VAL A N 1
ATOM 2592 C CA . VAL A 1 345 ? -14.992 -1.958 29.017 1.00 97.88 345 VAL A CA 1
ATOM 2593 C C . VAL A 1 345 ? -15.338 -2.600 27.677 1.00 97.88 345 VAL A C 1
ATOM 2595 O O . VAL A 1 345 ? -14.452 -2.915 26.882 1.00 97.88 345 VAL A O 1
ATOM 2598 N N . ASP A 1 346 ? -16.631 -2.741 27.391 1.00 98.00 346 ASP A N 1
ATOM 2599 C CA . ASP A 1 346 ? -17.079 -3.277 26.102 1.00 98.00 346 ASP A CA 1
ATOM 2600 C C . ASP A 1 346 ? -16.863 -2.281 24.955 1.00 98.00 346 ASP A C 1
ATOM 2602 O O . ASP A 1 346 ? -16.434 -2.666 23.865 1.00 98.00 346 ASP A O 1
ATOM 2606 N N . THR A 1 347 ? -17.147 -0.993 25.181 1.00 98.38 347 THR A N 1
ATOM 2607 C CA . THR A 1 347 ? -16.945 0.064 24.177 1.00 98.38 347 THR A CA 1
ATOM 2608 C C . THR A 1 347 ? -16.302 1.315 24.770 1.00 98.38 347 THR A C 1
ATOM 2610 O O . THR A 1 347 ? -16.824 1.907 25.711 1.00 98.38 347 THR A O 1
ATOM 2613 N N . THR A 1 348 ? -15.233 1.811 24.149 1.00 98.62 348 THR A N 1
ATOM 2614 C CA . THR A 1 348 ? -14.706 3.161 24.407 1.00 98.62 348 THR A CA 1
ATOM 2615 C C . THR A 1 348 ? -15.169 4.145 23.336 1.00 98.62 348 THR A C 1
ATOM 2617 O O . THR A 1 348 ? -15.011 3.888 22.150 1.00 98.62 348 THR A O 1
ATOM 2620 N N . VAL A 1 349 ? -15.677 5.312 23.723 1.00 98.50 349 VAL A N 1
ATOM 2621 C CA . VAL A 1 349 ? -15.960 6.440 22.829 1.00 98.50 349 VAL A CA 1
ATOM 2622 C C . VAL A 1 349 ? -14.896 7.509 23.035 1.00 98.50 349 VAL A C 1
ATOM 2624 O O . VAL A 1 349 ? -14.734 8.032 24.139 1.00 98.50 349 VAL A O 1
ATOM 2627 N N . PHE A 1 350 ? -14.173 7.841 21.972 1.00 98.25 350 PHE A N 1
ATOM 2628 C CA . PHE A 1 350 ? -13.022 8.734 22.023 1.00 98.25 350 PHE A CA 1
ATOM 2629 C C . PHE A 1 350 ? -13.270 9.977 21.167 1.00 98.25 350 PHE A C 1
ATOM 2631 O O . PHE A 1 350 ? -13.538 9.863 19.970 1.00 98.25 350 PHE A O 1
ATOM 2638 N N . THR A 1 351 ? -13.203 11.165 21.779 1.00 97.19 351 THR A N 1
ATOM 2639 C CA . THR A 1 351 ? -13.559 12.435 21.114 1.00 97.1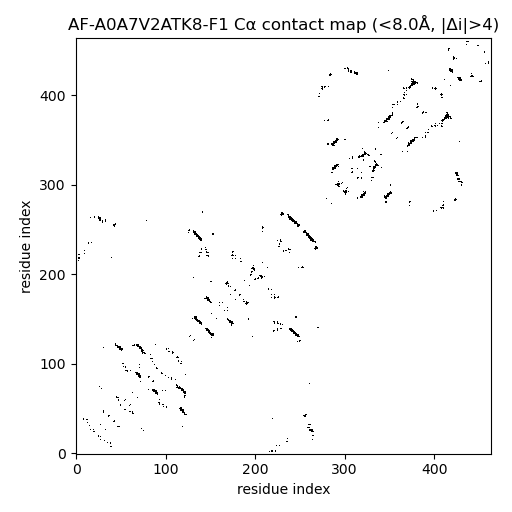9 351 THR A CA 1
ATOM 2640 C C . THR A 1 351 ? -12.464 13.501 21.159 1.00 97.19 351 THR A C 1
ATOM 2642 O O . THR A 1 351 ? -12.718 14.641 20.770 1.00 97.19 351 THR A O 1
ATOM 2645 N N . ILE A 1 352 ? -11.280 13.193 21.693 1.00 95.19 352 ILE A N 1
ATOM 2646 C CA . ILE A 1 352 ? -10.162 14.148 21.752 1.00 95.19 352 ILE A CA 1
ATOM 2647 C C . ILE A 1 352 ? -9.501 14.216 20.363 1.00 95.19 352 ILE A C 1
ATOM 2649 O O . ILE A 1 352 ? -9.200 13.152 19.826 1.00 95.19 352 ILE A O 1
ATOM 2653 N N . PRO A 1 353 ? -9.281 15.404 19.764 1.00 93.12 353 PRO A N 1
ATOM 2654 C CA . PRO A 1 353 ? -8.622 15.534 18.459 1.00 93.12 353 PRO A CA 1
ATOM 2655 C C . PRO A 1 353 ? -7.262 14.831 18.392 1.00 93.12 353 PRO A C 1
ATOM 2657 O O . PRO A 1 353 ? -6.589 14.717 19.415 1.00 93.12 353 PRO A O 1
ATOM 2660 N N . ALA A 1 354 ? -6.856 14.410 17.191 1.00 93.19 354 ALA A N 1
ATOM 2661 C CA . ALA A 1 354 ? -5.585 13.721 16.983 1.00 93.19 354 ALA A CA 1
ATOM 2662 C C . ALA A 1 354 ? -4.380 14.565 17.448 1.00 93.19 354 ALA A C 1
ATOM 2664 O O . ALA A 1 354 ? -4.238 15.736 17.095 1.00 93.19 354 ALA A O 1
ATOM 2665 N N . SER A 1 355 ? -3.517 13.946 18.247 1.00 93.75 355 SER A N 1
ATOM 2666 C CA . SER A 1 355 ? -2.286 14.485 18.831 1.00 93.75 355 SER A CA 1
ATOM 2667 C C . SER A 1 355 ? -1.405 13.320 19.296 1.00 93.75 355 SER A C 1
ATOM 2669 O O . SER A 1 355 ? -1.872 12.184 19.356 1.00 93.75 355 SER A O 1
ATOM 2671 N N . GLU A 1 356 ? -0.154 13.583 19.676 1.00 92.44 356 GLU A N 1
ATOM 2672 C CA . GLU A 1 356 ? 0.705 12.534 20.249 1.00 92.44 356 GLU A CA 1
ATOM 2673 C C . GLU A 1 356 ? 0.134 11.974 21.562 1.00 92.44 356 GLU A C 1
ATOM 2675 O O . GLU A 1 356 ? 0.061 10.760 21.725 1.00 92.44 356 GLU A O 1
ATOM 2680 N N . ASP A 1 357 ? -0.377 12.835 22.448 1.00 94.25 357 ASP A N 1
ATOM 2681 C CA . ASP A 1 357 ? -0.975 12.405 23.722 1.00 94.25 357 ASP A CA 1
ATOM 2682 C C . ASP A 1 357 ? -2.228 11.539 23.529 1.00 94.25 357 ASP A C 1
ATOM 2684 O O . ASP A 1 357 ? -2.453 10.572 24.259 1.00 94.25 357 ASP A O 1
ATOM 2688 N N . SER A 1 358 ? -3.073 11.885 22.552 1.00 94.19 358 SER A N 1
ATOM 2689 C CA . SER A 1 358 ? -4.273 11.094 22.265 1.00 94.19 358 SER A CA 1
ATOM 2690 C C . SER A 1 358 ? -3.928 9.754 21.620 1.00 94.19 358 SER A C 1
ATOM 2692 O O . SER A 1 358 ? -4.580 8.761 21.933 1.00 94.19 358 SER A O 1
ATOM 2694 N N . GLU A 1 359 ? -2.893 9.698 20.778 1.00 95.31 359 GLU A N 1
ATOM 2695 C CA . GLU A 1 359 ? -2.409 8.449 20.186 1.00 95.31 359 GLU A CA 1
ATOM 2696 C C . GLU A 1 359 ? -1.794 7.528 21.244 1.00 95.31 359 GLU A C 1
ATOM 2698 O O . GLU A 1 359 ? -2.185 6.366 21.311 1.00 95.31 359 GLU A O 1
ATOM 2703 N N . ALA A 1 360 ? -0.973 8.062 22.154 1.00 96.31 360 ALA A N 1
ATOM 2704 C CA . ALA A 1 360 ? -0.425 7.305 23.280 1.00 96.31 360 ALA A CA 1
ATOM 2705 C C . ALA A 1 360 ? -1.529 6.718 24.179 1.00 96.31 360 ALA A C 1
ATOM 2707 O O . ALA A 1 360 ? -1.443 5.574 24.626 1.00 96.31 360 ALA A O 1
ATOM 2708 N N . LEU A 1 361 ? -2.610 7.470 24.409 1.00 97.44 361 LEU A N 1
ATOM 2709 C CA . LEU A 1 361 ? -3.754 6.988 25.182 1.00 97.44 361 LEU A CA 1
ATOM 2710 C C . LEU A 1 361 ? -4.557 5.905 24.439 1.00 97.44 361 LEU A C 1
ATOM 2712 O O . LEU A 1 361 ? -5.037 4.954 25.058 1.00 97.44 361 LEU A O 1
ATOM 2716 N N . ILE A 1 362 ? -4.713 6.027 23.116 1.00 97.62 362 ILE A N 1
ATOM 2717 C CA . ILE A 1 362 ? -5.319 4.979 22.279 1.00 97.62 362 ILE A CA 1
ATOM 2718 C C . ILE A 1 362 ? -4.447 3.718 22.295 1.00 97.62 362 ILE A C 1
ATOM 2720 O O . ILE A 1 362 ? -4.980 2.610 22.395 1.00 97.62 362 ILE A O 1
ATOM 2724 N N . GLU A 1 363 ? -3.125 3.870 22.258 1.00 97.56 363 GLU A N 1
ATOM 2725 C CA . GLU A 1 363 ? -2.182 2.766 22.411 1.00 97.56 363 GLU A CA 1
ATOM 2726 C C . GLU A 1 363 ? -2.317 2.081 23.772 1.00 97.56 363 GLU A C 1
ATOM 2728 O O . GLU A 1 363 ? -2.446 0.858 23.811 1.00 97.56 363 GLU A O 1
ATOM 2733 N N . GLU A 1 364 ? -2.402 2.831 24.873 1.00 97.75 364 GLU A N 1
ATOM 2734 C CA . GLU A 1 364 ? -2.630 2.259 26.206 1.00 97.75 364 GLU A CA 1
ATOM 2735 C C . GLU A 1 364 ? -3.969 1.501 26.289 1.00 97.75 364 GLU A C 1
ATOM 2737 O O . GLU A 1 364 ? -4.040 0.421 26.880 1.00 97.75 364 GLU A O 1
ATOM 2742 N N . LEU A 1 365 ? -5.031 2.014 25.655 1.00 97.81 365 LEU A N 1
ATOM 2743 C CA . LEU A 1 365 ? -6.334 1.341 25.595 1.00 97.81 365 LEU A CA 1
ATOM 2744 C C . LEU A 1 365 ? -6.270 -0.000 24.859 1.00 97.81 365 LEU A C 1
ATOM 2746 O O . LEU A 1 365 ? -6.825 -0.991 25.343 1.00 97.81 365 LEU A O 1
ATOM 2750 N N . ILE A 1 366 ? -5.636 -0.012 23.683 1.00 96.88 366 ILE A N 1
ATOM 2751 C CA . ILE A 1 366 ? -5.583 -1.177 22.793 1.00 96.88 366 ILE A CA 1
ATOM 2752 C C . ILE A 1 366 ? -4.577 -2.200 23.324 1.00 96.88 366 ILE A C 1
ATOM 2754 O O . ILE A 1 366 ? -4.926 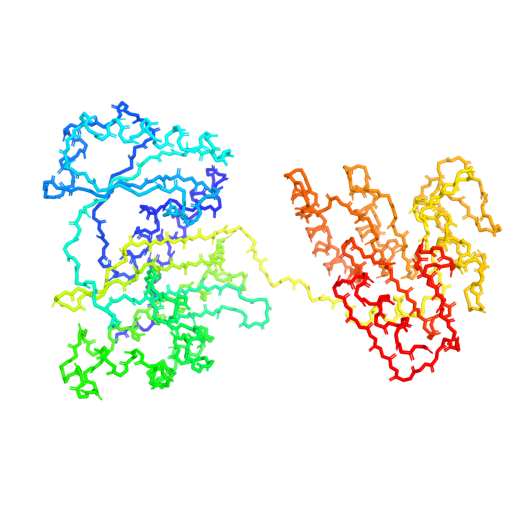-3.366 23.504 1.00 96.88 366 ILE A O 1
ATOM 2758 N N . LEU A 1 367 ? -3.340 -1.777 23.595 1.00 96.62 367 LEU A N 1
ATOM 2759 C CA . LEU A 1 367 ? -2.264 -2.673 24.019 1.00 96.62 367 LEU A CA 1
ATOM 2760 C C . LEU A 1 367 ? -2.380 -3.104 25.479 1.00 96.62 367 LEU A C 1
ATOM 2762 O O . LEU A 1 367 ? -1.962 -4.205 25.823 1.00 96.62 367 LEU A O 1
ATOM 2766 N N . GLY A 1 368 ? -2.990 -2.274 26.327 1.00 96.38 368 GLY A N 1
ATOM 2767 C CA . GLY A 1 368 ? -3.328 -2.630 27.703 1.00 96.38 368 GLY A CA 1
ATOM 2768 C C . GLY A 1 368 ? -4.611 -3.455 27.836 1.00 96.38 368 GLY A C 1
ATOM 2769 O O . GLY A 1 368 ? -5.065 -3.663 28.961 1.00 96.38 368 GLY A O 1
ATOM 2770 N N . GLU A 1 369 ? -5.223 -3.866 26.717 1.00 95.56 369 GLU A N 1
ATOM 2771 C CA . GLU A 1 369 ? -6.482 -4.618 26.650 1.00 95.56 369 GLU A CA 1
ATOM 2772 C C . GLU A 1 369 ? -7.587 -4.020 27.539 1.00 95.56 369 GLU A C 1
ATOM 2774 O O . GLU A 1 369 ? -8.332 -4.738 28.204 1.00 95.56 369 GLU A O 1
ATOM 2779 N N . ARG A 1 370 ? -7.708 -2.686 27.560 1.00 97.38 370 ARG A N 1
ATOM 2780 C CA . ARG A 1 370 ? -8.674 -1.962 28.407 1.00 97.38 370 ARG A CA 1
ATOM 2781 C C . ARG A 1 370 ? -10.051 -1.812 27.772 1.00 97.38 370 ARG A C 1
ATOM 2783 O O . ARG A 1 370 ? -10.990 -1.425 28.464 1.00 97.38 370 ARG A O 1
ATOM 2790 N N . THR A 1 371 ? -10.186 -2.134 26.485 1.00 97.38 371 THR A N 1
ATOM 2791 C CA . THR A 1 371 ? -11.450 -2.022 25.753 1.00 97.38 371 THR A CA 1
ATOM 2792 C C . THR A 1 371 ? -11.614 -3.103 24.682 1.00 97.38 371 THR A C 1
ATOM 2794 O O . THR A 1 371 ? -10.660 -3.438 23.974 1.00 97.38 371 THR A O 1
ATOM 2797 N N . GLU A 1 372 ? -12.814 -3.676 24.560 1.00 97.06 372 GLU A N 1
ATOM 2798 C CA . GLU A 1 372 ? -13.126 -4.663 23.514 1.00 97.06 372 GLU A CA 1
ATOM 2799 C C . GLU A 1 372 ? -13.375 -4.009 22.149 1.00 97.06 372 GLU A C 1
ATOM 2801 O O . GLU A 1 372 ? -12.973 -4.540 21.108 1.00 97.06 372 GLU A O 1
ATOM 2806 N N . SER A 1 373 ? -14.006 -2.836 22.143 1.00 97.62 373 SER A N 1
ATOM 2807 C CA . SER A 1 373 ? -14.312 -2.078 20.932 1.00 97.62 373 SER A CA 1
ATOM 2808 C C . SER A 1 373 ? -14.202 -0.568 21.153 1.00 97.62 373 SER A C 1
ATOM 2810 O O . SER A 1 373 ? -14.248 -0.077 22.276 1.00 97.62 373 SER A O 1
ATOM 2812 N N . MET A 1 374 ? -14.025 0.201 20.083 1.00 97.69 374 MET A N 1
ATOM 2813 C CA . MET A 1 374 ? -13.798 1.638 20.153 1.00 97.69 374 MET A CA 1
ATOM 2814 C C . MET A 1 374 ? -14.545 2.384 19.049 1.00 97.69 374 MET A C 1
ATOM 2816 O O . MET A 1 374 ? -14.484 2.014 17.879 1.00 97.69 374 MET A O 1
ATOM 2820 N N . ILE A 1 375 ? -15.197 3.482 19.420 1.00 98.19 375 ILE A N 1
ATOM 2821 C CA . ILE A 1 375 ? -15.755 4.488 18.519 1.00 98.19 375 ILE A CA 1
ATOM 2822 C C . ILE A 1 375 ? -14.823 5.700 18.566 1.00 98.19 375 ILE A C 1
ATOM 2824 O O . ILE A 1 375 ? -14.829 6.465 19.533 1.00 98.19 375 ILE A O 1
ATOM 2828 N N . LEU A 1 376 ? -14.014 5.866 17.523 1.00 97.06 376 LEU A N 1
ATOM 2829 C CA . LEU A 1 376 ? -13.053 6.955 17.398 1.00 97.06 376 LEU A CA 1
ATOM 2830 C C . LEU A 1 376 ? -13.675 8.082 16.566 1.00 97.06 376 LEU A C 1
ATOM 2832 O O . LEU A 1 376 ? -13.686 8.051 15.336 1.00 97.06 376 LEU A O 1
ATOM 2836 N N . ILE A 1 377 ? -14.246 9.070 17.252 1.00 96.31 377 ILE A N 1
ATOM 2837 C CA . ILE A 1 377 ? -14.934 10.216 16.629 1.00 96.31 377 ILE A CA 1
ATOM 2838 C C . ILE A 1 377 ? -13.926 11.254 16.120 1.00 96.31 377 ILE A C 1
ATOM 2840 O O . ILE A 1 377 ? -14.219 12.024 15.212 1.00 96.31 377 ILE A O 1
ATOM 2844 N N . SER A 1 378 ? -12.729 11.266 16.695 1.00 92.25 378 SER A N 1
ATOM 2845 C CA . SER A 1 378 ? -11.676 12.250 16.460 1.00 92.25 378 SER A CA 1
ATOM 2846 C C . SER A 1 378 ? -11.290 12.430 14.989 1.00 92.25 378 SER A C 1
ATOM 2848 O O . SER A 1 378 ? -10.989 11.456 14.302 1.00 92.25 378 SER A O 1
ATOM 2850 N N . GLY A 1 379 ? -11.243 13.687 14.537 1.00 88.88 379 GLY A N 1
ATOM 2851 C CA . GLY A 1 379 ? -10.602 14.105 13.281 1.00 88.88 379 GLY A CA 1
ATOM 2852 C C . GLY A 1 379 ? -9.110 14.427 13.459 1.00 88.88 379 GLY A C 1
ATOM 2853 O O . GLY A 1 379 ? -8.576 14.297 14.565 1.00 88.88 379 GLY A O 1
ATOM 2854 N N . GLY A 1 380 ? -8.442 14.869 12.387 1.00 85.44 380 GLY A N 1
ATOM 2855 C CA . GLY A 1 380 ? -7.002 15.177 12.371 1.00 85.44 380 GLY A CA 1
ATOM 2856 C C . GLY A 1 380 ? -6.092 14.029 11.912 1.00 85.44 380 GLY A C 1
ATOM 2857 O O . GLY A 1 380 ? -4.872 14.177 11.898 1.00 85.44 380 GLY A O 1
ATOM 2858 N N . TYR A 1 381 ? -6.680 12.903 11.508 1.00 84.69 381 TYR A N 1
ATOM 2859 C CA . TYR A 1 381 ? -6.000 11.751 10.913 1.00 84.69 381 TYR A CA 1
ATOM 2860 C C . TYR A 1 381 ? -6.017 11.881 9.383 1.00 84.69 381 TYR A C 1
ATOM 2862 O O . TYR A 1 381 ? -7.067 12.159 8.812 1.00 84.69 381 TYR A O 1
ATOM 2870 N N . ASP A 1 382 ? -4.866 11.718 8.721 1.00 80.12 382 ASP A N 1
ATOM 2871 C CA . ASP A 1 382 ? -4.656 11.834 7.259 1.00 80.12 382 ASP A CA 1
ATOM 2872 C C . ASP A 1 382 ? -4.985 13.205 6.594 1.00 80.12 382 ASP A C 1
ATOM 2874 O O . ASP A 1 382 ? -4.576 13.443 5.459 1.00 80.12 382 ASP A O 1
ATOM 2878 N N . GLU A 1 383 ? -5.649 14.139 7.290 1.00 76.56 383 GLU A N 1
ATOM 2879 C CA . GLU A 1 383 ? -6.040 15.477 6.786 1.00 76.56 383 GLU A CA 1
ATOM 2880 C C . GLU A 1 383 ? -4.864 16.463 6.644 1.00 76.56 383 GLU A C 1
ATOM 2882 O O . GLU A 1 383 ? -4.938 17.430 5.888 1.00 76.56 383 GLU A O 1
ATOM 2887 N N . THR A 1 384 ? -3.774 16.232 7.376 1.00 75.81 384 THR A N 1
ATOM 2888 C CA . THR A 1 384 ? -2.554 17.055 7.357 1.00 75.81 384 THR A CA 1
ATOM 2889 C C . THR A 1 384 ? -1.321 16.166 7.223 1.00 75.81 384 THR A C 1
ATOM 2891 O O . THR A 1 384 ? -1.393 14.956 7.441 1.00 75.81 384 THR A O 1
ATOM 2894 N N . GLU A 1 385 ? -0.167 16.748 6.894 1.00 69.69 385 GLU A N 1
ATOM 2895 C CA . GLU A 1 385 ? 1.093 15.999 6.798 1.00 69.69 385 GLU A CA 1
ATOM 2896 C C . GLU A 1 385 ? 1.465 15.320 8.129 1.00 69.69 385 GLU A C 1
ATOM 2898 O O . GLU A 1 385 ? 1.762 14.126 8.144 1.00 69.69 385 GLU A O 1
ATOM 2903 N N . GLY A 1 386 ? 1.305 16.023 9.259 1.00 74.12 386 GLY A N 1
ATOM 2904 C CA . GLY A 1 386 ? 1.429 15.429 10.598 1.00 74.12 386 GLY A CA 1
ATOM 2905 C C . GLY A 1 386 ? 0.355 14.373 10.898 1.00 74.12 386 GLY A C 1
ATOM 2906 O O . GLY A 1 386 ? 0.629 13.370 11.556 1.00 74.12 386 GLY A O 1
ATOM 2907 N N . GLY A 1 387 ? -0.852 14.535 10.348 1.00 82.50 387 GLY A N 1
ATOM 2908 C CA . GLY A 1 387 ? -1.947 13.571 10.472 1.00 82.50 387 GLY A CA 1
ATOM 2909 C C . GLY A 1 387 ? -1.666 12.219 9.810 1.00 82.50 387 GLY A C 1
ATOM 2910 O O . GLY A 1 387 ? -2.169 11.202 10.284 1.00 82.50 387 GLY A O 1
ATOM 2911 N N . LYS A 1 388 ? -0.837 12.168 8.757 1.00 79.31 388 LYS A N 1
ATOM 2912 C CA . LYS A 1 388 ? -0.434 10.904 8.109 1.00 79.31 388 LYS A CA 1
ATOM 2913 C C . LYS A 1 388 ? 0.431 10.039 9.026 1.00 79.31 388 LYS A C 1
ATOM 2915 O O . LYS A 1 388 ? 0.263 8.819 9.055 1.00 79.31 388 LYS A O 1
ATOM 2920 N N . GLU A 1 389 ? 1.335 10.661 9.787 1.00 85.25 389 GLU A N 1
ATOM 2921 C CA . GLU A 1 389 ? 2.152 9.967 10.791 1.00 85.25 389 GLU A CA 1
ATOM 2922 C C . GLU A 1 389 ? 1.275 9.385 11.898 1.00 85.25 389 GLU A C 1
ATOM 2924 O O . GLU A 1 389 ? 1.354 8.189 12.179 1.00 85.25 389 GLU A O 1
ATOM 2929 N N . LEU A 1 390 ? 0.371 10.197 12.453 1.00 89.44 390 LEU A N 1
ATOM 2930 C CA . LEU A 1 390 ? -0.576 9.751 13.478 1.00 89.44 390 LEU A CA 1
ATOM 2931 C C . LEU A 1 390 ? -1.468 8.609 12.974 1.00 89.44 390 LEU A C 1
ATOM 2933 O O . LEU A 1 390 ? -1.678 7.629 13.686 1.00 89.44 390 LEU A O 1
ATOM 2937 N N . SER A 1 391 ? -1.940 8.676 11.727 1.00 88.88 391 SER A N 1
ATOM 2938 C CA . SER A 1 391 ? -2.701 7.586 11.110 1.00 88.88 391 SER A CA 1
ATOM 2939 C C .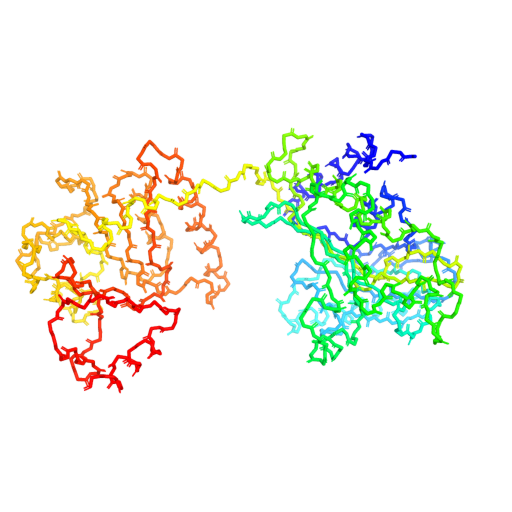 SER A 1 391 ? -1.884 6.307 10.940 1.00 88.88 391 SER A C 1
ATOM 2941 O O . SER A 1 391 ? -2.412 5.209 11.129 1.00 88.88 391 SER A O 1
ATOM 2943 N N . ARG A 1 392 ? -0.594 6.414 10.593 1.00 85.94 392 ARG A N 1
ATOM 2944 C CA . ARG A 1 392 ? 0.297 5.250 10.506 1.00 85.94 392 ARG A CA 1
ATOM 2945 C C . ARG A 1 392 ? 0.495 4.612 11.878 1.00 85.94 392 ARG A C 1
ATOM 2947 O O . ARG A 1 392 ? 0.365 3.393 11.982 1.00 85.94 392 ARG A O 1
ATOM 2954 N N . ARG A 1 393 ? 0.745 5.416 12.918 1.00 90.19 393 ARG A N 1
ATOM 2955 C CA . ARG A 1 393 ? 0.884 4.928 14.300 1.00 90.19 393 ARG A CA 1
ATOM 2956 C C . ARG A 1 393 ? -0.393 4.242 14.777 1.00 90.19 393 ARG A C 1
ATOM 2958 O O . ARG A 1 393 ? -0.324 3.077 15.154 1.00 90.19 393 ARG A O 1
ATOM 2965 N N . LEU A 1 394 ? -1.556 4.873 14.586 1.00 93.56 394 LEU A N 1
ATOM 2966 C CA . LEU A 1 394 ? -2.862 4.294 14.914 1.00 93.56 394 LEU A CA 1
ATOM 2967 C C . LEU A 1 394 ? -3.086 2.934 14.231 1.00 93.56 394 LEU A C 1
ATOM 2969 O O . LEU A 1 394 ? -3.446 1.959 14.892 1.00 93.56 394 LEU A O 1
ATOM 2973 N N . ARG A 1 395 ? -2.845 2.838 12.914 1.00 90.38 395 ARG A N 1
ATOM 2974 C CA . ARG A 1 395 ? -2.951 1.566 12.174 1.00 90.38 395 ARG A CA 1
ATOM 2975 C C . ARG A 1 395 ? -1.987 0.512 12.723 1.00 90.38 395 ARG A C 1
ATOM 2977 O O . ARG A 1 395 ? -2.390 -0.635 12.910 1.00 90.38 395 ARG A O 1
ATOM 2984 N N . GLY A 1 396 ? -0.750 0.904 13.028 1.00 89.88 396 GLY A N 1
ATOM 2985 C CA . GLY A 1 396 ? 0.250 0.036 13.648 1.00 89.88 396 GLY A CA 1
ATOM 2986 C C . GLY A 1 396 ? -0.178 -0.464 15.029 1.00 89.88 396 GLY A C 1
ATOM 2987 O O . GLY A 1 396 ? -0.058 -1.652 15.313 1.00 89.88 396 GLY A O 1
ATOM 2988 N N . THR A 1 397 ? -0.726 0.413 15.866 1.00 94.31 397 THR A N 1
ATOM 2989 C CA . THR A 1 397 ? -1.248 0.097 17.199 1.00 94.31 397 THR A CA 1
ATOM 2990 C C . THR A 1 397 ? -2.410 -0.893 17.119 1.00 94.31 397 THR A C 1
ATOM 2992 O O . THR A 1 397 ? -2.396 -1.909 17.814 1.00 94.31 397 THR A O 1
ATOM 2995 N N . ILE A 1 398 ? -3.369 -0.678 16.210 1.00 92.94 398 ILE A N 1
ATOM 2996 C CA . ILE A 1 398 ? -4.465 -1.627 15.957 1.00 92.94 398 ILE A CA 1
ATOM 2997 C C . ILE A 1 398 ? -3.905 -2.983 15.514 1.00 92.94 398 ILE A C 1
ATOM 2999 O O . ILE A 1 398 ? -4.307 -4.015 16.049 1.00 92.94 398 ILE A O 1
ATOM 3003 N N . ALA A 1 399 ? -2.963 -2.997 14.568 1.00 88.50 399 ALA A N 1
ATOM 3004 C CA . ALA A 1 399 ? -2.358 -4.228 14.067 1.00 88.50 399 ALA A CA 1
ATOM 3005 C C . ALA A 1 399 ? -1.616 -5.006 15.169 1.00 88.50 399 ALA A C 1
ATOM 3007 O O . ALA A 1 399 ? -1.827 -6.211 15.299 1.00 88.50 399 ALA A O 1
ATOM 3008 N N . ARG A 1 400 ? -0.813 -4.325 16.002 1.00 90.12 400 ARG A N 1
ATOM 3009 C CA . ARG A 1 400 ? -0.157 -4.928 17.177 1.00 90.12 400 ARG A CA 1
ATOM 3010 C C . ARG A 1 400 ? -1.186 -5.476 18.166 1.00 90.12 400 ARG A C 1
ATOM 3012 O O . ARG A 1 400 ? -1.041 -6.604 18.628 1.00 90.12 400 ARG A O 1
ATOM 3019 N N . GLY A 1 401 ? -2.250 -4.715 18.429 1.00 92.69 401 GLY A N 1
ATOM 3020 C CA . GLY A 1 401 ? -3.335 -5.109 19.325 1.00 92.69 401 GLY A CA 1
ATOM 3021 C C . GLY A 1 401 ? -4.022 -6.410 18.914 1.00 92.69 401 GLY A C 1
ATOM 3022 O O . GLY A 1 401 ? -4.360 -7.223 19.769 1.00 92.69 401 GLY A O 1
ATOM 3023 N N . ARG A 1 402 ? -4.182 -6.662 17.610 1.00 89.75 402 ARG A N 1
ATOM 3024 C CA . ARG A 1 402 ? -4.772 -7.916 17.106 1.00 89.75 402 ARG A CA 1
ATOM 3025 C C . ARG A 1 402 ? -3.940 -9.166 17.418 1.00 89.75 402 ARG A C 1
ATOM 3027 O O . ARG A 1 402 ? -4.485 -10.262 17.404 1.00 89.75 402 ARG A O 1
ATOM 3034 N N . GLY A 1 403 ? -2.644 -9.016 17.697 1.00 86.75 403 GLY A N 1
ATOM 3035 C CA . GLY A 1 403 ? -1.770 -10.115 18.120 1.00 86.75 403 GLY A CA 1
ATOM 3036 C C . GLY A 1 403 ? -1.858 -10.458 19.612 1.00 86.75 403 GLY A C 1
ATOM 3037 O O . GLY A 1 403 ? -1.201 -11.401 20.051 1.00 86.75 403 GLY A O 1
ATOM 3038 N N . LEU A 1 404 ? -2.625 -9.699 20.401 1.00 90.50 404 LEU A N 1
ATOM 3039 C CA . LEU A 1 404 ? -2.776 -9.927 21.839 1.00 90.50 404 LEU A CA 1
ATOM 3040 C C . LEU A 1 404 ? -3.687 -11.130 22.131 1.00 90.50 404 LEU A C 1
ATOM 3042 O O . LEU A 1 404 ? -4.525 -11.471 21.294 1.00 90.50 404 LEU A O 1
ATOM 3046 N N . PRO A 1 405 ? -3.586 -11.750 23.324 1.00 89.12 405 PRO A N 1
ATOM 3047 C CA . PRO A 1 405 ? -4.407 -12.905 23.697 1.00 89.12 405 PRO A CA 1
ATOM 3048 C C . PRO A 1 405 ? -5.914 -12.666 23.570 1.00 89.12 405 PRO A C 1
ATOM 3050 O O . PRO A 1 405 ? -6.649 -13.585 23.216 1.00 89.12 405 PRO A O 1
ATOM 3053 N N . GLY A 1 406 ? -6.384 -11.439 23.816 1.00 88.25 406 GLY A N 1
ATOM 3054 C CA . GLY A 1 406 ? -7.781 -11.078 23.626 1.00 88.25 406 GLY A CA 1
ATOM 3055 C C . GLY A 1 406 ? -8.196 -10.851 22.172 1.00 88.25 406 GLY A C 1
ATOM 3056 O O . GLY A 1 406 ? -9.363 -10.563 21.960 1.00 88.25 406 GLY A O 1
ATOM 3057 N N . GLY A 1 407 ? -7.312 -10.927 21.171 1.00 87.75 407 GLY A N 1
ATOM 3058 C CA . GLY A 1 407 ? -7.641 -10.741 19.745 1.00 87.75 407 GLY A CA 1
ATOM 3059 C C . GLY A 1 407 ? -7.728 -9.282 19.269 1.00 87.75 407 GLY A C 1
ATOM 3060 O O . GLY A 1 407 ? -8.072 -9.022 18.117 1.00 87.75 407 GLY A O 1
ATOM 3061 N N . GLY A 1 408 ? -7.403 -8.315 20.135 1.00 92.31 408 GLY A N 1
ATOM 3062 C CA . GLY A 1 408 ? -7.375 -6.881 19.818 1.00 92.31 408 GLY A CA 1
ATOM 3063 C C . GLY A 1 408 ? -8.728 -6.170 19.870 1.00 92.31 408 GLY A C 1
ATOM 3064 O O . GLY A 1 408 ? -9.755 -6.761 20.192 1.00 92.31 408 GLY A O 1
ATOM 3065 N N . THR A 1 409 ? -8.729 -4.870 19.585 1.00 94.94 409 THR A N 1
ATOM 3066 C CA . THR A 1 409 ? -9.915 -4.002 19.679 1.00 94.94 409 THR A CA 1
ATOM 3067 C C . THR A 1 409 ? -10.574 -3.814 18.308 1.00 94.94 409 THR A C 1
ATOM 3069 O O . THR A 1 409 ? -9.889 -3.543 17.320 1.00 94.94 409 THR A O 1
ATOM 3072 N N . VAL A 1 410 ? -11.908 -3.902 18.235 1.00 95.06 410 VAL A N 1
ATOM 3073 C CA . VAL A 1 410 ? -12.672 -3.481 17.039 1.00 95.06 410 VAL A CA 1
ATOM 3074 C C . VAL A 1 410 ? -12.787 -1.967 17.026 1.00 95.06 410 VAL A C 1
ATOM 3076 O O . VAL A 1 410 ? -13.273 -1.395 17.992 1.00 95.06 410 VAL A O 1
ATOM 3079 N N . VAL A 1 411 ? -12.395 -1.307 15.937 1.00 94.81 411 VAL A N 1
ATOM 3080 C CA . VAL A 1 411 ? -12.415 0.161 15.848 1.00 94.81 411 VAL A CA 1
ATOM 3081 C C . VAL A 1 411 ? -13.382 0.623 14.760 1.00 94.81 411 VAL A C 1
ATOM 3083 O O . VAL A 1 411 ? -13.274 0.204 13.611 1.00 94.81 411 VAL A O 1
ATOM 3086 N N . ASN A 1 412 ? -14.305 1.515 15.121 1.00 95.31 412 ASN A N 1
ATOM 3087 C CA . ASN A 1 412 ? -15.139 2.295 14.211 1.00 95.31 412 ASN A CA 1
ATOM 3088 C C . ASN A 1 412 ? -14.652 3.751 14.207 1.00 95.31 412 ASN A C 1
ATOM 3090 O O . ASN A 1 412 ? -14.858 4.475 15.182 1.00 95.31 412 ASN A O 1
ATOM 3094 N N . GLY A 1 413 ? -14.007 4.167 13.119 1.00 93.50 413 GLY A N 1
ATOM 3095 C CA . GLY A 1 413 ? -13.345 5.466 12.978 1.00 93.50 413 GLY A CA 1
ATOM 3096 C C . GLY A 1 413 ? -11.929 5.322 12.397 1.00 93.50 413 GLY A C 1
ATOM 3097 O O . GLY A 1 413 ? -11.589 4.233 11.926 1.00 93.50 413 GLY A O 1
ATOM 3098 N N . PRO A 1 414 ? -11.089 6.374 12.438 1.00 94.19 414 PRO A N 1
ATOM 3099 C CA . PRO A 1 414 ? -11.340 7.699 13.019 1.00 94.19 414 PRO A CA 1
ATOM 3100 C C . PRO A 1 414 ? -12.356 8.538 12.229 1.00 94.19 414 PRO A C 1
ATOM 3102 O O . PRO A 1 414 ? -12.905 8.087 11.226 1.00 94.19 414 PRO A O 1
ATOM 3105 N N . ASN A 1 415 ? -12.589 9.772 12.685 1.00 93.44 415 ASN A N 1
ATOM 3106 C CA . ASN A 1 415 ? -13.378 10.797 12.000 1.00 93.44 415 ASN A CA 1
ATOM 3107 C C . ASN A 1 415 ? -14.786 10.324 11.604 1.00 93.44 415 ASN A C 1
ATOM 3109 O O . ASN A 1 415 ? -15.228 10.466 10.463 1.00 93.44 415 ASN A O 1
ATOM 3113 N N . CYS A 1 416 ? -15.487 9.704 12.553 1.00 93.88 416 CYS A N 1
ATOM 3114 C CA . CYS A 1 416 ? -16.829 9.175 12.338 1.00 93.88 416 CYS A CA 1
ATOM 3115 C C . CYS A 1 416 ? -17.898 9.979 13.094 1.00 93.88 416 CYS A C 1
ATOM 3117 O O . CYS A 1 416 ? -17.624 10.657 14.082 1.00 93.88 416 CYS A O 1
ATOM 3119 N N . MET A 1 417 ? -19.155 9.864 12.654 1.00 92.38 417 MET A N 1
ATOM 3120 C CA . MET A 1 417 ? -20.304 10.466 13.350 1.00 92.38 417 MET A CA 1
ATOM 3121 C C . MET A 1 417 ? -20.649 9.746 14.669 1.00 92.38 417 MET A C 1
ATOM 3123 O O . MET A 1 417 ? -21.326 10.311 15.525 1.00 92.38 417 MET A O 1
ATOM 3127 N N . GLY A 1 418 ? -20.188 8.503 14.832 1.00 94.56 418 GLY A N 1
ATOM 3128 C CA . GLY A 1 418 ? -20.563 7.603 15.920 1.00 94.56 418 GLY A CA 1
ATOM 3129 C C . GLY A 1 418 ? -21.523 6.504 15.461 1.00 94.56 418 GLY A C 1
ATOM 3130 O O . GLY A 1 418 ? -21.601 6.186 14.275 1.00 94.56 418 GLY A O 1
ATOM 3131 N N . ILE A 1 419 ? -22.246 5.918 16.415 1.00 93.94 419 ILE A N 1
ATOM 3132 C CA . ILE A 1 419 ? -23.185 4.809 16.221 1.00 93.94 419 ILE A CA 1
ATOM 3133 C C . ILE A 1 419 ? -24.470 5.096 17.000 1.00 93.94 419 ILE A C 1
ATOM 3135 O O . ILE A 1 419 ? -24.449 5.558 18.143 1.00 93.94 419 ILE A O 1
ATOM 3139 N N . ILE A 1 420 ? -25.594 4.777 16.369 1.00 90.62 420 ILE A N 1
ATOM 3140 C CA . ILE A 1 420 ? -26.902 4.667 17.009 1.00 90.62 420 ILE A CA 1
ATOM 3141 C C . ILE A 1 420 ? -27.241 3.185 16.994 1.00 90.62 420 ILE A C 1
ATOM 3143 O O . ILE A 1 420 ? -27.492 2.623 15.928 1.00 90.62 420 ILE A O 1
ATOM 3147 N N . SER A 1 421 ? -27.201 2.539 18.158 1.00 91.12 421 SER A N 1
ATOM 3148 C CA . SER A 1 421 ? -27.493 1.112 18.248 1.00 91.12 421 SER A CA 1
ATOM 3149 C C . SER A 1 421 ? -28.872 0.884 18.831 1.00 91.12 421 SER A C 1
ATOM 3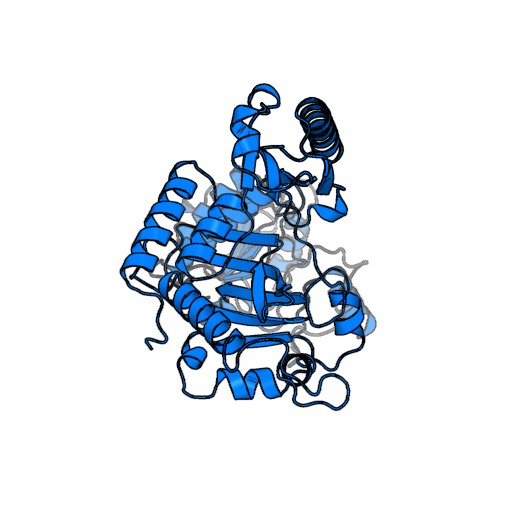151 O O . SER A 1 421 ? -29.125 1.180 19.998 1.00 91.12 421 SER A O 1
ATOM 3153 N N . GLY A 1 422 ? -29.742 0.288 18.014 1.00 87.88 422 GLY A N 1
ATOM 3154 C CA . GLY A 1 422 ? -31.040 -0.197 18.460 1.00 87.88 422 GLY A CA 1
ATOM 3155 C C . GLY A 1 422 ? -30.911 -1.265 19.555 1.00 87.88 422 GLY A C 1
ATOM 3156 O O . GLY A 1 422 ? -31.312 -1.040 20.694 1.00 87.88 422 GLY A O 1
ATOM 3157 N N . PRO A 1 423 ? -30.269 -2.408 19.245 1.00 86.88 423 PRO A N 1
ATOM 3158 C CA . PRO A 1 423 ? -30.104 -3.505 20.197 1.00 86.88 423 PRO A CA 1
ATOM 3159 C C . PRO A 1 423 ? -29.278 -3.158 21.446 1.00 86.88 423 PRO A C 1
ATOM 3161 O O . PRO A 1 423 ? -29.477 -3.770 22.498 1.00 86.88 423 PRO A O 1
ATOM 3164 N N . GLY A 1 424 ? -28.343 -2.211 21.323 1.00 90.06 424 GLY A N 1
ATOM 3165 C CA . GLY A 1 424 ? -27.528 -1.706 22.430 1.00 90.06 424 GLY A CA 1
ATOM 3166 C C . GLY A 1 424 ? -28.173 -0.564 23.213 1.00 90.06 424 GLY A C 1
ATOM 3167 O O . GLY A 1 424 ? -27.644 -0.187 24.250 1.00 90.06 424 GLY A O 1
ATOM 3168 N N . GLY A 1 425 ? -29.296 -0.011 22.743 1.00 89.38 425 GLY A N 1
ATOM 3169 C CA . GLY A 1 425 ? -30.027 1.056 23.428 1.00 89.38 425 GLY A CA 1
ATOM 3170 C C . GLY A 1 425 ? -29.198 2.317 23.687 1.00 89.38 425 GLY A C 1
ATOM 3171 O O . GLY A 1 425 ? -29.382 2.956 24.722 1.00 89.38 425 GLY A O 1
ATOM 3172 N N . TYR A 1 426 ? -28.257 2.662 22.803 1.00 91.31 426 TYR A N 1
ATOM 3173 C CA . TYR A 1 426 ? -27.357 3.804 22.993 1.00 91.31 426 TYR A CA 1
ATOM 3174 C C . TYR A 1 426 ? -27.223 4.659 21.726 1.00 91.31 426 TYR A C 1
ATOM 3176 O O . TYR A 1 426 ? -27.454 4.205 20.601 1.00 91.31 426 TYR A O 1
ATOM 3184 N N . ASN A 1 427 ? -26.805 5.913 21.917 1.00 91.62 427 ASN A N 1
ATOM 3185 C CA . ASN A 1 427 ? -26.571 6.876 20.846 1.00 91.62 427 ASN A CA 1
ATOM 3186 C C . ASN A 1 427 ? -25.310 7.709 21.127 1.00 91.62 427 ASN A C 1
ATOM 3188 O O . ASN A 1 427 ? -25.256 8.436 22.119 1.00 91.62 427 ASN A O 1
ATOM 3192 N N . THR A 1 428 ? -24.314 7.628 20.240 1.00 94.50 428 THR A N 1
ATOM 3193 C CA . THR A 1 428 ? -23.074 8.425 20.311 1.00 94.50 428 THR A CA 1
ATOM 3194 C C . THR A 1 428 ? -22.992 9.543 19.275 1.00 94.50 428 THR A C 1
ATOM 3196 O O . THR A 1 428 ? -21.940 10.162 19.123 1.00 94.50 428 THR A O 1
ATOM 3199 N N . PHE A 1 429 ? -24.083 9.866 18.579 1.00 93.00 429 PHE A N 1
ATOM 3200 C CA . PHE A 1 429 ? -24.112 11.057 17.735 1.00 93.00 429 PHE A CA 1
ATOM 3201 C C . PHE A 1 429 ? -24.035 12.307 18.611 1.00 93.00 429 PHE A C 1
ATOM 3203 O O . PHE A 1 429 ? -24.701 12.429 19.640 1.00 93.00 429 PHE A O 1
ATOM 3210 N N . PHE A 1 430 ? -23.232 13.270 18.170 1.00 90.62 430 PHE A N 1
ATOM 3211 C CA . PHE A 1 430 ? -22.998 14.539 18.866 1.00 90.62 430 PHE A CA 1
ATOM 3212 C C . PHE A 1 430 ? -23.761 15.713 18.231 1.00 90.62 430 PHE A C 1
ATOM 3214 O O . PHE A 1 430 ? -23.503 16.877 18.549 1.00 90.62 430 PHE A O 1
ATOM 3221 N N . LEU A 1 431 ? -24.693 15.429 17.317 1.00 85.44 431 LEU A N 1
ATOM 3222 C CA . LEU A 1 431 ? -25.516 16.449 16.680 1.00 85.44 431 LEU A CA 1
ATOM 3223 C C . LEU A 1 431 ? -26.580 16.990 17.651 1.00 85.44 431 LEU A C 1
ATOM 3225 O O . LEU A 1 431 ? -27.211 16.219 18.375 1.00 85.44 431 LEU A O 1
ATOM 3229 N N . PRO A 1 432 ? -26.835 18.311 17.658 1.00 75.19 432 PRO A N 1
ATOM 3230 C CA . PRO A 1 432 ? -27.969 18.876 18.379 1.00 75.19 432 PRO A CA 1
ATOM 3231 C C . PRO A 1 432 ? -29.301 18.312 17.868 1.00 75.19 432 PRO A C 1
ATOM 3233 O O . PRO A 1 432 ? -29.463 18.136 16.660 1.00 75.19 432 PRO A O 1
ATOM 3236 N N . ARG A 1 433 ? -30.297 18.160 18.755 1.00 70.31 433 ARG A N 1
ATOM 3237 C CA . ARG A 1 433 ? -31.640 17.651 18.398 1.00 70.31 433 ARG A CA 1
ATOM 3238 C C . ARG A 1 433 ? -32.322 18.407 17.254 1.00 70.31 433 ARG A C 1
ATOM 3240 O O . ARG A 1 433 ? -33.117 17.827 16.541 1.00 70.31 433 ARG A O 1
ATOM 3247 N N . TYR A 1 434 ? -32.039 19.694 17.057 1.00 74.38 434 TYR A N 1
ATOM 3248 C CA . TYR A 1 434 ? -32.633 20.449 15.945 1.00 74.38 434 TYR A CA 1
ATOM 3249 C C . TYR A 1 434 ? -31.996 20.133 14.579 1.00 74.38 434 TYR A C 1
ATOM 3251 O O . TYR A 1 434 ? -32.579 20.462 13.554 1.00 74.38 434 TYR A O 1
ATOM 3259 N N . LYS A 1 435 ? -30.796 19.532 14.544 1.00 72.62 435 LYS A N 1
ATOM 3260 C CA . LYS A 1 435 ? -30.138 19.085 13.300 1.00 72.62 435 LYS A CA 1
ATOM 3261 C C . LYS A 1 435 ? -30.471 17.636 12.953 1.00 72.62 435 LYS A C 1
ATOM 3263 O O . LYS A 1 435 ? -30.264 17.217 11.817 1.00 72.62 435 LYS A O 1
ATOM 3268 N N . PHE A 1 436 ? -30.922 16.872 13.940 1.00 75.06 436 PHE A N 1
ATOM 3269 C CA . PHE A 1 436 ? -31.186 15.455 13.803 1.00 75.06 436 PHE A CA 1
ATOM 3270 C C . PHE A 1 436 ? -32.191 15.009 14.861 1.00 75.06 436 PHE A C 1
ATOM 3272 O O . PHE A 1 436 ? -31.907 15.074 16.062 1.00 75.06 436 PHE A O 1
ATOM 3279 N N . GLN A 1 437 ? -33.350 14.550 14.400 1.00 67.56 437 GLN A N 1
ATOM 3280 C CA . GLN A 1 437 ? -34.347 13.883 15.224 1.00 67.56 437 GLN A CA 1
ATOM 3281 C C . GLN A 1 437 ? -34.548 12.495 14.648 1.00 67.56 437 GLN A C 1
ATOM 3283 O O . GLN A 1 437 ? -34.917 12.348 13.490 1.00 67.56 437 GLN A O 1
ATOM 3288 N N . LEU A 1 438 ? -34.276 11.481 15.461 1.00 67.00 438 LEU A N 1
ATOM 3289 C CA . LEU A 1 438 ? -34.685 10.130 15.129 1.00 67.00 438 LEU A CA 1
ATOM 3290 C C . LEU A 1 438 ? -36.084 9.942 15.717 1.00 67.00 438 LEU A C 1
ATOM 3292 O O . LEU A 1 438 ? -36.225 9.741 16.924 1.00 67.00 438 LEU A O 1
ATOM 3296 N N . GLU A 1 439 ? -37.114 10.083 14.890 1.00 56.81 439 GLU A N 1
ATOM 3297 C CA . GLU A 1 439 ? -38.485 9.763 15.283 1.00 56.81 439 GLU A CA 1
ATOM 3298 C C . GLU A 1 439 ? -38.696 8.248 15.130 1.00 56.81 439 GLU A C 1
ATOM 3300 O O . GLU A 1 439 ? -38.787 7.727 14.023 1.00 56.81 439 GLU A O 1
ATOM 3305 N N . GLY A 1 440 ? -38.701 7.501 16.241 1.00 57.22 440 GLY A N 1
ATOM 3306 C CA . GLY A 1 440 ? -38.972 6.059 16.225 1.00 57.22 440 GLY A CA 1
ATOM 3307 C C . GLY A 1 440 ? -38.278 5.259 17.329 1.00 57.22 440 GLY A C 1
ATOM 3308 O O . GLY A 1 440 ? -37.401 5.754 18.035 1.00 57.22 440 GLY A O 1
ATOM 3309 N N . GLN A 1 441 ? -38.679 3.993 17.483 1.00 56.12 441 GLN A N 1
ATOM 3310 C CA . GLN A 1 441 ? -38.004 3.053 18.378 1.00 56.12 441 GLN A CA 1
ATOM 3311 C C . GLN A 1 441 ? -36.684 2.564 17.765 1.00 56.12 441 GLN A C 1
ATOM 3313 O O . GLN A 1 441 ? -36.620 2.137 16.612 1.00 56.12 441 GLN A O 1
ATOM 3318 N N . TYR A 1 442 ? -35.645 2.566 18.594 1.00 59.31 442 TYR A N 1
ATOM 3319 C CA . TYR A 1 442 ? -34.388 1.838 18.441 1.00 59.31 442 TYR A CA 1
ATOM 3320 C C . TYR A 1 442 ? -34.652 0.335 18.175 1.00 59.31 442 TYR A C 1
ATOM 3322 O O . TYR A 1 442 ? -34.653 -0.449 19.116 1.00 59.31 442 TYR A O 1
ATOM 3330 N N . GLY A 1 443 ? -34.926 -0.114 16.936 1.00 56.03 443 GLY A N 1
ATOM 3331 C CA . GLY A 1 443 ? -35.321 -1.531 16.789 1.00 56.03 443 GLY A CA 1
ATOM 3332 C C . GLY A 1 443 ? -35.765 -2.105 15.440 1.00 56.03 443 GLY A C 1
ATOM 3333 O O . GLY A 1 443 ? -36.497 -3.093 15.437 1.00 56.03 443 GLY A O 1
ATOM 3334 N N . GLY A 1 444 ? -35.350 -1.563 14.294 1.00 63.56 444 GLY A N 1
ATOM 3335 C CA . GLY A 1 444 ? -35.636 -2.190 12.991 1.00 63.56 444 GLY A CA 1
ATOM 3336 C C . GLY A 1 444 ? -34.739 -3.401 12.668 1.00 63.56 444 GLY A C 1
ATOM 3337 O O . GLY A 1 444 ? -33.628 -3.515 13.179 1.00 63.56 444 GLY A O 1
ATOM 3338 N N . ARG A 1 445 ? -35.164 -4.272 11.733 1.00 72.94 445 ARG A N 1
ATOM 3339 C CA . ARG A 1 445 ? -34.298 -5.283 11.067 1.00 72.94 445 ARG A CA 1
ATOM 3340 C C . ARG A 1 445 ? -33.399 -4.662 9.980 1.00 72.94 445 ARG A C 1
ATOM 3342 O O . ARG A 1 445 ? -33.043 -5.329 9.012 1.00 72.94 445 ARG A O 1
ATOM 3349 N N . SER A 1 446 ? -33.070 -3.385 10.130 1.00 80.25 446 SER A N 1
ATOM 3350 C CA . SER A 1 446 ? -32.364 -2.587 9.133 1.00 80.25 446 SER A CA 1
ATOM 3351 C C . SER A 1 446 ? -31.087 -2.035 9.743 1.00 80.25 446 SER A C 1
ATOM 3353 O O . SER A 1 446 ? -31.093 -1.545 10.871 1.00 80.25 446 SER A O 1
ATOM 3355 N N . ALA A 1 447 ? -30.002 -2.095 8.981 1.00 87.25 447 ALA A N 1
ATOM 3356 C CA . ALA A 1 447 ? -28.739 -1.458 9.309 1.00 87.25 447 ALA A CA 1
ATOM 3357 C C . ALA A 1 447 ? -28.346 -0.547 8.147 1.00 87.25 447 ALA A C 1
ATOM 3359 O O . ALA A 1 447 ? -28.477 -0.933 6.985 1.00 87.25 447 ALA A O 1
ATOM 3360 N N . VAL A 1 448 ? -27.864 0.652 8.464 1.00 88.25 448 VAL A N 1
ATOM 3361 C CA . VAL A 1 448 ? -27.318 1.588 7.481 1.00 88.25 448 VAL A CA 1
ATOM 3362 C C . VAL A 1 448 ? -25.884 1.895 7.882 1.00 88.25 448 VAL A C 1
ATOM 3364 O O . VAL A 1 448 ? -25.626 2.299 9.013 1.00 88.25 448 VAL A O 1
ATOM 3367 N N . ILE A 1 449 ? -24.957 1.682 6.952 1.00 91.19 449 ILE A N 1
ATOM 3368 C CA . ILE A 1 449 ? -23.528 1.939 7.129 1.00 91.19 449 ILE A CA 1
ATOM 3369 C C . ILE A 1 449 ? -23.117 2.919 6.036 1.00 91.19 449 ILE A C 1
ATOM 3371 O O . ILE A 1 449 ? -23.461 2.734 4.871 1.00 91.19 449 ILE A O 1
ATOM 3375 N N . SER A 1 450 ? -22.406 3.977 6.412 1.00 91.44 450 SER A N 1
ATOM 3376 C CA . SER A 1 450 ? -21.951 5.012 5.486 1.00 91.44 450 SER A CA 1
ATOM 3377 C C . SER A 1 450 ? -20.585 5.518 5.912 1.00 91.44 450 SER A C 1
ATOM 3379 O O . SER A 1 450 ? -20.352 5.748 7.097 1.00 91.44 450 SER A O 1
ATOM 3381 N N . GLN A 1 451 ? -19.709 5.747 4.935 1.00 89.50 451 GLN A N 1
ATOM 3382 C CA . GLN A 1 451 ? -18.442 6.439 5.162 1.00 89.50 451 GLN A CA 1
ATOM 3383 C C . GLN A 1 451 ? -18.676 7.933 5.466 1.00 89.50 451 GLN A C 1
ATOM 3385 O O . GLN A 1 451 ? -17.998 8.501 6.317 1.00 89.50 451 GLN A O 1
ATOM 3390 N N . SER A 1 452 ? -19.687 8.557 4.846 1.00 89.31 452 SER A N 1
ATOM 3391 C CA . SER A 1 452 ? -20.059 9.953 5.102 1.00 89.31 452 SER A CA 1
ATOM 3392 C C . SER A 1 452 ? -21.168 10.053 6.150 1.00 89.31 452 SER A C 1
ATOM 3394 O O . SER A 1 452 ? -22.318 9.670 5.905 1.00 89.31 452 SER A O 1
ATOM 3396 N N . GLY A 1 453 ? -20.840 10.620 7.314 1.00 87.94 453 GLY A N 1
ATOM 3397 C CA . GLY A 1 453 ? -21.804 10.869 8.390 1.00 87.94 453 GLY A CA 1
ATOM 3398 C C . GLY A 1 453 ? -22.880 11.897 8.021 1.00 87.94 453 GLY A C 1
ATOM 3399 O O . GLY A 1 453 ? -24.041 11.733 8.387 1.00 87.94 453 GLY A O 1
ATOM 3400 N N . ALA A 1 454 ? -22.528 12.932 7.250 1.00 86.06 454 ALA A N 1
ATOM 3401 C CA . ALA A 1 454 ? -23.488 13.938 6.787 1.00 86.06 454 ALA A CA 1
ATOM 3402 C C . ALA A 1 454 ? -24.517 13.338 5.816 1.00 86.06 454 ALA A C 1
ATOM 3404 O O . ALA A 1 454 ? -25.713 13.630 5.907 1.00 86.06 454 ALA A O 1
ATOM 3405 N N . TRP A 1 455 ? -24.062 12.455 4.922 1.00 88.88 455 TRP A N 1
ATOM 3406 C CA . TRP A 1 455 ? -24.952 11.731 4.021 1.00 88.88 455 TRP A CA 1
ATOM 3407 C C . TRP A 1 455 ? -25.866 10.775 4.790 1.00 88.88 455 TRP A C 1
ATOM 3409 O O . TRP A 1 455 ? -27.066 10.763 4.542 1.00 88.88 455 TRP A O 1
ATOM 3419 N N . LEU A 1 456 ? -25.330 10.056 5.784 1.00 88.38 456 LEU A N 1
ATOM 3420 C CA . LEU A 1 456 ? -26.112 9.171 6.652 1.00 88.38 456 LEU A CA 1
ATOM 3421 C C . LEU A 1 456 ? -27.242 9.920 7.366 1.00 88.38 456 LEU A C 1
ATOM 3423 O O . LEU A 1 456 ? -28.387 9.487 7.342 1.00 88.38 456 LEU A O 1
ATOM 3427 N N . VAL A 1 457 ? -26.927 11.067 7.969 1.00 86.00 457 VAL A N 1
ATOM 3428 C CA . VAL A 1 457 ? -27.910 11.920 8.654 1.00 86.00 457 VAL A CA 1
ATOM 3429 C C . VAL A 1 457 ? -28.974 12.429 7.685 1.00 86.00 457 VAL A C 1
ATOM 3431 O O . VAL A 1 457 ? -30.155 12.412 8.014 1.00 86.00 457 VAL A O 1
ATOM 3434 N N . THR A 1 458 ? -28.575 12.834 6.477 1.00 84.56 458 THR A N 1
ATOM 3435 C CA . THR A 1 458 ? -29.515 13.275 5.435 1.00 84.56 458 THR A CA 1
ATOM 3436 C C . THR A 1 458 ? -30.434 12.139 4.995 1.00 84.56 458 THR A C 1
ATOM 3438 O O . THR A 1 458 ? -31.641 12.333 4.884 1.00 84.56 458 THR A O 1
ATOM 3441 N N . LEU A 1 459 ? -29.880 10.944 4.783 1.00 83.25 459 LEU A N 1
ATOM 3442 C CA . LEU A 1 459 ? -30.640 9.753 4.417 1.00 83.25 459 LEU A CA 1
ATOM 3443 C C . LEU A 1 459 ? -31.665 9.398 5.499 1.00 83.25 459 LEU A C 1
ATOM 3445 O O . LEU A 1 459 ? -32.818 9.137 5.182 1.00 83.25 459 LEU A O 1
ATOM 3449 N N . ILE A 1 460 ? -31.264 9.428 6.771 1.00 79.44 460 ILE A N 1
ATOM 3450 C CA . ILE A 1 460 ? -32.160 9.127 7.891 1.00 79.44 460 ILE A CA 1
ATOM 3451 C C . ILE A 1 460 ? -33.265 10.187 8.005 1.00 79.44 460 ILE A C 1
ATOM 3453 O O . ILE A 1 460 ? -34.432 9.830 8.097 1.00 79.44 460 ILE A O 1
ATOM 3457 N N . ASN A 1 461 ? -32.923 11.478 7.925 1.00 75.06 461 ASN A N 1
ATOM 3458 C CA . ASN A 1 461 ? -33.897 12.574 8.015 1.00 75.06 461 ASN A CA 1
ATOM 3459 C C . ASN A 1 461 ? -34.867 12.647 6.822 1.00 75.06 461 ASN A C 1
ATOM 3461 O O . ASN A 1 461 ? -35.888 13.310 6.929 1.00 75.06 461 ASN A O 1
ATOM 3465 N N . THR A 1 462 ? -34.527 12.061 5.669 1.00 67.06 462 THR A N 1
ATOM 3466 C CA . THR A 1 462 ? -35.402 12.045 4.477 1.00 67.06 462 THR A CA 1
ATOM 3467 C C . THR A 1 462 ? -36.278 10.796 4.396 1.00 67.06 462 THR A C 1
ATOM 3469 O O . THR A 1 462 ? -37.177 10.747 3.559 1.00 67.06 462 THR A O 1
ATOM 3472 N N . GLN A 1 463 ? -36.006 9.788 5.232 1.00 56.91 463 GLN A N 1
ATOM 3473 C CA . GLN A 1 463 ? -36.798 8.559 5.344 1.00 56.91 463 GLN A CA 1
ATOM 3474 C C . GLN A 1 463 ? -37.673 8.496 6.605 1.00 56.91 463 GLN A C 1
ATOM 3476 O O . GLN A 1 463 ? -38.536 7.619 6.674 1.00 56.91 463 GLN A O 1
ATOM 3481 N N . ALA A 1 464 ? -37.441 9.383 7.578 1.00 48.00 464 ALA A N 1
ATOM 3482 C CA . ALA A 1 464 ? -38.387 9.710 8.645 1.00 48.00 464 ALA A CA 1
ATOM 3483 C C . ALA A 1 464 ? -39.405 10.729 8.120 1.00 48.00 464 ALA A C 1
ATOM 3485 O O . ALA A 1 464 ? -40.603 10.565 8.439 1.00 48.00 464 ALA A O 1
#

pLDDT: mean 89.96, std 9.46, range [38.47, 98.69]

Organism: Eiseniibacteriota bacterium (NCBI:txid2212470)

Mean predicted aligned error: 9.5 Å

Nearest PDB structures (foldseek):
  4xym-assembly1_B  TM=8.337E-01  e=6.917E-13  Candidatus Korarchaeum cryptofilum OPF8
  1wr2-assembly1_A  TM=8.383E-01  e=1.095E-12  Pyrococcus horikoshii OT3
  4xyl-assembly1_D  TM=8.071E-01  e=3.454E-12  Candidatus Korarchaeum cryptofilum OPF8
  1jll-assembly1_B  TM=4.440E-01  e=1.089E-11  Escherichia coli
  6mel-assembly1_B  TM=4.421E-01  e=5.110E-10  Campylobacter jejuni RM1221

Sequence (464 aa):
MSNTIEPHAVSAVEKLLLRILEDGREVPREDEIYAVLRLLGFKTPETVFFSSPGEIEESTLAALPGGEVVCKLISPAVAHRTEIGGIRFSPKDPAVLRQIFSDFSATASRHGVELSGMMAARRLEIEDCVPRQLLLSLSQDDAFGPVVAAGIGGTGTEVWNAGLRSGSGLRVMAASMCSESGFVERALGGTVFFPVISGATRISPEPMLPKGALEEAVRRFASLATAFSPLSGRTQVTIRTLEVNPLQIMSDGSLVPLDAMMYISREKGMPASAPLEKIDRLLRPDSMLLIGASAGKVNMGRVILKNLASSERIPRERIYLLHPEAEEIEGCRAFKSLAGLPEKVDTTVFTIPASEDSEALIEELILGERTESMILISGGYDETEGGKELSRRLRGTIARGRGLPGGGTVVNGPNCMGIISGPGGYNTFFLPRYKFQLEGQYGGRSAVISQSGAWLVTLINTQA

Radius of gyration: 27.93 Å; Cα contacts (8 Å, |Δi|>4): 901; chains: 1; bounding box: 71×49×79 Å

Foldseek 3Di:
DDLAQDLVLLVVLQVLCVVCVVVVHQWDWFVSVVVNVVSLVADEWQKDWDQALVPQDPVRLVSHDDQKWKKAFDFSVDPPRVVLPRIDIDTSDSVVVSVSFVVSVVSCVVVVTDTRGMMITHDDDADPDPPQWKKWKWAQDLVLGIKIKIFRFDPCLVVVCVPDDPLQGMFIDRLVCLSPPCPLVVRNVSHPRSCQQCCNDPVRVHHLAPPCPVSSVNSSNSNSSQCQTLAHPNHQKHWRMKMQGTQGQHNVRGTYGPGMITGMDSRHDRQQDQPPVLVCLQQAWQAEEEEDQDQPDDDLSVLQLVQACPFPRHHLARYEYADCDDQDDSSHGYDPDLVPDPAQTSEYEYEDADDPVSLVNLLCCWVVSSYQEYEAQYDLAPPDPVNPVSVVSNVVSQSVSCPDPSRTYHYDDDNAQGDDHLNNRGDSGSDDCVQADQPDHSDDPDDDDDPDRVVVRVVRVVVD

InterPro domains:
  IPR003781 CoA-binding [PF13380] (287-419)
  IPR003781 CoA-binding [SM00881] (282-381)
  IPR013815 ATP-grasp fold, subdomain 1 [G3DSA:3.30.1490.20] (46-123)
  IPR036291 NAD(P)-binding domain superfamily [SSF51735] (275-421)